Protein AF-A0A935R465-F1 (afdb_monomer)

Structure (mmCIF, N/CA/C/O backbone):
data_AF-A0A935R465-F1
#
_entry.id   AF-A0A935R465-F1
#
loop_
_atom_site.group_PDB
_atom_site.id
_atom_site.type_symbol
_atom_site.label_atom_id
_atom_site.label_alt_id
_atom_site.label_comp_id
_atom_site.label_asym_id
_atom_site.label_entity_id
_atom_site.label_seq_id
_atom_site.pdbx_PDB_ins_code
_atom_site.Cartn_x
_atom_site.Cartn_y
_atom_site.Cartn_z
_atom_site.occupancy
_atom_site.B_iso_or_equiv
_atom_site.auth_seq_id
_atom_site.auth_comp_id
_atom_site.auth_asym_id
_atom_site.auth_atom_id
_atom_site.pdbx_PDB_model_num
ATOM 1 N N . MET A 1 1 ? 3.698 28.437 17.296 1.00 28.02 1 MET A N 1
ATOM 2 C CA . MET A 1 1 ? 2.903 29.354 16.459 1.00 28.02 1 MET A CA 1
ATOM 3 C C . MET A 1 1 ? 2.003 28.495 15.606 1.00 28.02 1 MET A C 1
ATOM 5 O O . MET A 1 1 ? 2.475 27.847 14.683 1.00 28.02 1 MET A O 1
ATOM 9 N N . THR A 1 2 ? 0.766 28.380 16.063 1.00 32.03 2 THR A N 1
ATOM 10 C CA . THR A 1 2 ? -0.372 27.764 15.390 1.00 32.03 2 THR A CA 1
ATOM 11 C C . THR A 1 2 ? -0.807 28.689 14.255 1.00 32.03 2 THR A C 1
ATOM 13 O O . THR A 1 2 ? -0.961 29.883 14.490 1.00 32.03 2 THR A O 1
ATOM 16 N N . GLU A 1 3 ? -0.962 28.170 13.039 1.00 27.78 3 GLU A N 1
ATOM 17 C CA . GLU A 1 3 ? -1.856 28.796 12.062 1.00 27.78 3 GLU A CA 1
ATOM 18 C C . GLU A 1 3 ? -3.163 28.011 12.116 1.00 27.78 3 GLU A C 1
ATOM 20 O O . GLU A 1 3 ? -3.195 26.806 11.854 1.00 27.78 3 GLU A O 1
ATOM 25 N N . ASP A 1 4 ? -4.204 28.709 12.560 1.00 32.75 4 ASP A N 1
ATOM 26 C CA . ASP A 1 4 ? -5.588 28.271 12.566 1.00 32.75 4 ASP A CA 1
ATOM 27 C C . ASP A 1 4 ? -6.016 27.918 11.138 1.00 32.75 4 ASP A C 1
ATOM 29 O O . ASP A 1 4 ? -5.904 28.728 10.217 1.00 32.75 4 ASP A O 1
ATOM 33 N N . VAL A 1 5 ? -6.510 26.697 10.933 1.00 29.56 5 VAL A N 1
ATOM 34 C CA . VAL A 1 5 ? -7.223 26.367 9.697 1.00 29.56 5 VAL A CA 1
ATOM 35 C C . VAL A 1 5 ? -8.666 26.812 9.900 1.00 29.56 5 VAL A C 1
ATOM 37 O O . VAL A 1 5 ? -9.433 26.157 10.603 1.00 29.56 5 VAL A O 1
ATOM 40 N N . GLU A 1 6 ? -8.998 27.964 9.322 1.00 29.22 6 GLU A N 1
ATOM 41 C CA . GLU A 1 6 ? -10.331 28.561 9.368 1.00 29.22 6 GLU A CA 1
ATOM 42 C C . GLU A 1 6 ? -11.435 27.645 8.785 1.00 29.22 6 GLU A C 1
ATOM 44 O O . GLU A 1 6 ? -11.171 26.826 7.894 1.00 29.22 6 GLU A O 1
ATOM 49 N N . PRO A 1 7 ? -12.705 27.840 9.203 1.00 32.59 7 PRO A N 1
ATOM 50 C CA . PRO A 1 7 ? -13.894 27.164 8.661 1.00 32.59 7 PRO A CA 1
ATOM 51 C C . PRO A 1 7 ? -14.069 27.265 7.132 1.00 32.59 7 PRO A C 1
ATOM 53 O O . PRO A 1 7 ? -14.797 26.464 6.541 1.00 32.59 7 PRO A O 1
ATOM 56 N N . GLU A 1 8 ? -13.375 28.193 6.461 1.00 30.17 8 GLU A N 1
ATOM 57 C CA . GLU A 1 8 ? -13.332 28.294 4.996 1.00 30.17 8 GLU A CA 1
ATOM 58 C C . GLU A 1 8 ? -12.743 27.044 4.314 1.00 30.17 8 GLU A C 1
ATOM 60 O O . GLU A 1 8 ? -13.118 26.728 3.183 1.00 30.17 8 GLU A O 1
ATOM 65 N N . ALA A 1 9 ? -11.876 26.273 4.986 1.00 32.12 9 ALA A N 1
ATOM 66 C CA . ALA A 1 9 ? -11.226 25.097 4.396 1.00 32.12 9 ALA A CA 1
ATOM 67 C C . ALA A 1 9 ? -12.188 23.919 4.130 1.00 32.12 9 ALA A C 1
ATOM 69 O O . ALA A 1 9 ? -11.966 23.147 3.195 1.00 32.12 9 ALA A O 1
ATOM 70 N N . LEU A 1 10 ? -13.270 23.802 4.911 1.00 32.78 10 LEU A N 1
ATOM 71 C CA . LEU A 1 10 ? -14.328 22.801 4.714 1.00 32.78 10 LEU A CA 1
ATOM 72 C C . LEU A 1 10 ? -15.269 23.191 3.561 1.00 32.78 10 LEU A C 1
ATOM 74 O O . LEU A 1 10 ? -15.641 22.339 2.757 1.00 32.78 10 LEU A O 1
ATOM 78 N N . HIS A 1 11 ? -15.575 24.482 3.396 1.00 32.44 11 HIS A N 1
ATOM 79 C CA . HIS A 1 11 ? -16.345 24.981 2.246 1.00 32.44 11 HIS A CA 1
ATOM 80 C C . HIS A 1 11 ? -15.526 25.001 0.943 1.00 32.44 11 HIS A C 1
ATOM 82 O O . HIS A 1 11 ? -16.058 24.750 -0.142 1.00 32.44 11 HIS A O 1
ATOM 88 N N . ALA A 1 12 ? -14.207 25.193 1.031 1.00 32.41 12 ALA A N 1
ATOM 89 C CA . ALA A 1 12 ? -13.297 24.990 -0.092 1.00 32.41 12 ALA A CA 1
ATOM 90 C C . ALA A 1 12 ? -13.255 23.518 -0.552 1.00 32.41 12 ALA A C 1
ATOM 92 O O . ALA A 1 12 ? -12.975 23.255 -1.722 1.00 32.41 12 ALA A O 1
ATOM 93 N N . GLU A 1 13 ? -13.571 22.553 0.321 1.00 38.69 13 GLU A N 1
ATOM 94 C CA . GLU A 1 13 ? -13.619 21.122 -0.009 1.00 38.69 13 GLU A CA 1
ATOM 95 C C . GLU A 1 13 ? -14.774 20.786 -0.976 1.00 38.69 13 GLU A C 1
ATOM 97 O O . GLU A 1 13 ? -14.586 19.999 -1.910 1.00 38.69 13 GLU A O 1
ATOM 102 N N . GLU A 1 14 ? -15.921 21.465 -0.846 1.00 36.56 14 GLU A N 1
ATOM 103 C CA . GLU A 1 14 ? -17.012 21.426 -1.832 1.00 36.56 14 GLU A CA 1
ATOM 104 C C . GLU A 1 14 ? -16.651 22.171 -3.131 1.00 36.56 14 GLU A C 1
ATOM 106 O O . GLU A 1 14 ? -17.021 21.728 -4.221 1.00 36.56 14 GLU A O 1
ATOM 111 N N . ALA A 1 15 ? -15.869 23.255 -3.069 1.00 35.53 15 ALA A N 1
ATOM 112 C CA . ALA A 1 15 ? -15.441 24.020 -4.249 1.00 35.53 15 ALA A CA 1
ATOM 113 C C . ALA A 1 15 ? -14.362 23.303 -5.096 1.00 35.53 15 ALA A C 1
ATOM 115 O O . ALA A 1 15 ? -14.421 23.315 -6.328 1.00 35.53 15 ALA A O 1
ATOM 116 N N . LEU A 1 16 ? -13.406 22.617 -4.455 1.00 43.03 16 LEU A N 1
ATOM 117 C CA . LEU A 1 16 ? -12.299 21.891 -5.102 1.00 43.03 16 LEU A CA 1
ATOM 118 C C . LEU A 1 16 ? -12.768 20.647 -5.880 1.00 43.03 16 LEU A C 1
ATOM 120 O O . LEU A 1 16 ? -12.084 20.207 -6.807 1.00 43.03 16 LEU A O 1
ATOM 124 N N . GLY A 1 17 ? -13.922 20.080 -5.509 1.00 40.16 17 GLY A N 1
ATOM 125 C CA . GLY A 1 17 ? -14.545 18.927 -6.168 1.00 40.16 17 GLY A CA 1
ATOM 126 C C . GLY A 1 17 ? -15.710 19.251 -7.115 1.00 40.16 17 GLY A C 1
ATOM 127 O O . GLY A 1 17 ? -16.097 18.380 -7.898 1.00 40.16 17 GLY A O 1
ATOM 128 N N . SER A 1 18 ? -16.279 20.465 -7.078 1.00 39.00 18 SER A N 1
ATOM 129 C CA . SER A 1 18 ? -17.530 20.796 -7.793 1.00 39.00 18 SER A CA 1
ATOM 130 C C . SER A 1 18 ? -17.348 21.447 -9.168 1.00 39.00 18 SER A C 1
ATOM 132 O O . SER A 1 18 ? -18.220 21.296 -10.031 1.00 39.00 18 SER A O 1
ATOM 134 N N . ALA A 1 19 ? -16.221 22.111 -9.443 1.00 53.28 19 ALA A N 1
ATOM 135 C CA . ALA A 1 19 ? -15.961 22.672 -10.767 1.00 53.28 19 ALA A CA 1
ATOM 136 C C . ALA A 1 19 ? -15.581 21.556 -11.757 1.00 53.28 19 ALA A C 1
ATOM 138 O O . ALA A 1 19 ? -14.448 21.081 -11.794 1.00 53.28 19 ALA A O 1
ATOM 139 N N . ARG A 1 20 ? -16.524 21.110 -12.594 1.00 67.00 20 ARG A N 1
ATOM 140 C CA . ARG A 1 20 ? -16.205 20.182 -13.692 1.00 67.00 20 ARG A CA 1
ATOM 141 C C . ARG A 1 20 ? -15.350 20.897 -14.738 1.00 67.00 20 ARG A C 1
ATOM 143 O O . ARG A 1 20 ? -15.771 21.917 -15.281 1.00 67.00 20 ARG A O 1
ATOM 150 N N . ALA A 1 21 ? -14.185 20.329 -15.058 1.00 78.56 21 ALA A N 1
ATOM 151 C CA . ALA A 1 21 ? -13.338 20.839 -16.132 1.00 78.56 21 ALA A CA 1
ATOM 152 C C . ALA A 1 21 ? -14.139 20.960 -17.449 1.00 78.56 21 ALA A C 1
ATOM 154 O O . ALA A 1 21 ? -14.937 20.066 -17.766 1.00 78.56 21 ALA A O 1
ATOM 155 N N . PRO A 1 22 ? -13.948 22.041 -18.230 1.00 84.06 22 PRO A N 1
ATOM 156 C CA . PRO A 1 22 ? -14.641 22.231 -19.497 1.00 84.06 22 PRO A CA 1
ATOM 157 C C . PRO A 1 22 ? -14.474 21.016 -20.414 1.00 84.06 22 PRO A C 1
ATOM 159 O O . PRO A 1 22 ? -13.360 20.536 -20.618 1.00 84.06 22 PRO A O 1
ATOM 162 N N . ARG A 1 23 ? -15.569 20.547 -21.032 1.00 83.38 23 ARG A N 1
ATOM 163 C CA . ARG A 1 23 ? -15.545 19.366 -21.923 1.00 83.38 23 ARG A CA 1
ATOM 164 C C . ARG A 1 23 ? -14.503 19.476 -23.041 1.00 83.38 23 ARG A C 1
ATOM 166 O O . ARG A 1 23 ? -13.913 18.469 -23.407 1.00 83.38 23 ARG A O 1
ATOM 173 N N . ALA A 1 24 ? -14.250 20.686 -23.542 1.00 84.81 24 ALA A N 1
ATOM 174 C CA . ALA A 1 24 ? -13.235 20.941 -24.564 1.00 84.81 24 ALA A CA 1
ATOM 175 C C . ALA A 1 24 ? -11.803 20.599 -24.101 1.00 84.81 24 ALA A C 1
ATOM 177 O O . ALA A 1 24 ? -10.993 20.156 -24.912 1.00 84.81 24 ALA A O 1
ATOM 178 N N . LEU A 1 25 ? -11.504 20.758 -22.805 1.00 86.31 25 LEU A N 1
ATOM 179 C CA . LEU A 1 25 ? -10.197 20.438 -22.215 1.00 86.31 25 LEU A CA 1
ATOM 180 C C . LEU A 1 25 ? -10.050 18.952 -21.864 1.00 86.31 25 LEU A C 1
ATOM 182 O O . LEU A 1 25 ? -8.935 18.468 -21.708 1.00 86.31 25 LEU A O 1
ATOM 186 N N . LEU A 1 26 ? -11.163 18.220 -21.773 1.00 85.75 26 LEU A N 1
ATOM 187 C CA . LEU A 1 26 ? -11.202 16.778 -21.505 1.00 85.75 26 LEU A CA 1
ATOM 188 C C . LEU A 1 26 ? -11.246 15.936 -22.789 1.00 85.75 26 LEU A C 1
ATOM 190 O O . LEU A 1 26 ? -11.595 14.756 -22.739 1.00 85.75 26 LEU A O 1
ATOM 194 N N . ALA A 1 27 ? -10.937 16.540 -23.940 1.00 85.81 27 ALA A N 1
ATOM 195 C CA . ALA A 1 27 ? -10.896 15.833 -25.212 1.00 85.81 27 ALA A CA 1
ATOM 196 C C . ALA A 1 27 ? -9.898 14.658 -25.134 1.00 85.81 27 ALA A C 1
ATOM 198 O O . ALA A 1 27 ? -8.761 14.869 -24.698 1.00 85.81 27 ALA A O 1
ATOM 199 N N . PRO A 1 28 ? -10.299 13.440 -25.541 1.00 84.38 28 PRO A N 1
ATOM 200 C CA . PRO A 1 28 ? -9.443 12.269 -25.452 1.00 84.38 28 PRO A CA 1
ATOM 201 C C . PRO A 1 28 ? -8.313 12.325 -26.476 1.00 84.38 28 PRO A C 1
ATOM 203 O O . PRO A 1 28 ? -8.418 12.984 -27.515 1.00 84.38 28 PRO A O 1
ATOM 206 N N . ALA A 1 29 ? -7.240 11.590 -26.194 1.00 85.25 29 ALA A N 1
ATOM 207 C CA . ALA A 1 29 ? -6.135 11.442 -27.126 1.00 85.25 29 ALA A CA 1
ATOM 208 C C . ALA A 1 29 ? -6.607 10.847 -28.468 1.00 85.25 29 ALA A C 1
ATOM 210 O O . ALA A 1 29 ? -7.566 10.072 -28.538 1.00 85.25 29 ALA A O 1
ATOM 211 N N . ASN A 1 30 ? -5.887 11.173 -29.543 1.00 87.44 30 ASN A N 1
ATOM 212 C CA . ASN A 1 30 ? -6.193 10.730 -30.902 1.00 87.44 30 ASN A CA 1
ATOM 213 C C . ASN A 1 30 ? -5.001 9.964 -31.502 1.00 87.44 30 ASN A C 1
ATOM 215 O O . ASN A 1 30 ? -3.867 10.446 -31.478 1.00 87.44 30 ASN A O 1
ATOM 219 N N . VAL A 1 31 ? -5.259 8.775 -32.064 1.00 91.06 31 VAL A N 1
ATOM 220 C CA . VAL A 1 31 ? -4.238 7.922 -32.703 1.00 91.06 31 VAL A CA 1
ATOM 221 C C . VAL A 1 31 ? -3.522 8.649 -33.845 1.00 91.06 31 VAL A C 1
ATOM 223 O O . VAL A 1 31 ? -2.310 8.525 -33.974 1.00 91.06 31 VAL A O 1
ATOM 226 N N . ASP A 1 32 ? -4.230 9.448 -34.639 1.00 91.94 32 ASP A N 1
ATOM 227 C CA . ASP A 1 32 ? -3.663 10.171 -35.781 1.00 91.94 32 ASP A CA 1
ATOM 228 C C . ASP A 1 32 ? -2.719 11.283 -35.345 1.00 91.94 32 ASP A C 1
ATOM 230 O O . ASP A 1 32 ? -1.677 11.489 -35.966 1.00 91.94 32 ASP A O 1
ATOM 234 N N . GLN A 1 33 ? -3.060 11.977 -34.257 1.00 93.31 33 GLN A N 1
ATOM 235 C CA . GLN A 1 33 ? -2.163 12.967 -33.676 1.00 93.31 33 GLN A CA 1
ATOM 236 C C . GLN A 1 33 ? -0.910 12.292 -33.116 1.00 93.31 33 GLN A C 1
ATOM 238 O O . GLN A 1 33 ? 0.197 12.695 -33.453 1.00 93.31 33 GLN A O 1
ATOM 243 N N . ASN A 1 34 ? -1.072 11.200 -32.367 1.00 94.31 34 ASN A N 1
ATOM 244 C CA . ASN A 1 34 ? 0.054 10.435 -31.835 1.00 94.31 34 ASN A CA 1
ATOM 245 C C . ASN A 1 34 ? 0.951 9.836 -32.936 1.00 94.31 34 ASN A C 1
ATOM 247 O O . ASN A 1 34 ? 2.164 9.760 -32.756 1.00 94.31 34 ASN A O 1
ATOM 251 N N . LEU A 1 35 ? 0.393 9.448 -34.088 1.00 96.19 35 LEU A N 1
ATOM 252 C CA . LEU A 1 35 ? 1.176 9.015 -35.253 1.00 96.19 35 LEU A CA 1
ATOM 253 C C . LEU A 1 35 ? 1.995 10.167 -35.852 1.00 96.19 35 LEU A C 1
ATOM 255 O O . LEU A 1 35 ? 3.153 9.958 -36.216 1.00 96.19 35 LEU A O 1
ATOM 259 N N . ARG A 1 36 ? 1.431 11.381 -35.926 1.00 96.44 36 ARG A N 1
ATOM 260 C CA . ARG A 1 36 ? 2.180 12.579 -36.345 1.00 96.44 36 ARG A CA 1
ATOM 261 C C . ARG A 1 36 ? 3.312 12.895 -35.373 1.00 96.44 36 ARG A C 1
ATOM 263 O O . ARG A 1 36 ? 4.431 13.142 -35.816 1.00 96.44 36 ARG A O 1
ATOM 270 N N . ASP A 1 37 ? 3.047 12.826 -34.072 1.00 96.25 37 ASP A N 1
ATOM 271 C CA . ASP A 1 37 ? 4.061 13.069 -33.045 1.00 96.25 37 ASP A CA 1
ATOM 272 C C . ASP A 1 37 ? 5.174 12.015 -33.112 1.00 96.25 37 ASP A C 1
ATOM 274 O O . ASP A 1 37 ? 6.355 12.357 -33.067 1.00 96.25 37 ASP A O 1
ATOM 278 N N . ALA A 1 38 ? 4.820 10.739 -33.305 1.00 97.50 38 ALA A N 1
ATOM 279 C CA . ALA A 1 38 ? 5.791 9.667 -33.493 1.00 97.50 38 ALA A CA 1
ATOM 280 C C . ALA A 1 38 ? 6.668 9.928 -34.725 1.00 97.50 38 ALA A C 1
ATOM 282 O O . ALA A 1 38 ? 7.890 9.837 -34.629 1.00 97.50 38 ALA A O 1
ATOM 283 N N . ALA A 1 39 ? 6.079 10.318 -35.860 1.00 97.75 39 ALA A N 1
ATOM 284 C CA . ALA A 1 39 ? 6.831 10.643 -37.071 1.00 97.75 39 ALA A CA 1
ATOM 285 C C . ALA A 1 39 ? 7.826 11.798 -36.853 1.00 97.75 39 ALA A C 1
ATOM 287 O O . ALA A 1 39 ? 8.970 11.715 -37.298 1.00 97.75 39 ALA A O 1
ATOM 288 N N . GLN A 1 40 ? 7.430 12.845 -36.121 1.00 96.94 40 GLN A N 1
ATOM 289 C CA . GLN A 1 40 ? 8.326 13.952 -35.767 1.00 96.94 40 GLN A CA 1
ATOM 290 C C . GLN A 1 40 ? 9.473 13.494 -34.859 1.00 96.94 40 GLN A C 1
ATOM 292 O O . GLN A 1 40 ? 10.627 13.857 -35.086 1.00 96.94 40 GLN A O 1
ATOM 297 N N . VAL A 1 41 ? 9.178 12.667 -33.852 1.00 97.94 41 VAL A N 1
ATOM 298 C CA . VAL A 1 41 ? 10.197 12.101 -32.957 1.00 97.94 41 VAL A CA 1
ATOM 299 C C . VAL A 1 41 ? 11.198 11.250 -33.745 1.00 97.94 41 VAL A C 1
ATOM 301 O O . VAL A 1 41 ? 12.404 11.434 -33.584 1.00 97.94 41 VAL A O 1
ATOM 304 N N . TRP A 1 42 ? 10.718 10.391 -34.648 1.00 98.19 42 TRP A N 1
ATOM 305 C CA . TRP A 1 42 ? 11.565 9.580 -35.525 1.00 98.19 42 TRP A CA 1
ATOM 306 C C . TRP A 1 42 ? 12.428 10.421 -36.464 1.00 98.19 42 TRP A C 1
ATOM 308 O O . TRP A 1 42 ? 13.607 10.117 -36.619 1.00 98.19 42 TRP A O 1
ATOM 318 N N . ALA A 1 43 ? 11.892 11.498 -37.045 1.00 98.12 43 ALA A N 1
ATOM 319 C CA . ALA A 1 43 ? 12.672 12.396 -37.896 1.00 98.12 43 ALA A CA 1
ATOM 320 C C . ALA A 1 43 ? 13.869 13.003 -37.142 1.00 98.12 43 ALA A C 1
ATOM 322 O O . ALA A 1 43 ? 14.987 13.015 -37.660 1.00 98.12 43 ALA A O 1
ATOM 323 N N . VAL A 1 44 ? 13.665 13.430 -35.889 1.00 97.62 44 VAL A N 1
ATOM 324 C CA . VAL A 1 44 ? 14.756 13.927 -35.034 1.00 97.62 44 VAL A CA 1
ATOM 325 C C . VAL A 1 44 ? 15.753 12.814 -34.713 1.00 97.62 44 VAL A C 1
ATOM 327 O O . VAL A 1 44 ? 16.957 13.036 -34.810 1.00 97.62 44 VAL A O 1
ATOM 330 N N . MET A 1 45 ? 15.281 11.611 -34.373 1.00 97.81 45 MET A N 1
ATOM 331 C CA . MET A 1 45 ? 16.163 10.477 -34.069 1.00 97.81 45 MET A CA 1
ATOM 332 C C . MET A 1 45 ? 17.034 10.079 -35.264 1.00 97.81 45 MET A C 1
ATOM 334 O O . MET A 1 45 ? 18.236 9.886 -35.100 1.00 97.81 45 MET A O 1
ATOM 338 N N . VAL A 1 46 ? 16.459 10.029 -36.469 1.00 97.69 46 VAL A N 1
ATOM 339 C CA . VAL A 1 46 ? 17.203 9.789 -37.713 1.00 97.69 46 VAL A CA 1
ATOM 340 C C . VAL A 1 46 ? 18.250 10.876 -37.935 1.00 97.69 46 VAL A C 1
ATOM 342 O O . VAL A 1 46 ? 19.400 10.553 -38.222 1.00 97.69 46 VAL A O 1
ATOM 345 N N . GLY A 1 47 ? 17.898 12.148 -37.726 1.00 97.25 47 GLY A N 1
ATOM 346 C CA . GLY A 1 47 ? 18.855 13.255 -37.777 1.00 97.25 47 GLY A CA 1
ATOM 347 C C . GLY A 1 47 ? 20.013 13.092 -36.787 1.00 97.25 47 GLY A C 1
ATOM 348 O O . GLY A 1 47 ? 21.168 13.282 -37.160 1.00 97.25 47 GLY A O 1
ATOM 349 N N . CYS A 1 48 ? 19.737 12.671 -35.549 1.00 96.69 48 CYS A N 1
ATOM 350 C CA . CYS A 1 48 ? 20.779 12.401 -34.559 1.00 96.69 48 CYS A CA 1
ATOM 351 C C . CYS A 1 48 ? 21.659 11.208 -34.944 1.00 96.69 48 CYS A C 1
ATOM 353 O O . CYS A 1 48 ? 22.873 11.295 -34.797 1.00 96.69 48 CYS A O 1
ATOM 355 N N . TRP A 1 49 ? 21.095 10.113 -35.464 1.00 96.38 49 TRP A N 1
ATOM 356 C CA . TRP A 1 49 ? 21.900 8.988 -35.951 1.00 96.38 49 TRP A CA 1
ATOM 357 C C . TRP A 1 49 ? 22.781 9.389 -37.134 1.00 96.38 49 TRP A C 1
ATOM 359 O O . TRP A 1 49 ? 23.960 9.047 -37.140 1.00 96.38 49 TRP A O 1
ATOM 369 N N . LEU A 1 50 ? 22.268 10.174 -38.085 1.00 95.75 50 LEU A N 1
ATOM 370 C CA . LEU A 1 50 ? 23.085 10.749 -39.158 1.00 95.75 50 LEU A CA 1
ATOM 371 C C . LEU A 1 50 ? 24.183 11.662 -38.597 1.00 95.75 50 LEU A C 1
ATOM 373 O O . LEU A 1 50 ? 25.323 11.578 -39.041 1.00 95.75 50 LEU A O 1
ATOM 377 N N . GLY A 1 51 ? 23.878 12.471 -37.581 1.00 94.19 51 GLY A N 1
ATOM 378 C CA . GLY A 1 51 ? 24.855 13.306 -36.880 1.00 94.19 51 GLY A CA 1
ATOM 379 C C . GLY A 1 51 ? 25.944 12.505 -36.157 1.00 94.19 51 GLY A C 1
ATOM 380 O O . GLY A 1 51 ? 27.097 12.923 -36.153 1.00 94.19 51 GLY A O 1
ATOM 381 N N . ILE A 1 52 ? 25.612 11.338 -35.596 1.00 93.69 52 ILE A N 1
ATOM 382 C CA . ILE A 1 52 ? 26.588 10.410 -35.002 1.00 93.69 52 ILE A CA 1
ATOM 383 C C . ILE A 1 52 ? 27.465 9.772 -36.086 1.00 93.69 52 ILE A C 1
ATOM 385 O O . ILE A 1 52 ? 28.661 9.602 -35.872 1.00 93.69 52 ILE A O 1
ATOM 389 N N . MET A 1 53 ? 26.882 9.409 -37.232 1.00 90.75 53 MET A N 1
ATOM 390 C CA . MET A 1 53 ? 27.593 8.702 -38.305 1.00 90.75 53 MET A CA 1
ATOM 391 C C . MET A 1 53 ? 28.476 9.622 -39.153 1.00 90.75 53 MET A C 1
ATOM 393 O O . MET A 1 53 ? 29.545 9.208 -39.591 1.00 90.75 53 MET A O 1
ATOM 397 N N . LEU A 1 54 ? 28.017 10.846 -39.416 1.00 93.06 54 LEU A N 1
ATOM 398 C CA . LEU A 1 54 ? 28.642 11.780 -40.357 1.00 93.06 54 LEU A CA 1
ATOM 399 C C . LEU A 1 54 ? 29.315 12.969 -39.662 1.00 93.06 54 LEU A C 1
ATOM 401 O O . LEU A 1 54 ? 30.135 13.651 -40.271 1.00 93.06 54 LEU A O 1
ATOM 405 N N . GLY A 1 55 ? 28.936 13.262 -38.416 1.00 91.00 55 GLY A N 1
ATOM 406 C CA . GLY A 1 55 ? 29.404 14.432 -37.683 1.00 91.00 55 GLY A CA 1
ATOM 407 C C . GLY A 1 55 ? 30.669 14.185 -36.851 1.00 91.00 55 GLY A C 1
ATOM 408 O O . GLY A 1 55 ? 31.116 13.050 -36.682 1.00 91.00 55 GLY A O 1
ATOM 409 N N . PRO A 1 56 ? 31.256 15.253 -36.279 1.00 93.62 56 PRO A N 1
ATOM 410 C CA . PRO A 1 56 ? 32.411 15.138 -35.395 1.00 93.62 56 PRO A CA 1
ATOM 411 C C . PRO A 1 56 ? 32.099 14.302 -34.148 1.00 93.62 56 PRO A C 1
ATOM 413 O O . PRO A 1 56 ? 31.110 14.556 -33.457 1.00 93.62 56 PRO A O 1
ATOM 416 N N . ALA A 1 57 ? 32.999 13.382 -33.784 1.00 91.75 57 ALA A N 1
ATOM 417 C CA . ALA A 1 57 ? 32.851 12.533 -32.594 1.00 91.75 57 ALA A CA 1
ATOM 418 C C . ALA A 1 57 ? 32.682 13.336 -31.287 1.00 91.75 57 ALA A C 1
ATOM 420 O O . ALA A 1 57 ? 32.016 12.879 -30.361 1.00 91.75 57 ALA A O 1
ATOM 421 N N . ALA A 1 58 ? 33.219 14.561 -31.227 1.00 94.69 58 ALA A N 1
ATOM 422 C CA . ALA A 1 58 ? 33.052 15.473 -30.093 1.00 94.69 58 ALA A CA 1
ATOM 423 C C . ALA A 1 58 ? 31.583 15.856 -29.818 1.00 94.69 58 ALA A C 1
ATOM 425 O O . ALA A 1 58 ? 31.242 16.181 -28.684 1.00 94.69 58 ALA A O 1
ATOM 426 N N . LEU A 1 59 ? 30.701 15.785 -30.823 1.00 96.00 59 LEU A N 1
ATOM 427 C CA . LEU A 1 59 ? 29.268 16.063 -30.669 1.00 96.00 59 LEU A CA 1
ATOM 428 C C . LEU A 1 59 ? 28.457 14.837 -30.223 1.00 96.00 59 LEU A C 1
ATOM 430 O O . LEU A 1 59 ? 27.263 14.960 -29.958 1.00 96.00 59 LEU A O 1
ATOM 434 N N . TYR A 1 60 ? 29.078 13.659 -30.099 1.00 96.00 60 TYR A N 1
ATOM 435 C CA . TYR A 1 60 ? 28.389 12.435 -29.690 1.00 96.00 60 TYR A CA 1
ATOM 436 C C . TYR A 1 60 ? 27.587 12.577 -28.379 1.00 96.00 60 TYR A C 1
ATOM 438 O O . TYR A 1 60 ? 26.417 12.184 -28.378 1.00 96.00 60 TYR A O 1
ATOM 446 N N . PRO A 1 61 ? 28.114 13.184 -27.290 1.00 96.62 61 PRO A N 1
ATOM 447 C CA . PRO A 1 61 ? 27.340 13.362 -26.059 1.00 96.62 61 PRO A CA 1
ATOM 448 C C . PRO A 1 61 ? 26.049 14.164 -26.268 1.00 96.62 61 PRO A C 1
ATOM 450 O O . PRO A 1 61 ? 25.015 13.823 -25.695 1.00 96.62 61 PRO A O 1
ATOM 453 N N . LEU A 1 62 ? 26.087 15.188 -27.129 1.00 95.75 62 LEU A N 1
ATOM 454 C CA . LEU A 1 62 ? 24.913 15.988 -27.477 1.00 95.75 62 LEU A CA 1
ATOM 455 C C . LEU A 1 62 ? 23.878 15.142 -28.228 1.00 95.75 62 LEU A C 1
ATOM 457 O O . LEU A 1 62 ? 22.700 15.150 -27.869 1.00 95.75 62 LEU A O 1
ATOM 461 N N . TRP A 1 63 ? 24.311 14.374 -29.231 1.00 96.69 63 TRP A N 1
ATOM 462 C CA . TRP A 1 63 ? 23.412 13.513 -30.004 1.00 96.69 63 TRP A CA 1
ATOM 463 C C . TRP A 1 63 ? 22.747 12.439 -29.151 1.00 96.69 63 TRP A C 1
ATOM 465 O O . TRP A 1 63 ? 21.541 12.229 -29.261 1.00 96.69 63 TRP A O 1
ATOM 475 N N . VAL A 1 64 ? 23.506 11.798 -28.263 1.00 97.12 64 VAL A N 1
ATOM 476 C CA . VAL A 1 64 ? 22.976 10.795 -27.334 1.00 97.12 64 VAL A CA 1
ATOM 477 C C . VAL A 1 64 ? 21.964 11.403 -26.375 1.00 97.12 64 VAL A C 1
ATOM 479 O O . VAL A 1 64 ? 20.934 10.785 -26.115 1.00 97.12 64 VAL A O 1
ATOM 482 N N . LEU A 1 65 ? 22.230 12.601 -25.850 1.00 96.00 65 LEU A N 1
ATOM 483 C CA . LEU A 1 65 ? 21.313 13.264 -24.929 1.00 96.00 65 LEU A CA 1
ATOM 484 C C . LEU A 1 65 ? 19.973 13.574 -25.615 1.00 96.00 65 LEU A C 1
ATOM 486 O O . LEU A 1 65 ? 18.911 13.309 -25.047 1.00 96.00 65 LEU A O 1
ATOM 490 N N . ILE A 1 66 ? 20.015 14.057 -26.863 1.00 96.56 66 ILE A N 1
ATOM 491 C CA . ILE A 1 66 ? 18.812 14.297 -27.672 1.00 96.56 66 ILE A CA 1
ATOM 492 C C . ILE A 1 66 ? 18.092 12.975 -27.965 1.00 96.56 66 ILE A C 1
ATOM 494 O O . ILE A 1 66 ? 16.887 12.885 -27.723 1.00 96.56 66 ILE A O 1
ATOM 498 N N . LEU A 1 67 ? 18.809 11.936 -28.412 1.00 97.19 67 LEU A N 1
ATOM 499 C CA . LEU A 1 67 ? 18.238 10.606 -28.660 1.00 97.19 67 LEU A CA 1
ATOM 500 C C . LEU A 1 67 ? 17.562 10.029 -27.414 1.00 97.19 67 LEU A C 1
ATOM 502 O O . LEU A 1 67 ? 16.442 9.534 -27.509 1.00 97.19 67 LEU A O 1
ATOM 506 N N . GLY A 1 68 ? 18.193 10.141 -26.243 1.00 96.62 68 GLY A N 1
ATOM 507 C CA . GLY A 1 68 ? 17.617 9.698 -24.977 1.00 96.62 68 GLY A CA 1
ATOM 508 C C . GLY A 1 68 ? 16.300 10.413 -24.662 1.00 96.62 68 GLY A C 1
ATOM 509 O O . GLY A 1 68 ? 15.303 9.770 -24.327 1.00 96.62 68 GLY A O 1
ATOM 510 N N . GLY A 1 69 ? 16.255 11.736 -24.851 1.00 95.62 69 GLY A N 1
ATOM 511 C CA . GLY A 1 69 ? 15.030 12.525 -24.694 1.00 95.62 69 GLY A CA 1
ATOM 512 C C . GLY A 1 69 ? 13.934 12.149 -25.701 1.00 95.62 69 GLY A C 1
ATOM 513 O O . GLY A 1 69 ? 12.747 12.167 -25.369 1.00 95.62 69 GLY A O 1
ATOM 514 N N . ARG A 1 70 ? 14.308 11.768 -26.929 1.00 97.00 70 ARG A N 1
ATOM 515 C CA . ARG A 1 70 ? 13.369 11.316 -27.970 1.00 97.00 70 ARG A CA 1
ATOM 516 C C . ARG A 1 70 ? 12.837 9.902 -27.718 1.00 97.00 70 ARG A C 1
ATOM 518 O O . ARG A 1 70 ? 11.639 9.687 -27.867 1.00 97.00 70 ARG A O 1
ATOM 525 N N . LEU A 1 71 ? 13.664 8.977 -27.233 1.00 96.69 71 LEU A N 1
ATOM 526 C CA . LEU A 1 71 ? 13.214 7.659 -26.765 1.00 96.69 71 LEU A CA 1
ATOM 527 C C . LEU A 1 71 ? 12.244 7.785 -25.579 1.00 96.69 71 LEU A C 1
ATOM 529 O O . LEU A 1 71 ? 11.219 7.108 -25.539 1.00 96.69 71 LEU A O 1
ATOM 533 N N . ASN A 1 72 ? 12.507 8.714 -24.654 1.00 93.94 72 ASN A N 1
ATOM 534 C CA . ASN A 1 72 ? 11.564 9.054 -23.587 1.00 93.94 72 ASN A CA 1
ATOM 535 C C . ASN A 1 72 ? 10.230 9.598 -24.152 1.00 93.94 72 ASN A C 1
ATOM 537 O O . ASN A 1 72 ? 9.159 9.241 -23.661 1.00 93.94 72 ASN A O 1
ATOM 541 N N . ALA A 1 73 ? 10.266 10.397 -25.227 1.00 96.19 73 ALA A N 1
ATOM 542 C CA . ALA A 1 73 ? 9.062 10.881 -25.910 1.00 96.19 73 ALA A CA 1
ATOM 543 C C . ALA A 1 73 ? 8.235 9.749 -26.544 1.00 96.19 73 ALA A C 1
ATOM 545 O O . ALA A 1 73 ? 7.010 9.772 -26.441 1.00 96.19 73 ALA A O 1
ATOM 546 N N . LEU A 1 74 ? 8.877 8.730 -27.126 1.00 97.69 74 LEU A N 1
ATOM 547 C CA . LEU A 1 74 ? 8.181 7.524 -27.595 1.00 97.69 74 LEU A CA 1
ATOM 548 C C . LEU A 1 74 ? 7.475 6.793 -26.440 1.00 97.69 74 LEU A C 1
ATOM 550 O O . LEU A 1 74 ? 6.333 6.360 -26.589 1.00 97.69 74 LEU A O 1
ATOM 554 N N . GLY A 1 75 ? 8.096 6.749 -25.257 1.00 95.50 75 GLY A N 1
ATOM 555 C CA . GLY A 1 75 ? 7.456 6.254 -24.035 1.00 95.50 75 GLY A CA 1
ATOM 556 C C . GLY A 1 75 ? 6.189 7.026 -23.655 1.00 95.50 75 GLY A C 1
ATOM 557 O O . GLY A 1 75 ? 5.190 6.403 -23.307 1.00 95.50 75 GLY A O 1
ATOM 558 N N . VAL A 1 76 ? 6.193 8.358 -23.786 1.00 94.75 76 VAL A N 1
ATOM 559 C CA . VAL A 1 76 ? 5.001 9.201 -23.557 1.00 94.75 76 VAL A CA 1
ATOM 560 C C . VAL A 1 76 ? 3.898 8.914 -24.584 1.00 94.75 76 VAL A C 1
ATOM 562 O O . VAL A 1 76 ? 2.726 8.853 -24.228 1.00 94.75 76 VAL A O 1
ATOM 565 N N . ILE A 1 77 ? 4.251 8.675 -25.849 1.00 96.19 77 ILE A N 1
ATOM 566 C CA . ILE A 1 77 ? 3.276 8.325 -26.896 1.00 96.19 77 ILE A CA 1
ATOM 567 C C . ILE A 1 77 ? 2.624 6.962 -26.615 1.00 96.19 77 ILE A C 1
ATOM 569 O O . ILE A 1 77 ? 1.405 6.823 -26.735 1.00 96.19 77 ILE A O 1
ATOM 573 N N . LEU A 1 78 ? 3.409 5.956 -26.208 1.00 95.62 78 LEU A N 1
ATOM 574 C CA . LEU A 1 78 ? 2.866 4.654 -25.801 1.00 95.62 78 LEU A CA 1
ATOM 575 C C . LEU A 1 78 ? 1.979 4.783 -24.551 1.00 95.62 78 LEU A C 1
ATOM 577 O O . LEU A 1 78 ? 0.930 4.144 -24.453 1.00 95.62 78 LEU A O 1
ATOM 581 N N . HIS A 1 79 ? 2.382 5.643 -23.619 1.00 94.00 79 HIS A N 1
ATOM 582 C CA . HIS A 1 79 ? 1.624 5.984 -22.423 1.00 94.00 79 HIS A CA 1
ATOM 583 C C . HIS A 1 79 ? 0.248 6.584 -22.758 1.00 94.00 79 HIS A C 1
ATOM 585 O O . HIS A 1 79 ? -0.752 6.123 -22.213 1.00 94.00 79 HIS A O 1
ATOM 591 N N . GLU A 1 80 ? 0.148 7.514 -23.715 1.00 92.88 80 GLU A N 1
ATOM 592 C CA . GLU A 1 80 ? -1.153 8.052 -24.156 1.00 92.88 80 GLU A CA 1
ATOM 593 C C . GLU A 1 80 ? -2.082 6.960 -24.696 1.00 92.88 80 GLU A C 1
ATOM 595 O O . GLU A 1 80 ? -3.288 6.962 -24.444 1.00 92.88 80 GLU A O 1
ATOM 600 N N . LEU A 1 81 ? -1.524 5.991 -25.427 1.00 91.81 81 LEU A N 1
ATOM 601 C CA . LEU A 1 81 ? -2.296 4.871 -25.960 1.00 91.81 81 LEU A CA 1
ATOM 602 C C . LEU A 1 81 ? -2.874 3.986 -24.838 1.00 91.81 81 LEU A C 1
ATOM 604 O O . LEU A 1 81 ? -3.914 3.351 -25.030 1.00 91.81 81 LEU A O 1
ATOM 608 N N . CYS A 1 82 ? -2.256 3.967 -23.650 1.00 92.50 82 CYS A N 1
ATOM 609 C CA . CYS A 1 82 ? -2.752 3.214 -22.497 1.00 92.50 82 CYS A CA 1
ATOM 610 C C . CYS A 1 82 ? -4.084 3.761 -21.964 1.00 92.50 82 CYS A C 1
ATOM 612 O O . CYS A 1 82 ? -4.907 2.959 -21.518 1.00 92.50 82 CYS A O 1
ATOM 614 N N . HIS A 1 83 ? -4.309 5.075 -22.062 1.00 90.44 83 HIS A N 1
ATOM 615 C CA . HIS A 1 83 ? -5.527 5.760 -21.599 1.00 90.44 83 HIS A CA 1
ATOM 616 C C . HIS A 1 83 ? -6.688 5.687 -22.592 1.00 90.44 83 HIS A C 1
ATOM 618 O O . HIS A 1 83 ? -7.842 5.916 -22.232 1.00 90.44 83 HIS A O 1
ATOM 624 N N . MET A 1 84 ? -6.408 5.329 -23.845 1.00 87.81 84 MET A N 1
ATOM 625 C CA . MET A 1 84 ? -7.453 5.093 -24.834 1.00 87.81 84 MET A CA 1
ATOM 626 C C . MET A 1 84 ? -8.195 3.778 -24.554 1.00 87.81 84 MET A C 1
ATOM 628 O O . MET A 1 84 ? -7.569 2.793 -24.137 1.00 87.81 84 MET A O 1
ATOM 632 N N . PRO A 1 85 ? -9.500 3.697 -24.889 1.00 84.19 85 PRO A N 1
ATOM 633 C CA . PRO A 1 85 ? -10.196 2.420 -24.986 1.00 84.19 85 PRO A CA 1
ATOM 634 C C . PRO A 1 85 ? -9.410 1.441 -25.871 1.00 84.19 85 PRO A C 1
ATOM 636 O O . PRO A 1 85 ? -8.717 1.895 -26.788 1.00 84.19 85 PRO A O 1
ATOM 639 N N . PRO A 1 86 ? -9.513 0.117 -25.652 1.00 80.12 86 PRO A N 1
ATOM 640 C CA . PRO A 1 86 ? -8.826 -0.873 -26.475 1.00 80.12 86 PRO A CA 1
ATOM 641 C C . PRO A 1 86 ? -9.065 -0.634 -27.971 1.00 80.12 86 PRO A C 1
ATOM 643 O O . PRO A 1 86 ? -10.169 -0.823 -28.480 1.00 80.12 86 PRO A O 1
ATOM 646 N N . GLN A 1 87 ? -8.020 -0.202 -28.674 1.00 79.12 87 GLN A N 1
ATOM 647 C CA . GLN A 1 87 ? -8.096 0.113 -30.095 1.00 79.12 87 GLN A CA 1
ATOM 648 C C . GLN A 1 87 ? -7.954 -1.174 -30.911 1.00 79.12 87 GLN A C 1
ATOM 650 O O . GLN A 1 87 ? -7.017 -1.948 -30.709 1.00 79.12 87 GLN A O 1
ATOM 655 N N . ARG A 1 88 ? -8.874 -1.407 -31.851 1.00 66.19 88 ARG A N 1
ATOM 656 C CA . ARG A 1 88 ? -8.789 -2.503 -32.826 1.00 66.19 88 ARG A CA 1
ATOM 657 C C . ARG A 1 88 ? -8.451 -1.907 -34.191 1.00 66.19 88 ARG A C 1
ATOM 659 O O . ARG A 1 88 ? -9.194 -1.066 -34.681 1.00 66.19 88 ARG A O 1
ATOM 666 N N . GLY A 1 89 ? -7.340 -2.324 -34.801 1.00 79.69 89 GLY A N 1
ATOM 667 C CA . GLY A 1 89 ? -6.983 -1.927 -36.168 1.00 79.69 89 GLY A CA 1
ATOM 668 C C . GLY A 1 89 ? -5.495 -1.648 -36.391 1.00 79.69 89 GLY A C 1
ATOM 669 O O . GLY A 1 89 ? -4.712 -1.526 -35.450 1.00 79.69 89 GLY A O 1
ATOM 670 N N . GLY A 1 90 ? -5.109 -1.526 -37.664 1.00 88.12 90 GLY A N 1
ATOM 671 C CA . GLY A 1 90 ? -3.707 -1.386 -38.077 1.00 88.12 90 GLY A CA 1
ATOM 672 C C . GLY A 1 90 ? -3.025 -0.096 -37.609 1.00 88.12 90 GLY A C 1
ATOM 673 O O . GLY A 1 90 ? -1.830 -0.114 -37.348 1.00 88.12 90 GLY A O 1
ATOM 674 N N . ARG A 1 91 ? -3.766 1.009 -37.432 1.00 91.50 91 ARG A N 1
ATOM 675 C CA . ARG A 1 91 ? -3.191 2.303 -37.003 1.00 91.50 91 ARG A CA 1
ATOM 676 C C . ARG A 1 91 ? -2.677 2.275 -35.560 1.00 91.50 91 ARG A C 1
ATOM 678 O O . ARG A 1 91 ? -1.602 2.795 -35.291 1.00 91.50 91 ARG A O 1
ATOM 685 N N . ALA A 1 92 ? -3.411 1.644 -34.643 1.00 89.75 92 ALA A N 1
ATOM 686 C CA . ALA A 1 92 ? -2.976 1.501 -33.252 1.00 89.75 92 ALA A CA 1
ATOM 687 C C . ALA A 1 92 ? -1.785 0.541 -33.124 1.00 89.75 92 ALA A C 1
ATOM 689 O O . ALA A 1 92 ? -0.865 0.807 -32.356 1.00 89.75 92 ALA A O 1
ATOM 690 N N . LEU A 1 93 ? -1.766 -0.532 -33.926 1.00 92.31 93 LEU A N 1
ATOM 691 C CA . LEU A 1 93 ? -0.600 -1.410 -34.025 1.00 92.31 93 LEU A CA 1
ATOM 692 C C . LEU A 1 93 ? 0.612 -0.661 -34.590 1.00 92.31 93 LEU A C 1
ATOM 694 O O . LEU A 1 93 ? 1.694 -0.771 -34.031 1.00 92.31 93 LEU A O 1
ATOM 698 N N . LEU A 1 94 ? 0.434 0.131 -35.652 1.00 95.88 94 LEU A N 1
ATOM 699 C CA . LEU A 1 94 ? 1.496 0.972 -36.207 1.00 95.88 94 LEU A CA 1
ATOM 700 C C . LEU A 1 94 ? 2.043 1.939 -35.152 1.00 95.88 94 LEU A C 1
ATOM 702 O O . LEU A 1 94 ? 3.253 2.103 -35.045 1.00 95.88 94 LEU A O 1
ATOM 706 N N . LEU A 1 95 ? 1.175 2.541 -34.339 1.00 95.44 95 LEU A N 1
ATOM 707 C CA . LEU A 1 95 ? 1.605 3.416 -33.254 1.00 95.44 95 LEU A CA 1
ATOM 708 C C . LEU A 1 95 ? 2.407 2.660 -32.181 1.00 95.44 95 LEU A C 1
ATOM 710 O O . LEU A 1 95 ? 3.443 3.154 -31.748 1.00 95.44 95 LEU A O 1
ATOM 714 N N . GLU A 1 96 ? 1.988 1.451 -31.792 1.00 95.25 96 GLU A N 1
ATOM 715 C CA . GLU A 1 96 ? 2.770 0.585 -30.894 1.00 95.25 96 GLU A CA 1
ATOM 716 C C . GLU A 1 96 ? 4.125 0.190 -31.508 1.00 95.25 96 GLU A C 1
ATOM 718 O O . GLU A 1 96 ? 5.131 0.188 -30.803 1.00 95.25 96 GLU A O 1
ATOM 723 N N . VAL A 1 97 ? 4.185 -0.086 -32.814 1.00 96.56 97 VAL A N 1
ATOM 724 C CA . VAL A 1 97 ? 5.444 -0.364 -33.529 1.00 96.56 97 VAL A CA 1
ATOM 725 C C . VAL A 1 97 ? 6.368 0.852 -33.487 1.00 96.56 97 VAL A C 1
ATOM 727 O O . VAL A 1 97 ? 7.551 0.719 -33.193 1.00 96.56 97 VAL A O 1
ATOM 730 N N . LEU A 1 98 ? 5.841 2.047 -33.752 1.00 97.44 98 LEU A N 1
ATOM 731 C CA . LEU A 1 98 ? 6.644 3.268 -33.797 1.00 97.44 98 LEU A CA 1
ATOM 732 C C . LEU A 1 98 ? 7.068 3.756 -32.406 1.00 97.44 98 LEU A C 1
ATOM 734 O O . LEU A 1 98 ? 8.128 4.364 -32.295 1.00 97.44 98 LEU A O 1
ATOM 738 N N . ALA A 1 99 ? 6.268 3.525 -31.365 1.00 97.38 99 ALA A N 1
ATOM 739 C CA . ALA A 1 99 ? 6.508 4.082 -30.032 1.00 97.38 99 ALA A CA 1
ATOM 740 C C . ALA A 1 99 ? 6.968 3.045 -28.996 1.00 97.38 99 ALA A C 1
ATOM 742 O O . ALA A 1 99 ? 7.844 3.327 -28.184 1.00 97.38 99 ALA A O 1
ATOM 743 N N . GLY A 1 100 ? 6.399 1.841 -29.013 1.00 96.75 100 GLY A N 1
ATOM 744 C CA . GLY A 1 100 ? 6.672 0.805 -28.019 1.00 96.75 100 GLY A CA 1
ATOM 745 C C . GLY A 1 100 ? 7.862 -0.086 -28.349 1.00 96.75 100 GLY A C 1
ATOM 746 O O . GLY A 1 100 ? 8.671 -0.374 -27.468 1.00 96.75 100 GLY A O 1
ATOM 747 N N . TRP A 1 101 ? 8.029 -0.487 -29.610 1.00 96.62 101 TRP A N 1
ATOM 748 C CA . TRP A 1 101 ? 9.122 -1.390 -29.988 1.00 96.62 101 TRP A CA 1
ATOM 749 C C . TRP A 1 101 ? 10.522 -0.804 -29.753 1.00 96.62 101 TRP A C 1
ATOM 751 O O . TRP A 1 101 ? 11.363 -1.536 -29.233 1.00 96.62 101 TRP A O 1
ATOM 761 N N . PRO A 1 102 ? 10.797 0.489 -30.029 1.00 96.12 102 PRO A N 1
ATOM 762 C CA . PRO A 1 102 ? 12.118 1.076 -29.777 1.00 96.12 102 PRO A CA 1
ATOM 763 C C . PRO A 1 102 ? 12.523 1.093 -28.302 1.00 96.12 102 PRO A C 1
ATOM 765 O O . PRO A 1 102 ? 13.709 1.120 -27.989 1.00 96.12 102 PRO A O 1
ATOM 768 N N . ILE A 1 103 ? 11.544 1.067 -27.395 1.00 95.81 103 ILE A N 1
ATOM 769 C CA . ILE A 1 103 ? 11.762 0.976 -25.947 1.00 95.81 103 ILE A CA 1
ATOM 770 C C . ILE A 1 103 ? 11.502 -0.438 -25.415 1.00 95.81 103 ILE A C 1
ATOM 772 O O . ILE A 1 103 ? 11.457 -0.630 -24.208 1.00 95.81 103 ILE A O 1
ATOM 776 N N . MET A 1 104 ? 11.328 -1.436 -26.287 1.00 96.44 104 MET A N 1
ATOM 777 C CA . MET A 1 104 ? 11.063 -2.833 -25.923 1.00 96.44 104 MET A CA 1
ATOM 778 C C . MET A 1 104 ? 9.838 -3.013 -25.008 1.00 96.44 104 MET A C 1
ATOM 780 O O . MET A 1 104 ? 9.859 -3.792 -24.056 1.00 96.44 104 MET A O 1
ATOM 784 N N . SER A 1 105 ? 8.744 -2.301 -25.296 1.00 96.31 105 SER A N 1
ATOM 785 C CA . SER A 1 105 ? 7.497 -2.390 -24.531 1.00 96.31 105 SER A CA 1
ATOM 786 C C . SER A 1 105 ? 6.246 -2.491 -25.409 1.00 96.31 105 SER A C 1
ATOM 788 O O . SER A 1 105 ? 6.248 -2.118 -26.579 1.00 96.31 105 SER A O 1
ATOM 790 N N . THR A 1 106 ? 5.161 -3.003 -24.829 1.00 96.44 106 THR A N 1
ATOM 791 C CA . THR A 1 106 ? 3.840 -3.126 -25.468 1.00 96.44 106 THR A CA 1
ATOM 792 C C . THR A 1 106 ? 2.817 -2.263 -24.738 1.00 96.44 106 THR A C 1
ATOM 794 O O . THR A 1 106 ? 3.000 -1.945 -23.556 1.00 96.44 106 THR A O 1
ATOM 797 N N . VAL A 1 107 ? 1.715 -1.904 -25.409 1.00 95.19 107 VAL A N 1
ATOM 798 C CA . VAL A 1 107 ? 0.626 -1.168 -24.752 1.00 95.19 107 VAL A CA 1
ATOM 799 C C . VAL A 1 107 ? 0.026 -1.986 -23.612 1.00 95.19 107 VAL A C 1
ATOM 801 O O . VAL A 1 107 ? -0.308 -1.427 -22.577 1.00 95.19 107 VAL A O 1
ATOM 804 N N . ASP A 1 108 ? -0.076 -3.310 -23.764 1.00 95.62 108 ASP A N 1
ATOM 805 C CA . ASP A 1 108 ? -0.646 -4.197 -22.749 1.00 95.62 108 ASP A CA 1
ATOM 806 C C . ASP A 1 108 ? 0.211 -4.205 -21.474 1.00 95.62 108 ASP A C 1
ATOM 808 O O . ASP A 1 108 ? -0.312 -3.985 -20.379 1.00 95.62 108 ASP A O 1
ATOM 812 N N . ALA A 1 109 ? 1.533 -4.363 -21.612 1.00 96.38 109 ALA A N 1
ATOM 813 C CA . ALA A 1 109 ? 2.446 -4.359 -20.473 1.00 96.38 109 ALA A CA 1
ATOM 814 C C . ALA A 1 109 ? 2.516 -2.986 -19.782 1.00 96.38 109 ALA A C 1
ATOM 816 O O . ALA A 1 109 ? 2.514 -2.916 -18.553 1.00 96.38 109 ALA A O 1
ATOM 817 N N . MET A 1 110 ? 2.542 -1.890 -20.553 1.00 95.56 110 MET A N 1
ATOM 818 C CA . MET A 1 110 ? 2.549 -0.541 -19.982 1.00 95.56 110 MET A CA 1
ATOM 819 C C . MET A 1 110 ? 1.215 -0.216 -19.300 1.00 95.56 110 MET A C 1
ATOM 821 O O . MET A 1 110 ? 1.198 0.266 -18.169 1.00 95.56 110 MET A O 1
ATOM 825 N N . ARG A 1 111 ? 0.083 -0.539 -19.935 1.00 95.19 111 ARG A N 1
ATOM 826 C CA . ARG A 1 111 ? -1.254 -0.335 -19.364 1.00 95.19 111 ARG A CA 1
ATOM 827 C C . ARG A 1 111 ? -1.418 -1.093 -18.045 1.00 95.19 111 ARG A C 1
ATOM 829 O O . ARG A 1 111 ? -2.037 -0.548 -17.131 1.00 95.19 111 ARG A O 1
ATOM 836 N N . TYR A 1 112 ? -0.823 -2.286 -17.925 1.00 95.75 112 TYR A N 1
ATOM 837 C CA . TYR A 1 112 ? -0.855 -3.096 -16.706 1.00 95.75 112 TYR A CA 1
ATOM 838 C C . TYR A 1 112 ? -0.382 -2.303 -15.482 1.00 95.75 112 TYR A C 1
ATOM 840 O O . TYR A 1 112 ? -1.150 -2.106 -14.541 1.00 95.75 112 TYR A O 1
ATOM 848 N N . HIS A 1 113 ? 0.853 -1.800 -15.480 1.00 93.50 113 HIS A N 1
ATOM 849 C CA . HIS A 1 113 ? 1.370 -1.065 -14.323 1.00 93.50 113 HIS A CA 1
ATOM 850 C C . HIS A 1 113 ? 0.858 0.382 -14.265 1.00 93.50 113 HIS A C 1
ATOM 852 O O . HIS A 1 113 ? 0.661 0.928 -13.184 1.00 93.50 113 HIS A O 1
ATOM 858 N N . HIS A 1 114 ? 0.600 1.011 -15.415 1.00 93.75 114 HIS A N 1
ATOM 859 C CA . HIS A 1 114 ? 0.353 2.450 -15.483 1.00 93.75 114 HIS A CA 1
ATOM 860 C C . HIS A 1 114 ? -1.045 2.831 -14.993 1.00 93.75 114 HIS A C 1
ATOM 862 O O . HIS A 1 114 ? -1.204 3.751 -14.195 1.00 93.75 114 HIS A O 1
ATOM 868 N N . LEU A 1 115 ? -2.076 2.079 -15.391 1.00 92.94 115 LEU A N 1
ATOM 869 C CA . LEU A 1 115 ? -3.431 2.337 -14.891 1.00 92.94 115 LEU A CA 1
ATOM 870 C C . LEU A 1 115 ? -3.557 2.030 -13.394 1.00 92.94 115 LEU A C 1
ATOM 872 O O . LEU A 1 115 ? -4.298 2.712 -12.689 1.00 92.94 115 LEU A O 1
ATOM 876 N N . ARG A 1 116 ? -2.804 1.037 -12.899 1.00 92.94 116 ARG A N 1
ATOM 877 C CA . ARG A 1 116 ? -2.697 0.750 -11.460 1.00 92.94 116 ARG A CA 1
ATOM 878 C C . ARG A 1 116 ? -2.031 1.904 -10.721 1.00 92.94 116 ARG A C 1
ATOM 880 O O . ARG A 1 116 ? -2.541 2.300 -9.686 1.00 92.94 116 ARG A O 1
ATOM 887 N N . HIS A 1 117 ? -0.979 2.496 -11.282 1.00 91.94 117 HIS A N 1
ATOM 888 C CA . HIS A 1 117 ? -0.365 3.698 -10.726 1.00 91.94 117 HIS A CA 1
ATOM 889 C C . HIS A 1 117 ? -1.353 4.876 -10.646 1.00 91.94 117 HIS A C 1
ATOM 891 O O . HIS A 1 117 ? -1.461 5.506 -9.605 1.00 91.94 117 HIS A O 1
ATOM 897 N N . HIS A 1 118 ? -2.161 5.146 -11.677 1.00 90.62 118 HIS A N 1
ATOM 898 C CA . HIS A 1 118 ? -3.196 6.191 -11.578 1.00 90.62 118 HIS A CA 1
ATOM 899 C C . HIS A 1 118 ? -4.280 5.902 -10.545 1.00 90.62 118 HIS A C 1
ATOM 901 O O . HIS A 1 118 ? -4.839 6.826 -9.951 1.00 90.62 118 HIS A O 1
ATOM 907 N N . ARG A 1 119 ? -4.635 4.627 -10.385 1.00 88.19 119 ARG A N 1
ATOM 908 C CA . ARG A 1 119 ? -5.641 4.200 -9.415 1.00 88.19 119 ARG A CA 1
ATOM 909 C C . ARG A 1 119 ? -5.112 4.315 -7.988 1.00 88.19 119 ARG A C 1
ATOM 911 O O . ARG A 1 119 ? -5.822 4.848 -7.143 1.00 88.19 119 ARG A O 1
ATOM 918 N N . ASP A 1 120 ? -3.876 3.879 -7.776 1.00 87.06 120 ASP A N 1
ATOM 919 C CA . ASP A 1 120 ? -3.313 3.613 -6.456 1.00 87.06 120 ASP A CA 1
ATOM 920 C C . ASP A 1 120 ? -2.175 4.583 -6.095 1.00 87.06 120 ASP A C 1
ATOM 922 O O . ASP A 1 120 ? -1.486 4.337 -5.120 1.00 87.06 120 ASP A O 1
ATOM 926 N N . SER A 1 121 ? -1.936 5.655 -6.861 1.00 86.88 121 SER A N 1
ATOM 927 C CA . SER A 1 121 ? -0.761 6.541 -6.736 1.00 86.88 121 SER A CA 1
ATOM 928 C C . SER A 1 121 ? -0.429 6.893 -5.282 1.00 86.88 121 SER A C 1
ATOM 930 O O . SER A 1 121 ? -1.258 7.471 -4.582 1.00 86.88 121 SER A O 1
ATOM 932 N N . GLY A 1 122 ? 0.774 6.537 -4.820 1.00 80.62 122 GLY A N 1
ATOM 933 C CA . GLY A 1 122 ? 1.216 6.771 -3.437 1.00 80.62 122 GLY A CA 1
ATOM 934 C C . GLY A 1 122 ? 0.704 5.763 -2.391 1.00 80.62 122 GLY A C 1
ATOM 935 O O . GLY A 1 122 ? 1.157 5.803 -1.245 1.00 80.62 122 GLY A O 1
ATOM 936 N N . MET A 1 123 ? -0.188 4.842 -2.757 1.00 84.25 123 MET A N 1
ATOM 937 C CA . MET A 1 123 ? -0.720 3.758 -1.917 1.00 84.25 123 MET A CA 1
ATOM 938 C C . MET A 1 123 ? 0.135 2.481 -2.042 1.00 84.25 123 MET A C 1
ATOM 940 O O . MET A 1 123 ? 0.882 2.333 -3.009 1.00 84.25 123 MET A O 1
ATOM 944 N N . PRO A 1 124 ? 0.026 1.502 -1.119 1.00 82.81 124 PRO A N 1
ATOM 945 C CA . PRO A 1 124 ? 0.870 0.297 -1.118 1.00 82.81 124 PRO A CA 1
ATOM 946 C C . PRO A 1 124 ? 0.857 -0.533 -2.414 1.00 82.81 124 PRO A C 1
ATOM 948 O O . PRO A 1 124 ? 1.867 -1.150 -2.764 1.00 82.81 124 PRO A O 1
ATOM 951 N N . THR A 1 125 ? -0.269 -0.548 -3.133 1.00 85.12 125 THR A N 1
ATOM 952 C CA . THR A 1 125 ? -0.434 -1.306 -4.383 1.00 85.12 125 THR A CA 1
ATOM 953 C C . THR A 1 125 ? 0.054 -0.562 -5.628 1.00 85.12 125 THR A C 1
ATOM 955 O O . THR A 1 125 ? 0.054 -1.156 -6.708 1.00 85.12 125 THR A O 1
ATOM 958 N N . ASP A 1 126 ? 0.521 0.685 -5.501 1.00 88.81 126 ASP A N 1
ATOM 959 C CA . ASP A 1 126 ? 1.100 1.447 -6.608 1.00 88.81 126 ASP A CA 1
ATOM 960 C C . ASP A 1 126 ? 2.407 0.803 -7.106 1.00 88.81 126 ASP A C 1
ATOM 962 O O . ASP A 1 126 ? 3.388 0.713 -6.354 1.00 88.81 126 ASP A O 1
ATOM 966 N N . PRO A 1 127 ? 2.467 0.374 -8.382 1.00 87.88 127 PRO A N 1
ATOM 967 C CA . PRO A 1 127 ? 3.671 -0.203 -8.968 1.00 87.88 127 PRO A CA 1
ATOM 968 C C . PRO A 1 127 ? 4.889 0.721 -8.889 1.00 87.88 127 PRO A C 1
ATOM 970 O O . PRO A 1 127 ? 6.014 0.237 -8.732 1.00 87.88 127 PRO A O 1
ATOM 973 N N . TYR A 1 128 ? 4.673 2.038 -8.954 1.00 87.06 128 TYR A N 1
ATOM 974 C CA . TYR A 1 128 ? 5.732 3.048 -8.970 1.00 87.06 128 TYR A CA 1
ATOM 975 C C . TYR A 1 128 ? 6.106 3.537 -7.571 1.00 87.06 128 TYR A C 1
ATOM 977 O O . TYR A 1 128 ? 7.018 4.357 -7.440 1.00 87.06 128 TYR A O 1
ATOM 985 N N . LEU A 1 129 ? 5.460 3.014 -6.525 1.00 84.81 129 LEU A N 1
ATOM 986 C CA . LEU A 1 129 ? 5.734 3.398 -5.150 1.00 84.81 129 LEU A CA 1
ATOM 987 C C . LEU A 1 129 ? 7.178 3.062 -4.770 1.00 84.81 129 LEU A C 1
ATOM 989 O O . LEU A 1 129 ? 7.598 1.896 -4.793 1.00 84.81 129 LEU A O 1
ATOM 993 N N . LYS A 1 130 ? 7.915 4.102 -4.382 1.00 80.31 130 LYS A N 1
ATOM 994 C CA . LYS A 1 130 ? 9.311 4.051 -3.936 1.00 80.31 130 LYS A CA 1
ATOM 995 C C . LYS A 1 130 ? 9.392 4.127 -2.401 1.00 80.31 130 LYS A C 1
ATOM 997 O O . LYS A 1 130 ? 8.412 4.515 -1.747 1.00 80.31 130 LYS A O 1
ATOM 1002 N N . PRO A 1 131 ? 10.520 3.710 -1.796 1.00 79.62 131 PRO A N 1
ATOM 1003 C CA . PRO A 1 131 ? 10.808 4.058 -0.407 1.00 79.62 131 PRO A CA 1
ATOM 1004 C C . PRO A 1 131 ? 11.014 5.577 -0.271 1.00 79.62 131 PRO A C 1
ATOM 1006 O O . PRO A 1 131 ? 11.317 6.223 -1.273 1.00 79.62 131 PRO A O 1
ATOM 1009 N N . PRO A 1 132 ? 10.911 6.151 0.939 1.00 79.06 132 PRO A N 1
ATOM 1010 C CA . PRO A 1 132 ? 11.223 7.558 1.159 1.00 79.06 132 PRO A CA 1
ATOM 1011 C C . PRO A 1 132 ? 12.677 7.890 0.799 1.00 79.06 132 PRO A C 1
ATOM 1013 O O . PRO A 1 132 ? 13.613 7.310 1.353 1.00 79.06 132 PRO A O 1
ATOM 1016 N N . LEU A 1 133 ? 12.864 8.815 -0.143 1.00 81.81 133 LEU A N 1
ATOM 1017 C CA . LEU A 1 133 ? 14.157 9.277 -0.654 1.00 81.81 133 LEU A CA 1
ATOM 1018 C C . LEU A 1 133 ? 14.542 10.661 -0.107 1.00 81.81 133 LEU A C 1
ATOM 1020 O O . LEU A 1 133 ? 15.707 11.056 -0.207 1.00 81.81 133 LEU A O 1
ATOM 1024 N N . ALA A 1 134 ? 13.594 11.401 0.477 1.00 77.69 134 ALA A N 1
ATOM 1025 C CA . ALA A 1 134 ? 13.849 12.668 1.158 1.00 77.69 134 ALA A CA 1
ATOM 1026 C C . ALA A 1 134 ? 14.980 12.535 2.200 1.00 77.69 134 ALA A C 1
ATOM 1028 O O . ALA A 1 134 ? 14.986 11.623 3.023 1.00 77.69 134 ALA A O 1
ATOM 1029 N N . GLY A 1 135 ? 15.974 13.427 2.129 1.00 80.31 135 GLY A N 1
ATOM 1030 C CA . GLY A 1 135 ? 17.149 13.403 3.012 1.00 80.31 135 GLY A CA 1
ATOM 1031 C C . GLY A 1 135 ? 18.167 12.284 2.736 1.00 80.31 135 GLY A C 1
ATOM 1032 O O . GLY A 1 135 ? 19.177 12.215 3.428 1.00 80.31 135 GLY A O 1
ATOM 1033 N N . ARG A 1 136 ? 17.959 11.427 1.721 1.00 87.62 136 ARG A N 1
ATOM 1034 C CA . ARG A 1 136 ? 18.825 10.270 1.408 1.00 87.62 136 ARG A CA 1
ATOM 1035 C C . ARG A 1 136 ? 19.453 10.381 0.004 1.00 87.62 136 ARG A C 1
ATOM 1037 O O . ARG A 1 136 ? 19.050 9.658 -0.911 1.00 87.62 136 ARG A O 1
ATOM 1044 N N . PRO A 1 137 ? 20.456 11.259 -0.209 1.00 88.75 137 PRO A N 1
ATOM 1045 C CA . PRO A 1 137 ? 20.989 11.561 -1.543 1.00 88.75 137 PRO A CA 1
ATOM 1046 C C . PRO A 1 137 ? 21.636 10.356 -2.237 1.00 88.75 137 PRO A C 1
ATOM 1048 O O . PRO A 1 137 ? 21.442 10.178 -3.437 1.00 88.75 137 PRO A O 1
ATOM 1051 N N . LEU A 1 138 ? 22.344 9.492 -1.499 1.00 91.25 138 LEU A N 1
ATOM 1052 C CA . LEU A 1 138 ? 22.960 8.283 -2.063 1.00 91.25 138 LEU A CA 1
ATOM 1053 C C . LEU A 1 138 ? 21.912 7.265 -2.523 1.00 91.25 138 LEU A C 1
ATOM 1055 O O . LEU A 1 138 ? 22.029 6.698 -3.607 1.00 91.25 138 LEU A O 1
ATOM 1059 N N . LEU A 1 139 ? 20.848 7.077 -1.738 1.00 88.62 139 LEU A N 1
ATOM 1060 C CA . LEU A 1 139 ? 19.747 6.192 -2.111 1.00 88.62 139 LEU A CA 1
ATOM 1061 C C . LEU A 1 139 ? 18.999 6.743 -3.330 1.00 88.62 139 LEU A C 1
ATOM 1063 O O . LEU A 1 139 ? 18.699 6.007 -4.267 1.00 88.62 139 LEU A O 1
ATOM 1067 N N . ARG A 1 140 ? 18.754 8.056 -3.362 1.00 88.50 140 ARG A N 1
ATOM 1068 C CA . ARG A 1 140 ? 18.158 8.731 -4.518 1.00 88.50 140 ARG A CA 1
ATOM 1069 C C . ARG A 1 140 ? 19.013 8.566 -5.777 1.00 88.50 140 ARG A C 1
ATOM 1071 O O . ARG A 1 140 ? 18.468 8.258 -6.837 1.00 88.50 140 ARG A O 1
ATOM 1078 N N . LEU A 1 141 ? 20.334 8.718 -5.656 1.00 90.69 141 LEU A N 1
ATOM 1079 C CA . LEU A 1 141 ? 21.285 8.491 -6.745 1.00 90.69 141 LEU A CA 1
ATOM 1080 C C . LEU A 1 141 ? 21.226 7.042 -7.242 1.00 90.69 141 LEU A C 1
ATOM 1082 O O . LEU A 1 141 ? 21.122 6.821 -8.446 1.00 90.69 141 LEU A O 1
ATOM 1086 N N . PHE A 1 142 ? 21.213 6.066 -6.331 1.00 91.88 142 PHE A N 1
ATOM 1087 C CA . PHE A 1 142 ? 21.074 4.649 -6.671 1.00 91.88 142 PHE A CA 1
ATOM 1088 C C . PHE A 1 142 ? 19.782 4.372 -7.452 1.00 91.88 142 PHE A C 1
ATOM 1090 O O . PHE A 1 142 ? 19.820 3.752 -8.515 1.00 91.88 142 PHE A O 1
ATOM 1097 N N . TYR A 1 143 ? 18.636 4.869 -6.975 1.00 88.06 143 TYR A N 1
ATOM 1098 C CA . TYR A 1 143 ? 17.352 4.680 -7.658 1.00 88.06 143 TYR A CA 1
ATOM 1099 C C . TYR A 1 143 ? 17.321 5.334 -9.044 1.00 88.06 143 TYR A C 1
ATOM 1101 O O . TYR A 1 143 ? 16.762 4.747 -9.972 1.00 88.06 143 TYR A O 1
ATOM 1109 N N . TRP A 1 144 ? 17.942 6.505 -9.198 1.00 91.69 144 TRP A N 1
ATOM 1110 C CA . TRP A 1 144 ? 18.085 7.175 -10.490 1.00 91.69 144 TRP A CA 1
ATOM 1111 C C . TRP A 1 144 ? 19.002 6.407 -11.455 1.00 91.69 144 TRP A C 1
ATOM 1113 O O . TRP A 1 144 ? 18.653 6.187 -12.614 1.00 91.69 144 TRP A O 1
ATOM 1123 N N . GLN A 1 145 ? 20.147 5.910 -10.991 1.00 92.62 145 GLN A N 1
ATOM 1124 C CA . GLN A 1 145 ? 21.040 5.109 -11.833 1.00 92.62 145 GLN A CA 1
ATOM 1125 C C . GLN A 1 145 ? 20.398 3.777 -12.237 1.00 92.62 145 GLN A C 1
ATOM 1127 O O . GLN A 1 145 ? 20.482 3.374 -13.397 1.00 92.62 145 GLN A O 1
ATOM 1132 N N . ARG A 1 146 ? 19.672 3.131 -11.315 1.00 92.00 146 ARG A N 1
ATOM 1133 C CA . ARG A 1 146 ? 18.928 1.890 -11.573 1.00 92.00 146 ARG A CA 1
ATOM 1134 C C . ARG A 1 146 ? 17.922 2.046 -12.714 1.00 92.00 146 ARG A C 1
ATOM 1136 O O . ARG A 1 146 ? 17.750 1.117 -13.498 1.00 92.00 146 ARG A O 1
ATOM 1143 N N . THR A 1 147 ? 17.278 3.208 -12.851 1.00 89.56 147 THR A N 1
ATOM 1144 C CA . THR A 1 147 ? 16.356 3.466 -13.972 1.00 89.56 147 THR A CA 1
ATOM 1145 C C . THR A 1 147 ? 17.042 3.537 -15.337 1.00 89.56 147 THR A C 1
ATOM 1147 O O . THR A 1 147 ? 16.387 3.285 -16.345 1.00 89.56 147 THR A O 1
ATOM 1150 N N . GLY A 1 148 ? 18.364 3.735 -15.397 1.00 92.50 148 GLY A N 1
ATOM 1151 C CA . GLY A 1 148 ? 19.142 3.546 -16.627 1.00 92.50 148 GLY A CA 1
ATOM 1152 C C . GLY A 1 148 ? 19.063 2.116 -17.182 1.00 92.50 148 GLY A C 1
ATOM 1153 O O . GLY A 1 148 ? 19.253 1.906 -18.376 1.00 92.50 148 GLY A O 1
ATOM 1154 N N . LEU A 1 149 ? 18.717 1.126 -16.348 1.00 94.00 149 LEU A N 1
ATOM 1155 C CA . LEU A 1 149 ? 18.561 -0.271 -16.764 1.00 94.00 149 LEU A CA 1
ATOM 1156 C C . LEU A 1 149 ? 17.157 -0.604 -17.307 1.00 94.00 149 LEU A C 1
ATOM 1158 O O . LEU A 1 149 ? 16.910 -1.739 -17.708 1.00 94.00 149 LEU A O 1
ATOM 1162 N N . LEU A 1 150 ? 16.226 0.356 -17.328 1.00 92.00 150 LEU A N 1
ATOM 1163 C CA . LEU A 1 150 ? 14.798 0.104 -17.555 1.00 92.00 150 LEU A CA 1
ATOM 1164 C C . LEU A 1 150 ? 14.496 -0.606 -18.884 1.00 92.00 150 LEU A C 1
ATOM 1166 O O . LEU A 1 150 ? 13.838 -1.644 -18.879 1.00 92.00 150 LEU A O 1
ATOM 1170 N N . ILE A 1 151 ? 15.010 -0.096 -20.009 1.00 94.06 151 ILE A N 1
ATOM 1171 C CA . ILE A 1 151 ? 14.774 -0.685 -21.343 1.00 94.06 151 ILE A CA 1
ATOM 1172 C C . ILE A 1 151 ? 15.391 -2.093 -21.446 1.00 94.06 151 ILE A C 1
ATOM 1174 O O . ILE A 1 151 ? 14.828 -2.985 -22.083 1.00 94.06 151 ILE A O 1
ATOM 1178 N N . PHE A 1 152 ? 16.505 -2.343 -20.756 1.00 94.69 152 PHE A N 1
ATOM 1179 C CA . PHE A 1 152 ? 17.139 -3.664 -20.704 1.00 94.69 152 PHE A CA 1
ATOM 1180 C C . PHE A 1 152 ? 16.314 -4.652 -19.870 1.00 94.69 152 PHE A C 1
ATOM 1182 O O . PHE A 1 152 ? 16.120 -5.797 -20.274 1.00 94.69 152 PHE A O 1
ATOM 1189 N N . VAL A 1 153 ? 15.744 -4.200 -18.749 1.00 94.00 153 VAL A N 1
ATOM 1190 C CA . VAL A 1 153 ? 14.792 -4.995 -17.959 1.00 94.00 153 VAL A CA 1
ATOM 1191 C C . VAL A 1 153 ? 13.528 -5.290 -18.767 1.00 94.00 153 VAL A C 1
ATOM 1193 O O . VAL A 1 153 ? 13.015 -6.404 -18.704 1.00 94.00 153 VAL A O 1
ATOM 1196 N N . TRP A 1 154 ? 13.035 -4.347 -19.571 1.00 95.06 154 TRP A N 1
ATOM 1197 C CA . TRP A 1 154 ? 11.900 -4.589 -20.468 1.00 95.06 154 TRP A CA 1
ATOM 1198 C C . TRP A 1 154 ? 12.240 -5.547 -21.617 1.00 95.06 154 TRP A C 1
ATOM 1200 O O . TRP A 1 154 ? 11.415 -6.379 -21.991 1.00 95.06 154 TRP A O 1
ATOM 1210 N N . THR A 1 155 ? 13.485 -5.537 -22.094 1.00 94.31 155 THR A N 1
ATOM 1211 C CA . THR A 1 155 ? 13.995 -6.556 -23.025 1.00 94.31 155 THR A CA 1
ATOM 1212 C C . THR A 1 155 ? 13.979 -7.948 -22.383 1.00 94.31 155 THR A C 1
ATOM 1214 O O . THR A 1 155 ? 13.509 -8.906 -22.992 1.00 94.31 155 THR A O 1
ATOM 1217 N N . LEU A 1 156 ? 14.409 -8.070 -21.123 1.00 94.56 156 LEU A N 1
ATOM 1218 C CA . LEU A 1 156 ? 14.309 -9.324 -20.369 1.00 94.56 156 LEU A CA 1
ATOM 1219 C C . LEU A 1 156 ? 12.846 -9.729 -20.116 1.00 94.56 156 LEU A C 1
ATOM 1221 O O . LEU A 1 156 ? 12.499 -10.904 -20.252 1.00 94.56 156 LEU A O 1
ATOM 1225 N N . ARG A 1 157 ? 11.975 -8.764 -19.793 1.00 96.69 157 ARG A N 1
ATOM 1226 C CA . ARG A 1 157 ? 10.528 -8.976 -19.633 1.00 96.69 157 ARG A CA 1
ATOM 1227 C C . ARG A 1 157 ? 9.928 -9.627 -20.864 1.00 96.69 157 ARG A C 1
ATOM 1229 O O . ARG A 1 157 ? 9.149 -10.560 -20.708 1.00 96.69 157 ARG A O 1
ATOM 1236 N N . MET A 1 158 ? 10.309 -9.178 -22.053 1.00 95.38 158 MET A N 1
ATOM 1237 C CA . MET A 1 158 ? 9.842 -9.765 -23.302 1.00 95.38 158 MET A CA 1
ATOM 1238 C C . MET A 1 158 ? 10.176 -11.261 -23.394 1.00 95.38 158 MET A C 1
ATOM 1240 O O . MET A 1 158 ? 9.299 -12.071 -23.705 1.00 95.38 158 MET A O 1
ATOM 1244 N N . ILE A 1 159 ? 11.417 -11.644 -23.071 1.00 94.88 159 ILE A N 1
ATOM 1245 C CA . ILE A 1 159 ? 11.871 -13.044 -23.106 1.00 94.88 159 ILE A CA 1
ATOM 1246 C C . ILE A 1 159 ? 11.056 -13.883 -22.115 1.00 94.88 159 ILE A C 1
ATOM 1248 O O . ILE A 1 159 ? 10.451 -14.890 -22.484 1.00 94.88 159 ILE A O 1
ATOM 1252 N N . VAL A 1 160 ? 10.983 -13.434 -20.859 1.00 97.19 160 VAL A N 1
ATOM 1253 C CA . VAL A 1 160 ? 10.252 -14.139 -19.796 1.00 97.19 160 VAL A CA 1
ATOM 1254 C C . VAL A 1 160 ? 8.752 -14.190 -20.086 1.00 97.19 160 VAL A C 1
ATOM 1256 O O . VAL A 1 160 ? 8.110 -15.200 -19.815 1.00 97.19 160 VAL A O 1
ATOM 1259 N N . GLY A 1 161 ? 8.178 -13.131 -20.651 1.00 97.38 161 GLY A N 1
ATOM 1260 C CA . GLY A 1 161 ? 6.760 -13.051 -20.977 1.00 97.38 161 GLY A CA 1
ATOM 1261 C C . GLY A 1 161 ? 6.353 -14.001 -22.098 1.00 97.38 161 GLY A C 1
ATOM 1262 O O . GLY A 1 161 ? 5.335 -14.677 -21.967 1.00 97.38 161 GLY A O 1
ATOM 1263 N N . ASN A 1 162 ? 7.179 -14.161 -23.138 1.00 97.12 162 ASN A N 1
ATOM 1264 C CA . ASN A 1 162 ? 6.946 -15.181 -24.166 1.00 97.12 162 ASN A CA 1
ATOM 1265 C C . ASN A 1 162 ? 6.967 -16.602 -23.575 1.00 97.12 162 ASN A C 1
ATOM 1267 O O . ASN A 1 162 ? 6.114 -17.422 -23.916 1.00 97.12 162 ASN A O 1
ATOM 1271 N N . LEU A 1 163 ? 7.868 -16.881 -22.625 1.00 97.56 163 LEU A N 1
ATOM 1272 C CA . LEU A 1 163 ? 7.852 -18.148 -21.886 1.00 97.56 163 LEU A CA 1
ATOM 1273 C C . LEU A 1 163 ? 6.605 -18.269 -20.996 1.00 97.56 163 LEU A C 1
ATOM 1275 O O . LEU A 1 163 ? 5.958 -19.311 -20.982 1.00 97.56 163 LEU A O 1
ATOM 1279 N N . ALA A 1 164 ? 6.211 -17.208 -20.290 1.00 97.50 164 ALA A N 1
ATOM 1280 C CA . ALA A 1 164 ? 5.030 -17.191 -19.425 1.00 97.50 164 ALA A CA 1
ATOM 1281 C C . ALA A 1 164 ? 3.703 -17.323 -20.194 1.00 97.50 164 ALA A C 1
ATOM 1283 O O . ALA A 1 164 ? 2.696 -17.769 -19.630 1.00 97.50 164 ALA A O 1
ATOM 1284 N N . ALA A 1 165 ? 3.684 -16.985 -21.486 1.00 96.44 165 ALA A N 1
ATOM 1285 C CA . ALA A 1 165 ? 2.527 -17.204 -22.346 1.00 96.44 165 ALA A CA 1
ATOM 1286 C C . ALA A 1 165 ? 2.207 -18.704 -22.466 1.00 96.44 165 ALA A C 1
ATOM 1288 O O . ALA A 1 165 ? 1.037 -19.086 -22.383 1.00 96.44 165 ALA A O 1
ATOM 1289 N N . VAL A 1 166 ? 3.242 -19.547 -22.570 1.00 97.12 166 VAL A N 1
ATOM 1290 C CA . VAL A 1 166 ? 3.112 -21.002 -22.764 1.00 97.12 166 VAL A CA 1
ATOM 1291 C C . VAL A 1 166 ? 3.343 -21.822 -21.489 1.00 97.12 166 VAL A C 1
ATOM 1293 O O . VAL A 1 166 ? 2.804 -22.918 -21.376 1.00 97.12 166 VAL A O 1
ATOM 1296 N N . ILE A 1 167 ? 4.064 -21.288 -20.496 1.00 97.50 167 ILE A N 1
ATOM 1297 C CA . ILE A 1 167 ? 4.371 -21.941 -19.213 1.00 97.50 167 ILE A CA 1
ATOM 1298 C C . ILE A 1 167 ? 3.637 -21.213 -18.070 1.00 97.50 167 ILE A C 1
ATOM 1300 O O . ILE A 1 167 ? 4.140 -20.212 -17.549 1.00 97.50 167 ILE A O 1
ATOM 1304 N N . PRO A 1 168 ? 2.476 -21.718 -17.599 1.00 96.44 168 PRO A N 1
ATOM 1305 C CA . PRO A 1 168 ? 1.700 -21.068 -16.542 1.00 96.44 168 PRO A CA 1
ATOM 1306 C C . PRO A 1 168 ? 2.470 -20.808 -15.243 1.00 96.44 168 PRO A C 1
ATOM 1308 O O . PRO A 1 168 ? 2.227 -19.806 -14.574 1.00 96.44 168 PRO A O 1
ATOM 1311 N N . ALA A 1 169 ? 3.426 -21.676 -14.895 1.00 95.69 169 ALA A N 1
ATOM 1312 C CA . ALA A 1 169 ? 4.238 -21.539 -13.685 1.00 95.69 169 ALA A CA 1
ATOM 1313 C C . ALA A 1 169 ? 5.056 -20.234 -13.640 1.00 95.69 169 ALA A C 1
ATOM 1315 O O . ALA A 1 169 ? 5.296 -19.706 -12.557 1.00 95.69 169 ALA A O 1
ATOM 1316 N N . LEU A 1 170 ? 5.421 -19.670 -14.797 1.00 96.56 170 LEU A N 1
ATOM 1317 C CA . LEU A 1 170 ? 6.209 -18.437 -14.875 1.00 96.56 170 LEU A CA 1
ATOM 1318 C C . LEU A 1 170 ? 5.363 -17.163 -14.755 1.00 96.56 170 LEU A C 1
ATOM 1320 O O . LEU A 1 170 ? 5.914 -16.090 -14.522 1.00 96.56 170 LEU A O 1
ATOM 1324 N N . ARG A 1 171 ? 4.031 -17.245 -14.877 1.00 97.38 171 ARG A N 1
ATOM 1325 C CA . ARG A 1 171 ? 3.152 -16.061 -14.939 1.00 97.38 171 ARG A CA 1
ATOM 1326 C C . ARG A 1 171 ? 3.164 -15.235 -13.660 1.00 97.38 171 ARG A C 1
ATOM 1328 O O . ARG A 1 171 ? 3.163 -14.011 -13.732 1.00 97.38 171 ARG A O 1
ATOM 1335 N N . THR A 1 172 ? 3.242 -15.878 -12.496 1.00 95.00 172 THR A N 1
ATOM 1336 C CA . THR A 1 172 ? 3.338 -15.163 -11.214 1.00 95.00 172 THR A CA 1
ATOM 1337 C C . THR A 1 172 ? 4.653 -14.394 -11.098 1.00 95.00 172 THR A C 1
ATOM 1339 O O . THR A 1 172 ? 4.652 -13.254 -10.634 1.00 95.00 172 THR A O 1
ATOM 1342 N N . PHE A 1 173 ? 5.765 -14.991 -11.541 1.00 96.31 173 PHE A N 1
ATOM 1343 C CA . PHE A 1 173 ? 7.066 -14.324 -11.571 1.00 96.31 173 PHE A CA 1
ATOM 1344 C C . PHE A 1 173 ? 7.077 -13.176 -12.584 1.00 96.31 173 PHE A C 1
ATOM 1346 O O . PHE A 1 173 ? 7.435 -12.058 -12.229 1.00 96.31 173 PHE A O 1
ATOM 1353 N N . TYR A 1 174 ? 6.606 -13.422 -13.809 1.00 97.12 174 TYR A N 1
ATOM 1354 C CA . TYR A 1 174 ? 6.461 -12.406 -14.851 1.00 97.12 174 TYR A CA 1
ATOM 1355 C C . TYR A 1 174 ? 5.641 -11.204 -14.357 1.00 97.12 174 TYR A C 1
ATOM 1357 O O . TYR A 1 174 ? 6.091 -10.063 -14.457 1.00 97.12 174 TYR A O 1
ATOM 1365 N N . ALA A 1 175 ? 4.483 -11.453 -13.740 1.00 96.56 175 ALA A N 1
ATOM 1366 C CA . ALA A 1 175 ? 3.611 -10.391 -13.258 1.00 96.56 175 ALA A CA 1
ATOM 1367 C C . ALA A 1 175 ? 4.228 -9.587 -12.100 1.00 96.56 175 ALA A C 1
ATOM 1369 O O . ALA A 1 175 ? 4.267 -8.361 -12.152 1.00 96.56 175 ALA A O 1
ATOM 1370 N N . ARG A 1 176 ? 4.755 -10.250 -11.063 1.00 92.62 176 ARG A N 1
ATOM 1371 C CA . ARG A 1 176 ? 5.297 -9.553 -9.879 1.00 92.62 176 ARG A CA 1
ATOM 1372 C C . ARG A 1 176 ? 6.664 -8.925 -10.139 1.00 92.62 176 ARG A C 1
ATOM 1374 O O . ARG A 1 176 ? 6.903 -7.792 -9.741 1.00 92.62 176 ARG A O 1
ATOM 1381 N N . GLY A 1 177 ? 7.550 -9.652 -10.813 1.00 91.12 177 GLY A N 1
ATOM 1382 C CA . GLY A 1 177 ? 8.928 -9.229 -11.050 1.00 91.12 177 GLY A CA 1
ATOM 1383 C C . GLY A 1 177 ? 9.075 -8.229 -12.193 1.00 91.12 177 GLY A C 1
ATOM 1384 O O . GLY A 1 177 ? 9.892 -7.320 -12.095 1.00 91.12 177 GLY A O 1
ATOM 1385 N N . LEU A 1 178 ? 8.293 -8.378 -13.272 1.00 94.69 178 LEU A N 1
ATOM 1386 C CA . LE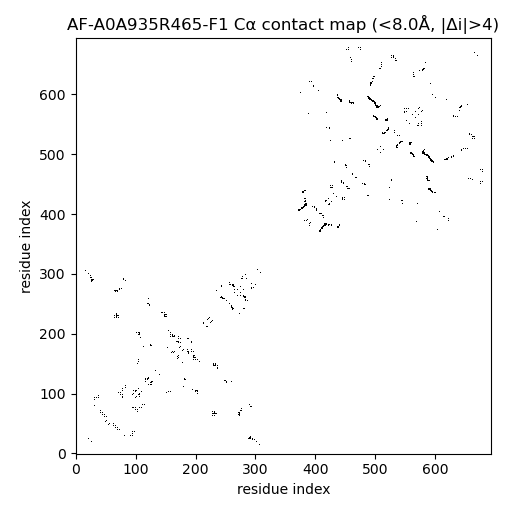U A 1 178 ? 8.548 -7.663 -14.532 1.00 94.69 178 LEU A CA 1
ATOM 1387 C C . LEU A 1 178 ? 7.375 -6.783 -14.998 1.00 94.69 178 LEU A C 1
ATOM 1389 O O . LEU A 1 178 ? 7.608 -5.801 -15.705 1.00 94.69 178 LEU A O 1
ATOM 1393 N N . LEU A 1 179 ? 6.140 -7.068 -14.563 1.00 94.88 179 LEU A N 1
ATOM 1394 C CA . LEU A 1 179 ? 4.991 -6.152 -14.686 1.00 94.88 179 LEU A CA 1
ATOM 1395 C C . LEU A 1 179 ? 4.722 -5.332 -13.414 1.00 94.88 179 LEU A C 1
ATOM 1397 O O . LEU A 1 179 ? 3.814 -4.505 -13.414 1.00 94.88 179 LEU A O 1
ATOM 1401 N N . GLN A 1 180 ? 5.523 -5.522 -12.358 1.00 93.81 180 GLN A N 1
ATOM 1402 C CA . GLN A 1 180 ? 5.433 -4.782 -11.092 1.00 93.81 180 GLN A CA 1
ATOM 1403 C C . GLN A 1 180 ? 4.078 -4.943 -10.374 1.00 93.81 180 GLN A C 1
ATOM 1405 O O . GLN A 1 180 ? 3.593 -4.013 -9.730 1.00 93.81 180 GLN A O 1
ATOM 1410 N N . ASP A 1 181 ? 3.447 -6.117 -10.472 1.00 91.94 181 ASP A N 1
ATOM 1411 C CA . ASP A 1 181 ? 2.202 -6.389 -9.753 1.00 91.94 181 ASP A CA 1
ATOM 1412 C C . ASP A 1 181 ? 2.413 -6.410 -8.230 1.00 91.94 181 ASP A C 1
ATOM 1414 O O . ASP A 1 181 ? 3.215 -7.191 -7.711 1.00 91.94 181 ASP A O 1
ATOM 1418 N N . ARG A 1 182 ? 1.637 -5.585 -7.516 1.00 89.00 182 ARG A N 1
ATOM 1419 C CA . ARG A 1 182 ? 1.626 -5.491 -6.046 1.00 89.00 182 ARG A CA 1
ATOM 1420 C C . ARG A 1 182 ? 0.281 -5.869 -5.419 1.00 89.00 182 ARG A C 1
ATOM 1422 O O . ARG A 1 182 ? 0.062 -5.620 -4.242 1.00 89.00 182 ARG A O 1
ATOM 1429 N N . SER A 1 183 ? -0.623 -6.486 -6.183 1.00 83.00 183 SER A N 1
ATOM 1430 C CA . SER A 1 183 ? -1.997 -6.775 -5.739 1.00 83.00 183 SER A CA 1
ATOM 1431 C C . SER A 1 183 ? -2.097 -7.866 -4.668 1.00 83.00 183 SER A C 1
ATOM 1433 O O . SER A 1 183 ? -3.131 -8.009 -4.026 1.00 83.00 183 SER A O 1
ATOM 1435 N N . GLY A 1 184 ? -1.063 -8.702 -4.523 1.00 83.06 184 GLY A N 1
ATOM 1436 C CA . GLY A 1 184 ? -1.098 -9.889 -3.662 1.00 83.06 184 GLY A CA 1
ATOM 1437 C C . GLY A 1 184 ? -1.972 -11.036 -4.193 1.00 83.06 184 GLY A C 1
ATOM 1438 O O . GLY A 1 184 ? -1.922 -12.134 -3.641 1.00 83.06 184 GLY A O 1
ATOM 1439 N N . ALA A 1 185 ? -2.701 -10.831 -5.294 1.00 82.81 185 ALA A N 1
ATOM 1440 C CA . ALA A 1 185 ? -3.618 -11.807 -5.870 1.00 82.81 185 ALA A CA 1
ATOM 1441 C C . ALA A 1 185 ? -2.897 -13.055 -6.432 1.00 82.81 185 ALA A C 1
ATOM 1443 O O . ALA A 1 185 ? -1.688 -13.018 -6.719 1.00 82.81 185 ALA A O 1
ATOM 1444 N N . PRO A 1 186 ? -3.622 -14.175 -6.621 1.00 87.12 186 PRO A N 1
ATOM 1445 C CA . PRO A 1 186 ? -3.162 -15.279 -7.457 1.00 87.12 186 PRO A CA 1
ATOM 1446 C C . PRO A 1 186 ? -3.156 -14.851 -8.935 1.00 87.12 186 PRO A C 1
ATOM 1448 O O . PRO A 1 186 ? -4.187 -14.504 -9.503 1.00 87.12 186 PRO A O 1
ATOM 1451 N N . LEU A 1 187 ? -1.978 -14.867 -9.569 1.00 94.12 187 LEU A N 1
ATOM 1452 C CA . LEU A 1 187 ? -1.766 -14.304 -10.917 1.00 94.12 187 LEU A CA 1
ATOM 1453 C C . LEU A 1 187 ? -1.551 -15.361 -12.009 1.00 94.12 187 LEU A C 1
ATOM 1455 O O . LEU A 1 187 ? -1.494 -15.016 -13.188 1.00 94.12 187 LEU A O 1
ATOM 1459 N N . ARG A 1 188 ? -1.446 -16.643 -11.634 1.00 93.50 188 ARG A N 1
ATOM 1460 C CA . ARG A 1 188 ? -1.174 -17.759 -12.556 1.00 93.50 188 ARG A CA 1
ATOM 1461 C C . ARG A 1 188 ? -2.193 -17.840 -13.696 1.00 93.50 188 ARG A C 1
ATOM 1463 O O . ARG A 1 188 ? -1.810 -18.008 -14.852 1.00 93.50 188 ARG A O 1
ATOM 1470 N N . ASP A 1 189 ? -3.467 -17.681 -13.362 1.00 95.06 189 ASP A N 1
ATOM 1471 C CA . ASP A 1 189 ? -4.583 -17.820 -14.302 1.00 95.06 189 ASP A CA 1
ATOM 1472 C C . ASP A 1 189 ? -5.262 -16.474 -14.586 1.00 95.06 189 ASP A C 1
ATOM 1474 O O . ASP A 1 189 ? -6.367 -16.420 -15.117 1.00 95.06 189 ASP A O 1
ATOM 1478 N N . SER A 1 190 ? -4.587 -15.364 -14.254 1.00 96.56 190 SER A N 1
ATOM 1479 C CA . SER A 1 190 ? -5.098 -14.020 -14.517 1.00 96.56 190 SER A CA 1
ATOM 1480 C C . SER A 1 190 ? -5.218 -13.782 -16.029 1.00 96.56 190 SER A C 1
ATOM 1482 O O . SER A 1 190 ? -4.197 -13.795 -16.731 1.00 96.56 190 SER A O 1
ATOM 1484 N N . PRO A 1 191 ? -6.426 -13.485 -16.550 1.00 96.62 191 PRO A N 1
ATOM 1485 C CA . PRO A 1 191 ? -6.615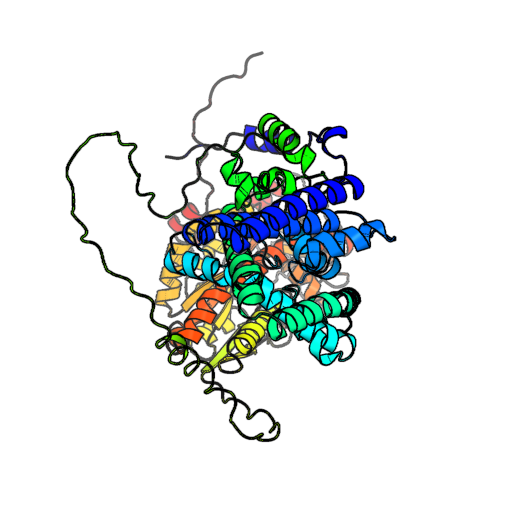 -13.201 -17.970 1.00 96.62 191 PRO A CA 1
ATOM 1486 C C . PRO A 1 191 ? -5.793 -11.999 -18.441 1.00 96.62 191 PRO A C 1
ATOM 1488 O O . PRO A 1 191 ? -5.344 -11.955 -19.581 1.00 96.62 191 PRO A O 1
ATOM 1491 N N . GLU A 1 192 ? -5.582 -11.015 -17.568 1.00 95.31 192 GLU A N 1
ATOM 1492 C CA . GLU A 1 192 ? -4.802 -9.821 -17.887 1.00 95.31 192 GLU A CA 1
ATOM 1493 C C . GLU A 1 192 ? -3.305 -10.127 -18.006 1.00 95.31 192 GLU A C 1
ATOM 1495 O O . GLU A 1 192 ? -2.668 -9.680 -18.959 1.00 95.31 192 GLU A O 1
ATOM 1500 N N . VAL A 1 193 ? -2.760 -10.950 -17.103 1.00 97.56 193 VAL A N 1
ATOM 1501 C CA . VAL A 1 193 ? -1.356 -11.391 -17.159 1.00 97.56 193 VAL A CA 1
ATOM 1502 C C . VAL A 1 193 ? -1.109 -12.240 -18.403 1.00 97.56 193 VAL A C 1
ATOM 1504 O O . VAL A 1 193 ? -0.098 -12.056 -19.079 1.00 97.56 193 VAL A O 1
ATOM 1507 N N . ILE A 1 194 ? -2.051 -13.125 -18.747 1.00 97.94 194 ILE A N 1
ATOM 1508 C CA . ILE A 1 194 ? -1.982 -13.935 -19.969 1.00 97.94 194 ILE A CA 1
ATOM 1509 C C . ILE A 1 194 ? -1.967 -13.037 -21.211 1.00 97.94 194 ILE A C 1
ATOM 1511 O O . ILE A 1 194 ? -1.140 -13.250 -22.095 1.00 97.94 194 ILE A O 1
ATOM 1515 N N . ARG A 1 195 ? -2.828 -12.010 -21.274 1.00 96.81 195 ARG A N 1
ATOM 1516 C CA . ARG A 1 195 ? -2.822 -11.044 -22.386 1.00 96.81 195 ARG A CA 1
ATOM 1517 C C . ARG A 1 195 ? -1.492 -10.302 -22.500 1.00 96.81 195 ARG A C 1
ATOM 1519 O O . ARG A 1 195 ? -0.971 -10.203 -23.607 1.00 96.81 195 ARG A O 1
ATOM 1526 N N . CYS A 1 196 ? -0.931 -9.835 -21.383 1.00 97.50 196 CYS A N 1
ATOM 1527 C CA . CYS A 1 196 ? 0.373 -9.167 -21.380 1.00 97.50 196 CYS A CA 1
ATOM 1528 C C . CYS A 1 196 ? 1.462 -10.100 -21.918 1.00 97.50 196 CYS A C 1
ATOM 1530 O O . CYS A 1 196 ? 2.125 -9.759 -22.892 1.00 97.50 196 CYS A O 1
ATOM 1532 N N . ALA A 1 197 ? 1.560 -11.316 -21.372 1.00 98.06 197 ALA A N 1
ATOM 1533 C CA . ALA A 1 197 ? 2.526 -12.326 -21.798 1.00 98.06 197 ALA A CA 1
ATOM 1534 C C . ALA A 1 197 ? 2.401 -12.658 -23.297 1.00 98.06 197 ALA A C 1
ATOM 1536 O O . ALA A 1 197 ? 3.392 -12.755 -24.016 1.00 98.06 197 ALA A O 1
ATOM 1537 N N . GLN A 1 198 ? 1.170 -12.774 -23.799 1.00 97.12 198 GLN A N 1
ATOM 1538 C CA . GLN A 1 198 ? 0.895 -13.021 -25.211 1.00 97.12 198 GLN A CA 1
ATOM 1539 C C . GLN A 1 198 ? 1.254 -11.843 -26.124 1.00 97.12 198 GLN A C 1
ATOM 1541 O O . GLN A 1 198 ? 1.576 -12.083 -27.290 1.00 97.12 198 GLN A O 1
ATOM 1546 N N . ALA A 1 199 ? 1.161 -10.601 -25.645 1.00 95.44 199 ALA A N 1
ATOM 1547 C CA . ALA A 1 199 ? 1.504 -9.407 -26.415 1.00 95.44 199 ALA A CA 1
ATOM 1548 C C . ALA A 1 199 ? 3.019 -9.279 -26.638 1.00 95.44 199 ALA A C 1
ATOM 1550 O O . ALA A 1 199 ? 3.431 -8.789 -27.691 1.00 95.44 199 ALA A O 1
ATOM 1551 N N . GLU A 1 200 ? 3.844 -9.799 -25.719 1.00 96.94 200 GLU A N 1
ATOM 1552 C CA . GLU A 1 200 ? 5.314 -9.771 -25.815 1.00 96.94 200 GLU A CA 1
ATOM 1553 C C . GLU A 1 200 ? 5.849 -10.452 -27.088 1.00 96.94 200 GLU A C 1
ATOM 1555 O O . GLU A 1 200 ? 6.943 -10.130 -27.548 1.00 96.94 200 GLU A O 1
ATOM 1560 N N . ARG A 1 201 ? 5.074 -11.337 -27.736 1.00 96.38 201 ARG A N 1
ATOM 1561 C CA . ARG A 1 201 ? 5.449 -11.942 -29.030 1.00 96.38 201 ARG A CA 1
ATOM 1562 C C . ARG A 1 201 ? 5.716 -10.910 -30.125 1.00 96.38 201 ARG A C 1
ATOM 1564 O O . ARG A 1 201 ? 6.508 -11.156 -31.029 1.00 96.38 201 ARG A O 1
ATOM 1571 N N . ARG A 1 202 ? 5.065 -9.742 -30.049 1.00 95.12 202 ARG A N 1
ATOM 1572 C CA . ARG A 1 202 ? 5.245 -8.643 -31.013 1.00 95.12 202 ARG A CA 1
ATOM 1573 C C . ARG A 1 202 ? 6.659 -8.067 -30.955 1.00 95.12 202 ARG A C 1
ATOM 1575 O O . ARG A 1 202 ? 7.145 -7.556 -31.953 1.00 95.12 202 ARG A O 1
ATOM 1582 N N . LEU A 1 203 ? 7.334 -8.200 -29.817 1.00 97.44 203 LEU A N 1
ATOM 1583 C CA . LEU A 1 203 ? 8.679 -7.681 -29.606 1.00 97.44 203 LEU A CA 1
ATOM 1584 C C . LEU A 1 203 ? 9.790 -8.657 -30.046 1.00 97.44 203 LEU A C 1
ATOM 1586 O O . LEU A 1 203 ? 10.962 -8.287 -30.024 1.00 97.44 203 LEU A O 1
ATOM 1590 N N . ILE A 1 204 ? 9.459 -9.871 -30.508 1.00 96.62 204 ILE A N 1
ATOM 1591 C CA . ILE A 1 204 ? 10.454 -10.809 -31.061 1.00 96.62 204 ILE A CA 1
ATOM 1592 C C . ILE A 1 204 ? 11.160 -10.189 -32.271 1.00 96.62 204 ILE A C 1
ATOM 1594 O O . ILE A 1 204 ? 12.383 -10.247 -32.364 1.00 96.62 204 ILE A O 1
ATOM 1598 N N . LEU A 1 205 ? 10.404 -9.559 -33.174 1.00 95.69 205 LEU A N 1
ATOM 1599 C CA . LEU A 1 205 ? 10.968 -8.930 -34.366 1.00 95.69 205 LEU A CA 1
ATOM 1600 C C . LEU A 1 205 ? 11.998 -7.835 -34.027 1.00 95.69 205 LEU A C 1
ATOM 1602 O O . LEU A 1 205 ? 13.123 -7.946 -34.512 1.00 95.69 205 LEU A O 1
ATOM 1606 N N . PRO A 1 206 ? 11.703 -6.818 -33.189 1.00 95.88 206 PRO A N 1
ATOM 1607 C CA . PRO A 1 206 ? 12.710 -5.821 -32.838 1.00 95.88 206 PRO A CA 1
ATOM 1608 C C . PRO A 1 206 ? 13.917 -6.432 -32.111 1.00 95.88 206 PRO A C 1
ATOM 1610 O O . PRO A 1 206 ? 15.034 -6.001 -32.376 1.00 95.88 206 PRO A O 1
ATOM 1613 N N . LEU A 1 207 ? 13.754 -7.486 -31.295 1.00 95.88 207 LEU A N 1
ATOM 1614 C CA . LEU A 1 207 ? 14.906 -8.189 -30.708 1.00 95.88 207 LEU A CA 1
ATOM 1615 C C . LEU A 1 207 ? 15.793 -8.847 -31.779 1.00 95.88 207 LEU A C 1
ATOM 1617 O O . LEU A 1 207 ? 17.015 -8.721 -31.724 1.00 95.88 207 LEU A O 1
ATOM 1621 N N . VAL A 1 208 ? 15.196 -9.526 -32.762 1.00 96.94 208 VAL A N 1
ATOM 1622 C CA . VAL A 1 208 ? 15.938 -10.141 -33.875 1.00 96.94 208 VAL A CA 1
ATOM 1623 C C . VAL A 1 208 ? 16.675 -9.076 -34.686 1.00 96.94 208 VAL A C 1
ATOM 1625 O O . VAL A 1 208 ? 17.847 -9.262 -35.002 1.00 96.94 208 VAL A O 1
ATOM 1628 N N . LEU A 1 209 ? 16.037 -7.935 -34.967 1.00 95.81 209 LEU A N 1
ATOM 1629 C CA . LEU A 1 209 ? 16.675 -6.816 -35.668 1.00 95.81 209 LEU A CA 1
ATOM 1630 C C . LEU A 1 209 ? 17.869 -6.248 -34.885 1.00 95.81 209 LEU A C 1
ATOM 1632 O O . LEU A 1 209 ? 18.907 -5.972 -35.484 1.00 95.81 209 LEU A O 1
ATOM 1636 N N . LEU A 1 210 ? 17.765 -6.134 -33.556 1.00 95.44 210 LEU A N 1
ATOM 1637 C CA . LEU A 1 210 ? 18.892 -5.747 -32.699 1.00 95.44 210 LEU A CA 1
ATOM 1638 C C . LEU A 1 210 ? 20.020 -6.787 -32.722 1.00 95.44 210 LEU A C 1
ATOM 1640 O O . LEU A 1 210 ? 21.190 -6.411 -32.748 1.00 95.44 210 LEU A O 1
ATOM 1644 N N . GLY A 1 211 ? 19.686 -8.081 -32.763 1.00 95.69 211 GLY A N 1
ATOM 1645 C CA . GLY A 1 211 ? 20.659 -9.166 -32.910 1.00 95.69 211 GLY A CA 1
ATOM 1646 C C . GLY A 1 211 ? 21.400 -9.121 -34.250 1.00 95.69 211 GLY A C 1
ATOM 1647 O O . GLY A 1 211 ? 22.626 -9.214 -34.277 1.00 95.69 211 GLY A O 1
ATOM 1648 N N . ILE A 1 212 ? 20.675 -8.899 -35.351 1.00 97.44 212 ILE A N 1
ATOM 1649 C CA . ILE A 1 212 ? 21.258 -8.716 -36.690 1.00 97.44 212 ILE A CA 1
ATOM 1650 C C . ILE A 1 212 ? 22.170 -7.485 -36.709 1.00 97.44 212 ILE A C 1
ATOM 1652 O O . ILE A 1 212 ? 23.303 -7.574 -37.178 1.00 97.44 212 ILE A O 1
ATOM 1656 N N . LEU A 1 213 ? 21.716 -6.354 -36.155 1.00 94.50 213 LEU A N 1
ATOM 1657 C CA . LEU A 1 213 ? 22.522 -5.137 -36.049 1.00 94.50 213 LEU A CA 1
ATOM 1658 C C . LEU A 1 213 ? 23.794 -5.376 -35.228 1.00 94.50 213 LEU A C 1
ATOM 1660 O O . LEU A 1 213 ? 24.862 -4.935 -35.634 1.00 94.50 213 LEU A O 1
ATOM 1664 N N . GLY A 1 214 ? 23.697 -6.099 -34.111 1.00 95.19 214 GLY A N 1
ATOM 1665 C CA . GLY A 1 214 ? 24.846 -6.457 -33.281 1.00 95.19 214 GLY A CA 1
ATOM 1666 C C . GLY A 1 214 ? 25.856 -7.348 -33.999 1.00 95.19 214 GLY A C 1
ATOM 1667 O O . GLY A 1 214 ? 27.056 -7.141 -33.844 1.00 95.19 214 GLY A O 1
ATOM 1668 N N . GLY A 1 215 ? 25.385 -8.297 -34.813 1.00 95.44 215 GLY A N 1
ATOM 1669 C CA . GLY A 1 215 ? 26.247 -9.145 -35.638 1.00 95.44 215 GLY A CA 1
ATOM 1670 C C . GLY A 1 215 ? 26.901 -8.395 -36.802 1.00 95.44 215 GLY A C 1
ATOM 1671 O O . GLY A 1 215 ? 28.057 -8.656 -37.124 1.00 95.44 215 GLY A O 1
ATOM 1672 N N . TRP A 1 216 ? 26.185 -7.448 -37.415 1.00 96.25 216 TRP A N 1
ATOM 1673 C CA . TRP A 1 216 ? 26.684 -6.653 -38.541 1.00 96.25 216 TRP A CA 1
ATOM 1674 C C . TRP A 1 216 ? 27.615 -5.513 -38.106 1.00 96.25 216 TRP A C 1
ATOM 1676 O O . TRP A 1 216 ? 28.674 -5.311 -38.695 1.00 96.25 216 TRP A O 1
ATOM 1686 N N . SER A 1 217 ? 27.235 -4.761 -37.072 1.00 96.06 217 SER A N 1
ATOM 1687 C CA . SER A 1 217 ? 27.998 -3.632 -36.542 1.00 96.06 217 SER A CA 1
ATOM 1688 C C . SER A 1 217 ? 27.783 -3.485 -35.030 1.00 96.06 217 SER A C 1
ATOM 1690 O O . SER A 1 217 ? 26.888 -2.755 -34.582 1.00 96.06 217 SER A O 1
ATOM 1692 N N . PRO A 1 218 ? 28.650 -4.111 -34.210 1.00 95.56 218 PRO A N 1
ATOM 1693 C CA . PRO A 1 218 ? 28.622 -3.948 -32.757 1.00 95.56 218 PRO A CA 1
ATOM 1694 C C . PRO A 1 218 ? 28.716 -2.479 -32.326 1.00 95.56 218 PRO A C 1
ATOM 1696 O O . PRO A 1 218 ? 28.064 -2.063 -31.371 1.00 95.56 218 PRO A O 1
ATOM 1699 N N . ALA A 1 219 ? 29.487 -1.669 -33.060 1.00 92.50 219 ALA A N 1
ATOM 1700 C CA . ALA A 1 219 ? 29.610 -0.240 -32.799 1.00 92.50 219 ALA A CA 1
ATOM 1701 C C . ALA A 1 219 ? 28.279 0.497 -33.023 1.00 92.50 219 ALA A C 1
ATOM 1703 O O . ALA A 1 219 ? 27.877 1.287 -32.172 1.00 92.50 219 ALA A O 1
ATOM 1704 N N . ALA A 1 220 ? 27.559 0.216 -34.115 1.00 93.12 220 ALA A N 1
ATOM 1705 C CA . ALA A 1 220 ? 26.257 0.836 -34.361 1.00 93.12 220 ALA A CA 1
ATOM 1706 C C . ALA A 1 220 ? 25.223 0.433 -33.299 1.00 93.12 220 ALA A C 1
ATOM 1708 O O . ALA A 1 220 ? 24.456 1.281 -32.847 1.00 93.12 220 ALA A O 1
ATOM 1709 N N . LEU A 1 221 ? 25.241 -0.823 -32.840 1.00 95.62 221 LEU A N 1
ATOM 1710 C CA . LEU A 1 221 ? 24.391 -1.266 -31.734 1.00 95.62 221 LEU A CA 1
ATOM 1711 C C . LEU A 1 221 ? 24.727 -0.517 -30.432 1.00 95.62 221 LEU A C 1
ATOM 1713 O O . LEU A 1 221 ? 23.834 0.011 -29.771 1.00 95.62 221 LEU A O 1
ATOM 1717 N N . VAL A 1 222 ? 26.007 -0.435 -30.063 1.00 96.06 222 VAL A N 1
ATOM 1718 C CA . VAL A 1 222 ? 26.428 0.192 -28.801 1.00 96.06 222 VAL A CA 1
ATOM 1719 C C . VAL A 1 222 ? 26.180 1.702 -28.808 1.00 96.06 222 VAL A C 1
ATOM 1721 O O . VAL A 1 222 ? 25.491 2.217 -27.925 1.00 96.06 222 VAL A O 1
ATOM 1724 N N . TYR A 1 223 ? 26.712 2.410 -29.806 1.00 94.62 223 TYR A N 1
ATOM 1725 C CA . TYR A 1 223 ? 26.678 3.874 -29.867 1.00 94.62 223 TYR A CA 1
ATOM 1726 C C . TYR A 1 223 ? 25.343 4.422 -30.394 1.00 94.62 223 TYR A C 1
ATOM 1728 O O . TYR A 1 223 ? 24.928 5.515 -30.018 1.00 94.62 223 TYR A O 1
ATOM 1736 N N . GLY A 1 224 ? 24.647 3.670 -31.248 1.00 94.25 224 GLY A N 1
ATOM 1737 C CA . GLY A 1 224 ? 23.369 4.085 -31.827 1.00 94.25 224 GLY A CA 1
ATOM 1738 C C . GLY A 1 224 ? 22.144 3.669 -31.014 1.00 94.25 224 GLY A C 1
ATOM 1739 O O . GLY A 1 224 ? 21.111 4.330 -31.122 1.00 94.25 224 GLY A O 1
ATOM 1740 N N . VAL A 1 225 ? 22.234 2.607 -30.199 1.00 95.75 225 VAL A N 1
ATOM 1741 C CA . VAL A 1 225 ? 21.067 2.037 -29.500 1.00 95.75 225 VAL A CA 1
ATOM 1742 C C . VAL A 1 225 ? 21.289 1.889 -27.996 1.00 95.75 225 VAL A C 1
ATOM 1744 O O . VAL A 1 225 ? 20.537 2.478 -27.224 1.00 95.75 225 VAL A O 1
ATOM 1747 N N . ILE A 1 226 ? 22.306 1.140 -27.555 1.00 97.12 226 ILE A N 1
ATOM 1748 C CA . ILE A 1 226 ? 22.485 0.788 -26.132 1.00 97.12 226 ILE A CA 1
ATOM 1749 C C . ILE A 1 226 ? 22.733 2.031 -25.274 1.00 97.12 226 ILE A C 1
ATOM 1751 O O . ILE A 1 226 ? 22.053 2.224 -24.266 1.00 97.12 226 ILE A O 1
ATOM 1755 N N . ILE A 1 227 ? 23.679 2.888 -25.667 1.00 97.25 227 ILE A N 1
ATOM 1756 C CA . ILE A 1 227 ? 23.996 4.104 -24.908 1.00 97.25 227 ILE A CA 1
ATOM 1757 C C . ILE A 1 227 ? 22.795 5.073 -24.892 1.00 97.25 227 ILE A C 1
ATOM 1759 O O . ILE A 1 227 ? 22.405 5.496 -23.801 1.00 97.25 227 ILE A O 1
ATOM 1763 N N . PRO A 1 228 ? 22.140 5.389 -26.029 1.00 97.31 228 PRO A N 1
ATOM 1764 C CA . PRO A 1 228 ? 20.903 6.170 -26.020 1.00 97.31 228 PRO A CA 1
ATOM 1765 C C . PRO A 1 228 ? 19.777 5.578 -25.165 1.00 97.31 228 PRO A C 1
ATOM 1767 O O . PRO A 1 228 ? 19.104 6.330 -24.464 1.00 97.31 228 PRO A O 1
ATOM 1770 N N . ALA A 1 229 ? 19.581 4.255 -25.174 1.00 96.88 229 ALA A N 1
ATOM 1771 C CA . ALA A 1 229 ? 18.575 3.585 -24.348 1.00 96.88 229 ALA A CA 1
ATOM 1772 C C . ALA A 1 229 ? 18.880 3.720 -22.847 1.00 96.88 229 ALA A C 1
ATOM 1774 O O . ALA A 1 229 ? 17.981 3.994 -22.050 1.00 96.88 229 ALA A O 1
ATOM 1775 N N . TRP A 1 230 ? 20.152 3.598 -22.463 1.00 97.44 230 TRP A N 1
ATOM 1776 C CA . TRP A 1 230 ? 20.593 3.842 -21.092 1.00 97.44 230 TRP A CA 1
ATOM 1777 C C . TRP A 1 230 ? 20.348 5.298 -20.665 1.00 97.44 230 TRP A C 1
ATOM 1779 O O . TRP A 1 230 ? 19.752 5.541 -19.613 1.00 97.44 230 TRP A O 1
ATOM 1789 N N . VAL A 1 231 ? 20.705 6.273 -21.512 1.00 97.12 231 VAL A N 1
ATOM 1790 C CA . VAL A 1 231 ? 20.438 7.700 -21.253 1.00 97.12 231 VAL A CA 1
ATOM 1791 C C . VAL A 1 231 ? 18.938 7.990 -21.181 1.00 97.12 231 VAL A C 1
ATOM 1793 O O . VAL A 1 231 ? 18.504 8.712 -20.285 1.00 97.12 231 VAL A O 1
ATOM 1796 N N . ALA A 1 232 ? 18.120 7.388 -22.047 1.00 96.50 232 ALA A N 1
ATOM 1797 C CA . ALA A 1 232 ? 16.663 7.500 -21.982 1.00 96.50 232 ALA A CA 1
ATOM 1798 C C . ALA A 1 232 ? 16.116 7.026 -20.627 1.00 96.50 232 ALA A C 1
ATOM 1800 O O . ALA A 1 232 ? 15.274 7.700 -20.029 1.00 96.50 232 ALA A O 1
ATOM 1801 N N . GLY A 1 233 ? 16.632 5.902 -20.116 1.00 94.81 233 GLY A N 1
ATOM 1802 C CA . GLY A 1 233 ? 16.297 5.381 -18.792 1.00 94.81 233 GLY A CA 1
ATOM 1803 C C . GLY A 1 233 ? 16.642 6.355 -17.662 1.00 94.81 233 GLY A C 1
ATOM 1804 O O . GLY A 1 233 ? 15.821 6.568 -16.772 1.00 94.81 233 GLY A O 1
ATOM 1805 N N . LEU A 1 234 ? 17.805 7.014 -17.722 1.00 95.50 234 LEU A N 1
ATOM 1806 C CA . LEU A 1 234 ? 18.200 8.037 -16.744 1.00 95.50 234 LEU A CA 1
ATOM 1807 C C . LEU A 1 234 ? 17.315 9.290 -16.808 1.00 95.50 234 LEU A C 1
ATOM 1809 O O . LEU A 1 234 ? 16.907 9.810 -15.768 1.00 95.50 234 LEU A O 1
ATOM 1813 N N . LEU A 1 235 ? 16.990 9.775 -18.009 1.00 94.31 235 LEU A N 1
ATOM 1814 C CA . LEU A 1 235 ? 16.126 10.948 -18.191 1.00 94.31 235 LEU A CA 1
ATOM 1815 C C . LEU A 1 235 ? 14.692 10.670 -17.712 1.00 94.31 235 LEU A C 1
ATOM 1817 O O . LEU A 1 235 ? 14.114 11.477 -16.983 1.00 94.31 235 LEU A O 1
ATOM 1821 N N . CYS A 1 236 ? 14.138 9.503 -18.055 1.00 91.31 236 CYS A N 1
ATOM 1822 C CA . CYS A 1 236 ? 12.841 9.048 -17.550 1.00 91.31 236 CYS A CA 1
ATOM 1823 C C . CYS A 1 236 ? 12.873 8.830 -16.030 1.00 91.31 236 CYS A C 1
ATOM 1825 O O . CYS A 1 236 ? 11.917 9.155 -15.329 1.00 91.31 236 CYS A O 1
ATOM 1827 N N . GLY A 1 237 ? 13.975 8.293 -15.508 1.00 89.88 237 GLY A N 1
ATOM 1828 C CA . GLY A 1 237 ? 14.202 8.100 -14.083 1.00 89.88 237 GLY A CA 1
ATOM 1829 C C . GLY A 1 237 ? 14.168 9.393 -13.290 1.00 89.88 237 GLY A C 1
ATOM 1830 O O . GLY A 1 237 ? 13.512 9.462 -12.252 1.00 89.88 237 GLY A O 1
ATOM 1831 N N . TRP A 1 238 ? 14.841 10.424 -13.807 1.00 89.81 238 TRP A N 1
ATOM 1832 C CA . TRP A 1 238 ? 14.814 11.766 -13.236 1.00 89.81 238 TRP A CA 1
ATOM 1833 C C . TRP A 1 238 ? 13.387 12.305 -13.185 1.00 89.81 238 TRP A C 1
ATOM 1835 O O . TRP A 1 238 ? 12.919 12.697 -12.120 1.00 89.81 238 TRP A O 1
ATOM 1845 N N . ARG A 1 239 ? 12.669 12.229 -14.314 1.00 89.12 239 ARG A N 1
ATOM 1846 C CA . ARG A 1 239 ? 11.255 12.602 -14.397 1.00 89.12 239 ARG A CA 1
ATOM 1847 C C . ARG A 1 239 ? 10.420 11.901 -13.315 1.00 89.12 239 ARG A C 1
ATOM 1849 O O . ARG A 1 239 ? 9.813 12.569 -12.490 1.00 89.12 239 ARG A O 1
ATOM 1856 N N . LEU A 1 240 ? 10.474 10.570 -13.245 1.00 86.00 240 LEU A N 1
ATOM 1857 C CA . LEU A 1 240 ? 9.702 9.777 -12.278 1.00 86.00 240 LEU A CA 1
ATOM 1858 C C . LEU A 1 240 ? 10.053 10.074 -10.810 1.00 86.00 240 LEU A C 1
ATOM 1860 O O . LEU A 1 240 ? 9.309 9.675 -9.915 1.00 86.00 240 LEU A O 1
ATOM 1864 N N . LEU A 1 241 ? 11.233 10.632 -10.528 1.00 86.81 241 LEU A N 1
ATOM 1865 C CA . LEU A 1 241 ? 11.651 11.032 -9.180 1.00 86.81 241 LEU A CA 1
ATOM 1866 C C . LEU A 1 241 ? 11.216 12.458 -8.828 1.00 86.81 241 LEU A C 1
ATOM 1868 O O . LEU A 1 241 ? 11.071 12.759 -7.650 1.00 86.81 241 LEU A O 1
ATOM 1872 N N . GLU A 1 242 ? 11.031 13.325 -9.821 1.00 87.19 242 GLU A N 1
ATOM 1873 C CA . GLU A 1 242 ? 10.558 14.699 -9.622 1.00 87.19 242 GLU A CA 1
ATOM 1874 C C . GLU A 1 242 ? 9.023 14.803 -9.641 1.00 87.19 242 GLU A C 1
ATOM 1876 O O . GLU A 1 242 ? 8.453 15.595 -8.888 1.00 87.19 242 GLU A O 1
ATOM 1881 N N . GLU A 1 243 ? 8.348 13.995 -10.467 1.00 83.81 243 GLU A N 1
ATOM 1882 C CA . GLU A 1 243 ? 6.888 14.025 -10.655 1.00 83.81 243 GLU A CA 1
ATOM 1883 C C . GLU A 1 243 ? 6.108 13.498 -9.450 1.00 83.81 243 GLU A C 1
ATOM 1885 O O . GLU A 1 243 ? 5.009 13.984 -9.186 1.00 83.81 243 GLU A O 1
ATOM 1890 N N . HIS A 1 244 ? 6.664 12.544 -8.698 1.00 84.06 244 HIS A N 1
ATOM 1891 C CA . HIS A 1 244 ? 6.005 11.942 -7.540 1.00 84.06 244 HIS A CA 1
ATOM 1892 C C . HIS A 1 244 ? 6.779 12.226 -6.263 1.00 84.06 244 HIS A C 1
ATOM 1894 O O . HIS A 1 244 ? 7.991 12.025 -6.197 1.00 84.06 244 HIS A O 1
ATOM 1900 N N . SER A 1 245 ? 6.067 12.674 -5.232 1.00 72.69 245 SER A N 1
ATOM 1901 C CA . SER A 1 245 ? 6.636 12.773 -3.898 1.00 72.69 245 SER A CA 1
ATOM 1902 C C . SER A 1 245 ? 6.649 11.407 -3.220 1.00 72.69 245 SER A C 1
ATOM 1904 O O . SER A 1 245 ? 5.844 10.525 -3.512 1.00 72.69 245 SER A O 1
ATOM 1906 N N . ASP A 1 246 ? 7.549 11.256 -2.256 1.00 67.62 246 ASP A N 1
ATOM 1907 C CA . ASP A 1 246 ? 7.636 10.053 -1.431 1.00 67.62 246 ASP A CA 1
ATOM 1908 C C . ASP A 1 246 ? 6.474 9.923 -0.425 1.00 67.62 246 ASP A C 1
ATOM 1910 O O . ASP A 1 246 ? 6.431 8.978 0.367 1.00 67.62 246 ASP A O 1
ATOM 1914 N N . ALA A 1 247 ? 5.555 10.896 -0.403 1.00 66.00 247 ALA A N 1
ATOM 1915 C CA . ALA A 1 247 ? 4.456 10.924 0.543 1.00 66.00 247 ALA A CA 1
ATOM 1916 C C . ALA A 1 247 ? 3.465 9.798 0.231 1.00 66.00 247 ALA A C 1
ATOM 1918 O O . ALA A 1 247 ? 2.947 9.688 -0.881 1.00 66.00 247 ALA A O 1
ATOM 1919 N N . ARG A 1 248 ? 3.173 8.977 1.244 1.00 76.25 248 ARG A N 1
ATOM 1920 C CA . ARG A 1 248 ? 2.133 7.954 1.154 1.00 76.25 248 ARG A CA 1
ATOM 1921 C C . ARG A 1 248 ? 0.767 8.622 0.963 1.00 76.25 248 ARG A C 1
ATOM 1923 O O . ARG A 1 248 ? 0.452 9.636 1.594 1.00 76.25 248 ARG A O 1
ATOM 1930 N N . ALA A 1 249 ? -0.032 8.043 0.081 1.00 74.62 249 ALA A N 1
ATOM 1931 C CA . ALA A 1 249 ? -1.425 8.399 -0.126 1.00 74.62 249 ALA A CA 1
ATOM 1932 C C . ALA A 1 249 ? -2.321 7.315 0.473 1.00 74.62 249 ALA A C 1
ATOM 1934 O O . ALA A 1 249 ? -1.988 6.131 0.437 1.00 74.62 249 ALA A O 1
ATOM 1935 N N . THR A 1 250 ? -3.467 7.735 0.995 1.00 70.88 250 THR A N 1
ATOM 1936 C CA . THR A 1 250 ? -4.538 6.860 1.497 1.00 70.88 250 THR A CA 1
ATOM 1937 C C . THR A 1 250 ? -5.843 7.056 0.725 1.00 70.88 250 THR A C 1
ATOM 1939 O O . THR A 1 250 ? -6.771 6.271 0.868 1.00 70.88 250 THR A O 1
ATOM 1942 N N . ASP A 1 251 ? -5.914 8.078 -0.133 1.00 72.75 251 ASP A N 1
ATOM 1943 C CA . ASP A 1 251 ? -7.061 8.369 -0.986 1.00 72.75 251 ASP A CA 1
ATOM 1944 C C . ASP A 1 251 ? -6.613 8.918 -2.354 1.00 72.75 251 ASP A C 1
ATOM 1946 O O . ASP A 1 251 ? -5.433 9.189 -2.585 1.00 72.75 251 ASP A O 1
ATOM 1950 N N . ARG A 1 252 ? -7.575 9.089 -3.269 1.00 77.81 252 ARG A N 1
ATOM 1951 C CA . ARG A 1 252 ? -7.369 9.671 -4.607 1.00 77.81 252 ARG A CA 1
ATOM 1952 C C . ARG A 1 252 ? -8.061 11.033 -4.769 1.00 77.81 252 ARG A C 1
ATOM 1954 O O . ARG A 1 252 ? -8.460 11.418 -5.868 1.00 77.81 252 ARG A O 1
ATOM 1961 N N . ARG A 1 253 ? -8.274 11.763 -3.673 1.00 78.19 253 ARG A N 1
ATOM 1962 C CA . ARG A 1 253 ? -8.892 13.094 -3.715 1.00 78.19 253 ARG A CA 1
ATOM 1963 C C . ARG A 1 253 ? -7.951 14.069 -4.424 1.00 78.19 253 ARG A C 1
ATOM 1965 O O . ARG A 1 253 ? -6.729 13.918 -4.374 1.00 78.19 253 ARG A O 1
ATOM 1972 N N . ALA A 1 254 ? -8.511 15.110 -5.042 1.00 77.12 254 ALA A N 1
ATOM 1973 C CA . ALA A 1 254 ? -7.728 16.118 -5.761 1.00 77.12 254 ALA A CA 1
ATOM 1974 C C . ALA A 1 254 ? -6.623 16.735 -4.882 1.00 77.12 254 ALA A C 1
ATOM 1976 O O . ALA A 1 254 ? -5.486 16.863 -5.327 1.00 77.12 254 ALA A O 1
ATOM 1977 N N . ARG A 1 255 ? -6.918 17.008 -3.601 1.00 74.38 255 ARG A N 1
ATOM 1978 C CA . ARG A 1 255 ? -5.943 17.491 -2.603 1.00 74.38 255 ARG A CA 1
ATOM 1979 C C . ARG A 1 255 ? -4.737 16.562 -2.433 1.00 74.38 255 ARG A C 1
ATOM 1981 O O . ARG A 1 255 ? -3.606 17.029 -2.323 1.00 74.38 255 ARG A O 1
ATOM 1988 N N . THR A 1 256 ? -4.969 15.251 -2.445 1.00 78.44 256 THR A N 1
ATOM 1989 C CA . THR A 1 256 ? -3.925 14.243 -2.256 1.00 78.44 256 THR A CA 1
ATOM 1990 C C . THR A 1 256 ? -3.054 14.172 -3.495 1.00 78.44 256 THR A C 1
ATOM 1992 O O . THR A 1 256 ? -1.841 14.279 -3.367 1.00 78.44 256 THR A O 1
ATOM 1995 N N . ILE A 1 257 ? -3.660 14.160 -4.688 1.00 81.75 257 ILE A N 1
ATOM 1996 C CA . ILE A 1 257 ? -2.932 14.248 -5.963 1.00 81.75 257 ILE A CA 1
ATOM 1997 C C . ILE A 1 257 ? -2.071 15.519 -6.019 1.00 81.75 257 ILE A C 1
ATOM 1999 O O . ILE A 1 257 ? -0.907 15.457 -6.398 1.00 81.75 257 ILE A O 1
ATOM 2003 N N . LEU A 1 258 ? -2.588 16.675 -5.590 1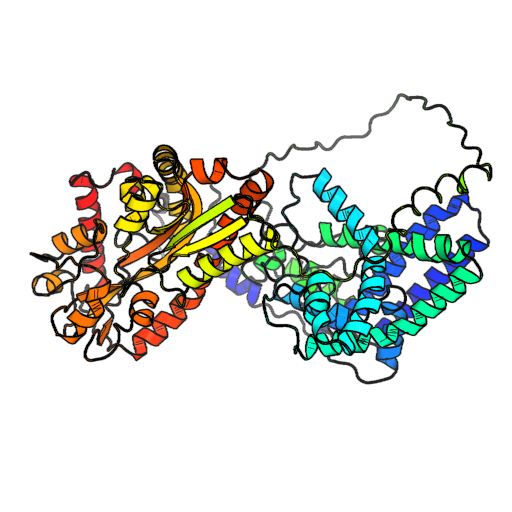.00 81.19 258 LEU A N 1
ATOM 2004 C CA . LEU A 1 258 ? -1.826 17.935 -5.565 1.00 81.19 258 LEU A CA 1
ATOM 2005 C C . LEU A 1 258 ? -0.628 17.909 -4.601 1.00 81.19 258 LEU A C 1
ATOM 2007 O O . LEU A 1 258 ? 0.322 18.675 -4.788 1.00 81.19 258 LEU A O 1
ATOM 2011 N N . ARG A 1 259 ? -0.677 17.050 -3.576 1.00 79.19 259 ARG A N 1
ATOM 2012 C CA . ARG A 1 259 ? 0.386 16.844 -2.581 1.00 79.19 259 ARG A CA 1
ATOM 2013 C C . ARG A 1 259 ? 1.409 15.800 -3.035 1.00 79.19 259 ARG A C 1
ATOM 2015 O O . ARG A 1 259 ? 2.602 15.941 -2.748 1.00 79.19 259 ARG A O 1
ATOM 2022 N N . THR A 1 260 ? 0.955 14.745 -3.708 1.00 81.81 260 THR A N 1
ATOM 2023 C CA . THR A 1 260 ? 1.786 13.600 -4.107 1.00 81.81 260 THR A CA 1
ATOM 2024 C C . THR A 1 260 ? 2.348 13.715 -5.513 1.00 81.81 260 THR A C 1
ATOM 2026 O O . THR A 1 260 ? 3.324 13.040 -5.820 1.00 81.81 260 THR A O 1
ATOM 2029 N N . THR A 1 261 ? 1.799 14.602 -6.339 1.00 87.50 261 THR A N 1
ATOM 2030 C CA . THR A 1 261 ? 2.202 14.794 -7.731 1.00 87.50 261 THR A CA 1
ATOM 2031 C C . THR A 1 261 ? 2.644 16.236 -7.985 1.00 87.50 261 THR A C 1
ATOM 2033 O O . THR A 1 261 ? 2.089 17.191 -7.432 1.00 87.50 261 THR A O 1
ATOM 2036 N N . ARG A 1 262 ? 3.663 16.424 -8.826 1.00 88.69 262 ARG A N 1
ATOM 2037 C CA . ARG A 1 262 ? 4.233 17.734 -9.156 1.00 88.69 262 ARG A CA 1
ATOM 2038 C C . ARG A 1 262 ? 4.398 17.909 -10.658 1.00 88.69 262 ARG A C 1
ATOM 2040 O O . ARG A 1 262 ? 4.805 16.992 -11.360 1.00 88.69 262 ARG A O 1
ATOM 2047 N N . ASP A 1 263 ? 4.134 19.128 -11.119 1.00 88.81 263 ASP A N 1
ATOM 2048 C CA . ASP A 1 263 ? 4.562 19.560 -12.444 1.00 88.81 263 ASP A CA 1
ATOM 2049 C C . ASP A 1 263 ? 6.078 19.807 -12.434 1.00 88.81 263 ASP A C 1
ATOM 2051 O O . ASP A 1 263 ? 6.602 20.370 -11.467 1.00 88.81 263 ASP A O 1
ATOM 2055 N N . HIS A 1 264 ? 6.775 19.446 -13.511 1.00 86.00 264 HIS A N 1
ATOM 2056 C CA . HIS A 1 264 ? 8.221 19.646 -13.621 1.00 86.00 264 HIS A CA 1
ATOM 2057 C C . HIS A 1 264 ? 8.667 19.881 -15.077 1.00 86.00 264 HIS A C 1
ATOM 2059 O O . HIS A 1 264 ? 7.968 19.512 -16.020 1.00 86.00 264 HIS A O 1
ATOM 2065 N N . ASN A 1 265 ? 9.836 20.515 -15.260 1.00 83.75 265 ASN A N 1
ATOM 2066 C CA . ASN A 1 265 ? 10.523 20.667 -16.555 1.00 83.75 265 ASN A CA 1
ATOM 2067 C C . ASN A 1 265 ? 9.638 21.210 -17.704 1.00 83.75 265 ASN A C 1
ATOM 2069 O O . ASN A 1 265 ? 9.650 20.698 -18.824 1.00 83.75 265 ASN A O 1
ATOM 2073 N N . LEU A 1 266 ? 8.866 22.263 -17.415 1.00 87.31 266 LEU A N 1
ATOM 2074 C CA . LEU A 1 266 ? 7.900 22.856 -18.348 1.00 87.31 266 LEU A CA 1
ATOM 2075 C C . LEU A 1 266 ? 8.518 23.823 -19.369 1.00 87.31 266 LEU A C 1
ATOM 2077 O O . LEU A 1 266 ? 7.819 24.223 -20.303 1.00 87.31 266 LEU A O 1
ATOM 2081 N N . ASP A 1 267 ? 9.779 24.209 -19.194 1.00 88.81 267 ASP A N 1
ATOM 2082 C CA . ASP A 1 267 ? 10.538 25.046 -20.122 1.00 88.81 267 ASP A CA 1
ATOM 2083 C C . ASP A 1 267 ? 10.965 24.259 -21.385 1.00 88.81 267 ASP A C 1
ATOM 2085 O O . ASP A 1 267 ? 10.910 23.025 -21.396 1.00 88.81 267 ASP A O 1
ATOM 2089 N N . PRO A 1 268 ? 11.387 24.929 -22.475 1.00 88.75 268 PRO A N 1
ATOM 2090 C CA . PRO A 1 268 ? 11.732 24.251 -23.727 1.00 88.75 268 PRO A CA 1
ATOM 2091 C C . PRO A 1 268 ? 12.824 23.177 -23.598 1.00 88.75 268 PRO A C 1
ATOM 2093 O O . PRO A 1 268 ? 12.706 22.120 -24.221 1.00 88.75 268 PRO A O 1
ATOM 2096 N N . LEU A 1 269 ? 13.858 23.403 -22.777 1.00 87.75 269 LEU A N 1
ATOM 2097 C CA . LEU A 1 269 ? 14.930 22.424 -22.562 1.00 87.75 269 LEU A CA 1
ATOM 2098 C C . LEU A 1 269 ? 14.438 21.263 -21.693 1.00 87.75 269 LEU A C 1
ATOM 2100 O O . LEU A 1 269 ? 14.694 20.097 -22.000 1.00 87.75 269 LEU A O 1
ATOM 2104 N N . GLY A 1 270 ? 13.652 21.571 -20.662 1.00 86.81 270 GLY A N 1
ATOM 2105 C CA . GLY A 1 270 ? 12.942 20.592 -19.850 1.00 86.81 270 GLY A CA 1
ATOM 2106 C C . GLY A 1 270 ? 12.090 19.633 -20.687 1.00 86.81 270 GLY A C 1
ATOM 2107 O O . GLY A 1 270 ? 12.198 18.413 -20.534 1.00 86.81 270 GLY A O 1
ATOM 2108 N N . ARG A 1 271 ? 11.317 20.163 -21.641 1.00 88.44 271 ARG A N 1
ATOM 2109 C CA . ARG A 1 271 ? 10.490 19.373 -22.572 1.00 88.44 271 ARG A CA 1
ATOM 2110 C C . ARG A 1 271 ? 11.307 18.595 -23.602 1.00 88.44 271 ARG A C 1
ATOM 2112 O O . ARG A 1 271 ? 10.860 17.558 -24.099 1.00 88.44 271 ARG A O 1
ATOM 2119 N N . LEU A 1 272 ? 12.498 19.071 -23.951 1.00 88.75 272 LEU A N 1
ATOM 2120 C CA . LEU A 1 272 ? 13.373 18.370 -24.886 1.00 88.75 272 LEU A CA 1
ATOM 2121 C C . LEU A 1 272 ? 13.979 17.095 -24.273 1.00 88.75 272 LEU A C 1
ATOM 2123 O O . LEU A 1 272 ? 14.167 16.113 -24.991 1.00 88.75 272 LEU A O 1
ATOM 2127 N N . PHE A 1 273 ? 14.247 17.064 -22.969 1.00 87.94 273 PHE A N 1
ATOM 2128 C CA . PHE A 1 273 ? 14.959 15.932 -22.359 1.00 87.94 273 PHE A CA 1
ATOM 2129 C C . PHE A 1 273 ? 14.127 15.145 -21.344 1.00 87.94 273 PHE A C 1
ATOM 2131 O O . PHE A 1 273 ? 14.097 13.914 -21.388 1.00 87.94 273 PHE A O 1
ATOM 2138 N N . PHE A 1 274 ? 13.419 15.834 -20.452 1.00 87.12 274 PHE A N 1
ATOM 2139 C CA . PHE A 1 274 ? 12.813 15.218 -19.272 1.00 87.12 274 PHE A CA 1
ATOM 2140 C C . PHE A 1 274 ? 11.306 15.010 -19.429 1.00 87.12 274 PHE A C 1
ATOM 2142 O O . PHE A 1 274 ? 10.818 13.908 -19.183 1.00 87.12 274 PHE A O 1
ATOM 2149 N N . ALA A 1 275 ? 10.583 16.030 -19.895 1.00 88.94 275 ALA A N 1
ATOM 2150 C CA . ALA A 1 275 ? 9.119 16.061 -19.931 1.00 88.94 275 ALA A CA 1
ATOM 2151 C C . ALA A 1 275 ? 8.550 16.316 -21.347 1.00 88.94 275 ALA A C 1
ATOM 2153 O O . ALA A 1 275 ? 7.875 17.326 -21.581 1.00 88.94 275 ALA A O 1
ATOM 2154 N N . PRO A 1 276 ? 8.826 15.438 -22.330 1.00 91.94 276 PRO A N 1
ATOM 2155 C CA . PRO A 1 276 ? 8.377 15.644 -23.702 1.00 91.94 276 PRO A CA 1
ATOM 2156 C C . PRO A 1 276 ? 6.856 15.597 -23.837 1.00 91.94 276 PRO A C 1
ATOM 2158 O O . PRO A 1 276 ? 6.159 14.946 -23.063 1.00 91.94 276 PRO A O 1
ATOM 2161 N N . LEU A 1 277 ? 6.353 16.280 -24.869 1.00 92.31 277 LEU A N 1
ATOM 2162 C CA . LEU A 1 277 ? 4.941 16.268 -25.257 1.00 92.31 277 LEU A CA 1
ATOM 2163 C C . LEU A 1 277 ? 3.994 16.634 -24.097 1.00 92.31 277 LEU A C 1
ATOM 2165 O O . LEU A 1 277 ? 2.954 16.015 -23.929 1.00 92.31 277 LEU A O 1
ATOM 2169 N N . ASN A 1 278 ? 4.367 17.641 -23.299 1.00 93.25 278 ASN A N 1
ATOM 2170 C CA . ASN A 1 278 ? 3.581 18.185 -22.183 1.00 93.25 278 ASN A CA 1
ATOM 2171 C C . ASN A 1 278 ? 3.324 17.226 -21.005 1.00 93.25 278 ASN A C 1
ATOM 2173 O O . ASN A 1 278 ? 2.596 17.607 -20.091 1.00 93.25 278 ASN A O 1
ATOM 2177 N N . VAL A 1 279 ? 3.943 16.038 -20.958 1.00 91.25 279 VAL A N 1
ATOM 2178 C CA . VAL A 1 279 ? 3.738 15.084 -19.846 1.00 91.25 279 VAL A CA 1
ATOM 2179 C C . VAL A 1 279 ? 4.112 15.672 -18.478 1.00 91.25 279 VAL A C 1
ATOM 2181 O O . VAL A 1 279 ? 3.526 15.301 -17.468 1.00 91.25 279 VAL A O 1
ATOM 2184 N N . GLY A 1 280 ? 5.020 16.657 -18.457 1.00 90.31 280 GLY A N 1
ATOM 2185 C CA . GLY A 1 280 ? 5.451 17.352 -17.240 1.00 90.31 280 GLY A CA 1
ATOM 2186 C C . GLY A 1 280 ? 4.363 18.182 -16.560 1.00 90.31 280 GLY A C 1
ATOM 2187 O O . GLY A 1 280 ? 4.563 18.597 -15.424 1.00 90.31 280 GLY A O 1
ATOM 2188 N N . TYR A 1 281 ? 3.204 18.402 -17.195 1.00 93.12 281 TYR A N 1
ATOM 2189 C CA . TYR A 1 281 ? 1.978 18.858 -16.521 1.00 93.12 281 TYR A CA 1
ATOM 2190 C C . TYR A 1 281 ? 1.299 17.678 -15.798 1.00 93.12 281 TYR A C 1
ATOM 2192 O O . TYR A 1 281 ? 0.123 17.362 -16.013 1.00 93.12 281 TYR A O 1
ATOM 2200 N N . HIS A 1 282 ? 2.080 16.988 -14.968 1.00 92.44 282 HIS A N 1
ATOM 2201 C CA . HIS A 1 282 ? 1.751 15.679 -14.418 1.00 92.44 282 HIS A CA 1
ATOM 2202 C C . HIS A 1 282 ? 0.596 15.737 -13.412 1.00 92.44 282 HIS A C 1
ATOM 2204 O O . HIS A 1 282 ? -0.182 14.791 -13.287 1.00 92.44 282 HIS A O 1
ATOM 2210 N N . VAL A 1 283 ? 0.420 16.875 -12.729 1.00 90.06 283 VAL A N 1
ATOM 2211 C CA . VAL A 1 283 ? -0.725 17.094 -11.833 1.00 90.06 283 VAL A CA 1
ATOM 2212 C C . VAL A 1 283 ? -2.029 17.067 -12.623 1.00 90.06 283 VAL A C 1
ATOM 2214 O O . VAL A 1 283 ? -2.952 16.334 -12.269 1.00 90.06 283 VAL A O 1
ATOM 2217 N N . ALA A 1 284 ? -2.100 17.836 -13.715 1.00 90.31 284 ALA A N 1
ATOM 2218 C CA . ALA A 1 284 ? -3.281 17.875 -14.575 1.00 90.31 284 ALA A CA 1
ATOM 2219 C C . ALA A 1 284 ? -3.559 16.496 -15.187 1.00 90.31 284 ALA A C 1
ATOM 2221 O O . ALA A 1 284 ? -4.711 16.073 -15.257 1.00 90.31 284 ALA A O 1
ATOM 2222 N N . HIS A 1 285 ? -2.497 15.770 -15.543 1.00 92.88 285 HIS A N 1
ATOM 2223 C CA . HIS A 1 285 ? -2.592 14.403 -16.031 1.00 92.88 285 HIS A CA 1
ATOM 2224 C C . HIS A 1 285 ? -3.195 13.436 -14.992 1.00 92.88 285 HIS A C 1
ATOM 2226 O O . HIS A 1 285 ? -4.091 12.666 -15.320 1.00 92.88 285 HIS A O 1
ATOM 2232 N N . HIS A 1 286 ? -2.784 13.496 -13.721 1.00 90.38 286 HIS A N 1
ATOM 2233 C CA . HIS A 1 286 ? -3.350 12.638 -12.668 1.00 90.38 286 HIS A CA 1
ATOM 2234 C C . HIS A 1 286 ? -4.792 12.988 -12.286 1.00 90.38 286 HIS A C 1
ATOM 2236 O O . HIS A 1 286 ? -5.579 12.091 -11.965 1.00 90.38 286 HIS A O 1
ATOM 2242 N N . LEU A 1 287 ? -5.146 14.274 -12.319 1.00 88.06 287 LEU A N 1
ATOM 2243 C CA . LEU A 1 287 ? -6.517 14.727 -12.071 1.00 88.06 287 LEU A CA 1
ATOM 2244 C C . LEU A 1 287 ? -7.459 14.326 -13.214 1.00 88.06 287 LEU A C 1
ATOM 2246 O O . LEU A 1 287 ? -8.616 13.975 -12.972 1.00 88.06 287 LEU A O 1
ATOM 2250 N N . HIS A 1 288 ? -6.959 14.338 -14.449 1.00 88.81 288 HIS A N 1
ATOM 2251 C CA . HIS A 1 288 ? -7.744 14.102 -15.656 1.00 88.81 288 HIS A CA 1
ATOM 2252 C C . HIS A 1 288 ? -7.002 13.186 -16.650 1.00 88.81 288 HIS A C 1
ATOM 2254 O O . HIS A 1 288 ? -6.647 13.628 -17.745 1.00 88.81 288 HIS A O 1
ATOM 2260 N N . PRO A 1 289 ? -6.793 11.897 -16.319 1.00 88.81 289 PRO A N 1
ATOM 2261 C CA . PRO A 1 289 ? -6.008 10.974 -17.149 1.00 88.81 289 PRO A CA 1
ATOM 2262 C C . PRO A 1 289 ? -6.628 10.706 -18.528 1.00 88.81 289 PRO A C 1
ATOM 2264 O O . PRO A 1 289 ? -5.949 10.246 -19.438 1.00 88.81 289 PRO A O 1
ATOM 2267 N N . GLN A 1 290 ? -7.915 11.010 -18.703 1.00 85.31 290 GLN A N 1
ATOM 2268 C CA . GLN A 1 290 ? -8.616 10.916 -19.981 1.00 85.31 290 GLN A CA 1
ATOM 2269 C C . GLN A 1 290 ? -8.264 12.036 -20.970 1.00 85.31 290 GLN A C 1
ATOM 2271 O O . GLN A 1 290 ? -8.570 11.901 -22.153 1.00 85.31 290 GLN A O 1
ATOM 2276 N N . ALA A 1 291 ? -7.706 13.155 -20.498 1.00 89.75 291 ALA A N 1
ATOM 2277 C CA . ALA A 1 291 ? -7.408 14.305 -21.340 1.00 89.75 291 ALA A CA 1
ATOM 2278 C C . ALA A 1 291 ? -6.137 14.058 -22.160 1.00 89.75 291 ALA A C 1
ATOM 2280 O O . ALA A 1 291 ? -5.131 13.582 -21.638 1.00 89.75 291 ALA A O 1
ATOM 2281 N N . ALA A 1 292 ? -6.180 14.418 -23.439 1.00 91.31 292 ALA A N 1
ATOM 2282 C CA . ALA A 1 292 ? -5.031 14.308 -24.324 1.00 91.31 292 ALA A CA 1
ATOM 2283 C C . ALA A 1 292 ? -3.880 15.224 -23.879 1.00 91.31 292 ALA A C 1
ATOM 2285 O O . ALA A 1 292 ? -4.107 16.355 -23.431 1.00 91.31 292 ALA A O 1
ATOM 2286 N N . LYS A 1 293 ? -2.636 14.781 -24.080 1.00 92.38 293 LYS A N 1
ATOM 2287 C CA . LYS A 1 293 ? -1.428 15.551 -23.740 1.00 92.38 293 LYS A CA 1
ATOM 2288 C C . LYS A 1 293 ? -1.376 16.983 -24.299 1.00 92.38 293 LYS A C 1
ATOM 2290 O O . LYS A 1 293 ? -0.772 17.871 -23.695 1.00 92.38 293 LYS A O 1
ATOM 2295 N N . GLU A 1 294 ? -2.026 17.260 -25.428 1.00 91.75 294 GLU A N 1
ATOM 2296 C CA . GLU A 1 294 ? -2.091 18.597 -26.036 1.00 91.75 294 GLU A CA 1
ATOM 2297 C C . GLU A 1 294 ? -2.902 19.579 -25.182 1.00 91.75 294 GLU A C 1
ATOM 2299 O O . GLU A 1 294 ? -2.656 20.782 -25.226 1.00 91.75 294 GLU A O 1
ATOM 2304 N N . ARG A 1 295 ? -3.847 19.065 -24.385 1.00 93.06 295 ARG A N 1
ATOM 2305 C CA . ARG A 1 295 ? -4.725 19.855 -23.513 1.00 93.06 295 ARG A CA 1
ATOM 2306 C C . ARG A 1 295 ? -4.153 20.074 -22.123 1.00 93.06 295 ARG A C 1
ATOM 2308 O O . ARG A 1 295 ? -4.618 20.974 -21.429 1.00 93.06 295 ARG A O 1
ATOM 2315 N N . LEU A 1 296 ? -3.128 19.322 -21.722 1.00 92.88 296 LEU A N 1
ATOM 2316 C CA . LEU A 1 296 ? -2.546 19.424 -20.382 1.00 92.88 296 LEU A CA 1
ATOM 2317 C C . LEU A 1 296 ? -2.073 20.839 -19.991 1.00 92.88 296 LEU A C 1
ATOM 2319 O O . LEU A 1 296 ? -2.303 21.208 -18.842 1.00 92.88 296 LEU A O 1
ATOM 2323 N N . PRO A 1 297 ? -1.488 21.677 -20.876 1.00 93.12 297 PRO A N 1
ATOM 2324 C CA . PRO A 1 297 ? -1.125 23.049 -20.512 1.00 93.12 297 PRO A CA 1
ATOM 2325 C C . PRO A 1 297 ? -2.340 23.919 -20.153 1.00 93.12 297 PRO A C 1
ATOM 2327 O O . PRO A 1 297 ? -2.325 24.623 -19.141 1.00 93.12 297 PRO A O 1
ATOM 2330 N N . GLU A 1 298 ? -3.398 23.850 -20.968 1.00 91.94 298 GLU A N 1
ATOM 2331 C CA . GLU A 1 298 ? -4.658 24.576 -20.758 1.00 91.94 298 GLU A CA 1
ATOM 2332 C C . GLU A 1 298 ? -5.384 24.053 -19.514 1.00 91.94 298 GLU A C 1
ATOM 2334 O O . GLU A 1 298 ? -5.878 24.834 -18.702 1.00 91.94 298 GLU A O 1
ATOM 2339 N N . LEU A 1 299 ? -5.384 22.733 -19.326 1.00 89.00 299 LEU A N 1
ATOM 2340 C CA . LEU A 1 299 ? -5.990 22.070 -18.181 1.00 89.00 299 LEU A CA 1
ATOM 2341 C C . LEU A 1 299 ? -5.254 22.407 -16.883 1.00 89.00 299 LEU A C 1
ATOM 2343 O O . LEU A 1 299 ? -5.895 22.746 -15.900 1.00 89.00 299 LEU A O 1
ATOM 2347 N N . ALA A 1 300 ? -3.921 22.432 -16.891 1.00 89.56 300 ALA A N 1
ATOM 2348 C CA . ALA A 1 300 ? -3.126 22.866 -15.747 1.00 89.56 300 ALA A CA 1
ATOM 2349 C C . ALA A 1 300 ? -3.341 24.353 -15.423 1.00 89.56 300 ALA A C 1
ATOM 2351 O O . ALA A 1 300 ? -3.343 24.737 -14.254 1.00 89.56 300 ALA A O 1
ATOM 2352 N N . ALA A 1 301 ? -3.523 25.206 -16.437 1.00 88.88 301 ALA A N 1
ATOM 2353 C CA . ALA A 1 301 ? -3.889 26.606 -16.229 1.00 88.88 301 ALA A CA 1
ATOM 2354 C C . ALA A 1 301 ? -5.296 26.747 -15.629 1.00 88.88 301 ALA A C 1
ATOM 2356 O O . ALA A 1 301 ? -5.482 27.557 -14.723 1.00 88.88 301 ALA A O 1
ATOM 2357 N N . TRP A 1 302 ? -6.259 25.943 -16.089 1.00 86.44 302 TRP A N 1
ATOM 2358 C CA . TRP A 1 302 ? -7.600 25.872 -15.510 1.00 86.44 302 TRP A CA 1
ATOM 2359 C C . TRP A 1 302 ? -7.546 25.405 -14.051 1.00 86.44 302 TRP A C 1
ATOM 2361 O O . TRP A 1 302 ? -7.996 26.142 -13.180 1.00 86.44 302 TRP A O 1
ATOM 2371 N N . THR A 1 303 ? -6.881 24.280 -13.763 1.00 82.19 303 THR A N 1
ATOM 2372 C CA . THR A 1 303 ? -6.720 23.747 -12.402 1.00 82.19 303 THR A CA 1
ATOM 2373 C C . THR A 1 303 ? -6.074 24.778 -11.480 1.00 82.19 303 THR A C 1
ATOM 2375 O O . THR A 1 303 ? -6.579 25.023 -10.396 1.00 82.19 303 THR A O 1
ATOM 2378 N N . ARG A 1 304 ? -5.006 25.468 -11.904 1.00 81.19 304 ARG A N 1
ATOM 2379 C CA . ARG A 1 304 ? -4.380 26.522 -11.082 1.00 81.19 304 ARG A CA 1
ATOM 2380 C C . ARG A 1 304 ? -5.320 27.686 -10.746 1.00 81.19 304 ARG A C 1
ATOM 2382 O O . ARG A 1 304 ? -5.114 28.327 -9.722 1.00 81.19 304 ARG A O 1
ATOM 2389 N N . ARG A 1 305 ? -6.314 27.973 -11.594 1.00 78.62 305 ARG A N 1
ATOM 2390 C CA . ARG A 1 305 ? -7.310 29.036 -11.373 1.00 78.62 305 ARG A CA 1
ATOM 2391 C C . ARG A 1 305 ? -8.470 28.580 -10.491 1.00 78.62 305 ARG A C 1
ATOM 2393 O O . ARG A 1 305 ? -8.979 29.381 -9.722 1.00 78.62 305 ARG A O 1
ATOM 2400 N N . THR A 1 306 ? -8.898 27.325 -10.617 1.00 71.06 306 THR A N 1
ATOM 2401 C CA . THR A 1 306 ? -10.070 26.773 -9.910 1.00 71.06 306 THR A CA 1
ATOM 2402 C C . THR A 1 306 ? -9.719 26.025 -8.630 1.00 71.06 306 THR A C 1
ATOM 2404 O O . THR A 1 306 ? -10.598 25.638 -7.869 1.00 71.06 306 THR A O 1
ATOM 2407 N N . THR A 1 307 ? -8.437 25.759 -8.417 1.00 62.91 307 THR A N 1
ATOM 2408 C CA . THR A 1 307 ? -7.929 24.870 -7.376 1.00 62.91 307 THR A CA 1
ATOM 2409 C C . THR A 1 307 ? -6.637 25.493 -6.840 1.00 62.91 307 THR A C 1
ATOM 2411 O O . THR A 1 307 ? -5.540 25.092 -7.250 1.00 62.91 307 THR A O 1
ATOM 2414 N N . PRO A 1 308 ? -6.727 26.539 -5.992 1.00 53.25 308 PRO A N 1
ATOM 2415 C CA . PRO A 1 308 ? -5.543 27.171 -5.433 1.00 53.25 308 PRO A CA 1
ATOM 2416 C C . PRO A 1 308 ? -4.731 26.126 -4.664 1.00 53.25 308 PRO A C 1
ATOM 2418 O O . PRO A 1 308 ? -5.253 25.378 -3.836 1.00 53.25 308 PRO A O 1
ATOM 2421 N N . ARG A 1 309 ? -3.438 26.026 -4.989 1.00 48.88 309 ARG A N 1
ATOM 2422 C CA . ARG A 1 309 ? -2.509 25.161 -4.255 1.00 48.88 309 ARG A CA 1
ATOM 2423 C C . ARG A 1 309 ? -2.480 25.652 -2.804 1.00 48.88 309 ARG A C 1
ATOM 2425 O O . ARG A 1 309 ? -2.295 26.857 -2.631 1.00 48.88 309 ARG A O 1
ATOM 2432 N N . PRO A 1 310 ? -2.588 24.773 -1.791 1.00 40.03 310 PRO A N 1
ATOM 2433 C CA . PRO A 1 310 ? -2.327 25.190 -0.423 1.00 40.03 310 PRO A CA 1
ATOM 2434 C C . PRO A 1 310 ? -0.936 25.826 -0.384 1.00 40.03 310 PRO A C 1
ATOM 2436 O O . PRO A 1 310 ? 0.049 25.237 -0.852 1.00 40.03 310 PRO A O 1
ATOM 2439 N N . THR A 1 311 ? -0.877 27.076 0.066 1.00 29.83 311 THR A N 1
ATOM 2440 C CA . THR A 1 311 ? 0.364 27.816 0.268 1.00 29.83 311 THR A CA 1
ATOM 2441 C C . THR A 1 311 ? 1.274 27.007 1.188 1.00 29.83 311 THR A C 1
ATOM 2443 O O . THR A 1 311 ? 0.829 26.306 2.093 1.00 29.83 311 THR A O 1
ATOM 2446 N N . ARG A 1 312 ? 2.577 27.036 0.892 1.00 34.06 312 ARG A N 1
ATOM 2447 C CA . ARG A 1 312 ? 3.645 26.388 1.667 1.00 34.06 312 ARG A CA 1
ATOM 2448 C C . ARG A 1 312 ? 3.468 26.710 3.160 1.00 34.06 312 ARG A C 1
ATOM 2450 O O . ARG A 1 312 ? 3.805 27.808 3.577 1.00 34.06 312 ARG A O 1
ATOM 2457 N N . GLY A 1 313 ? 2.981 25.743 3.931 1.00 27.75 313 GLY A N 1
ATOM 2458 C CA . GLY A 1 313 ? 2.680 25.929 5.350 1.00 27.75 313 GLY A CA 1
ATOM 2459 C C . GLY A 1 313 ? 2.431 24.616 6.087 1.00 27.75 313 GLY A C 1
ATOM 2460 O O . GLY A 1 313 ? 1.555 24.551 6.924 1.00 27.75 313 GLY A O 1
ATOM 2461 N N . PHE A 1 314 ? 3.158 23.542 5.768 1.00 26.45 314 PHE A N 1
ATOM 2462 C CA . PHE A 1 314 ? 3.257 22.385 6.664 1.00 26.45 314 PHE A CA 1
ATOM 2463 C C . PHE A 1 314 ? 4.699 21.889 6.653 1.00 26.45 314 PHE A C 1
ATOM 2465 O O . PHE A 1 314 ? 5.230 21.445 5.632 1.00 26.45 314 PHE A O 1
ATOM 2472 N N . VAL A 1 315 ? 5.353 22.073 7.795 1.00 25.64 315 VAL A N 1
ATOM 2473 C CA . VAL A 1 315 ? 6.737 21.703 8.069 1.00 25.64 315 VAL A CA 1
ATOM 2474 C C . VAL A 1 315 ? 6.881 20.190 7.914 1.00 25.64 315 VAL A C 1
ATOM 2476 O O . VAL A 1 315 ? 6.297 19.418 8.668 1.00 25.64 315 VAL A O 1
ATOM 2479 N N . ALA A 1 316 ? 7.683 19.763 6.939 1.00 28.11 316 ALA A N 1
ATOM 2480 C CA . ALA A 1 316 ? 8.348 18.474 7.028 1.00 28.11 316 ALA A CA 1
ATOM 2481 C C . ALA A 1 316 ? 9.323 18.568 8.208 1.00 28.11 316 ALA A C 1
ATOM 2483 O O . ALA A 1 316 ? 10.218 19.414 8.195 1.00 28.11 316 ALA A O 1
ATOM 2484 N N . GLY A 1 317 ? 9.125 17.751 9.243 1.00 26.66 317 GLY A N 1
ATOM 2485 C CA . GLY A 1 317 ? 10.123 17.568 10.291 1.00 26.66 317 GLY A CA 1
ATOM 2486 C C . GLY A 1 317 ? 11.421 17.070 9.657 1.00 26.66 317 GLY A C 1
ATOM 2487 O O . GLY A 1 317 ? 11.493 15.937 9.190 1.00 26.66 317 GLY A O 1
ATOM 2488 N N . GLY A 1 318 ? 12.404 17.961 9.577 1.00 25.23 318 GLY A N 1
ATOM 2489 C CA . GLY A 1 318 ? 13.700 17.751 8.944 1.00 25.23 318 GLY A CA 1
ATOM 2490 C C . GLY A 1 318 ? 14.247 19.097 8.486 1.00 25.23 318 GLY A C 1
ATOM 2491 O O . GLY A 1 318 ? 13.752 19.663 7.515 1.00 25.23 318 GLY A O 1
ATOM 2492 N N . GLU A 1 319 ? 15.211 19.631 9.236 1.00 25.27 319 GLU A N 1
ATOM 2493 C CA . GLU A 1 319 ? 15.806 20.959 9.068 1.00 25.27 319 GLU A CA 1
ATOM 2494 C C . GLU A 1 319 ? 15.995 21.366 7.600 1.00 25.27 319 GLU A C 1
ATOM 2496 O O . GLU A 1 319 ? 16.791 20.805 6.845 1.00 25.27 319 GLU A O 1
ATOM 2501 N N . ALA A 1 320 ? 15.270 22.410 7.206 1.00 24.20 320 ALA A N 1
ATOM 2502 C CA . ALA A 1 320 ? 15.524 23.127 5.976 1.00 24.20 320 ALA A CA 1
ATOM 2503 C C . ALA A 1 320 ? 16.773 23.995 6.168 1.00 24.20 320 ALA A C 1
ATOM 2505 O O . ALA A 1 320 ? 16.696 25.116 6.675 1.00 24.20 320 ALA A O 1
ATOM 2506 N N . THR A 1 321 ? 17.932 23.520 5.713 1.00 25.97 321 THR A N 1
ATOM 2507 C CA . THR A 1 321 ? 19.057 24.422 5.457 1.00 25.97 321 THR A CA 1
ATOM 2508 C C . THR A 1 321 ? 18.650 25.379 4.337 1.00 25.97 321 THR A C 1
ATOM 2510 O O . THR A 1 321 ? 18.570 24.998 3.164 1.00 25.97 321 THR A O 1
ATOM 2513 N N . LYS A 1 322 ? 18.358 26.629 4.711 1.00 26.39 322 LYS A N 1
ATOM 2514 C CA . LYS A 1 322 ? 18.230 27.772 3.802 1.00 26.39 322 LYS A CA 1
ATOM 2515 C C . LYS A 1 322 ? 19.475 27.828 2.909 1.00 26.39 322 LYS A C 1
ATOM 2517 O O . LYS A 1 322 ? 20.574 28.029 3.414 1.00 26.39 322 LYS A O 1
ATOM 2522 N N . ARG A 1 323 ? 19.318 27.702 1.590 1.00 24.05 323 ARG A N 1
ATOM 2523 C CA . ARG A 1 323 ? 20.313 28.251 0.657 1.00 24.05 323 ARG A CA 1
ATOM 2524 C C . ARG A 1 323 ? 19.963 29.720 0.413 1.00 24.05 323 ARG A C 1
ATOM 2526 O O . ARG A 1 323 ? 18.823 29.978 0.018 1.00 24.05 323 ARG A O 1
ATOM 2533 N N . PRO A 1 324 ? 20.876 30.670 0.667 1.00 25.16 324 PRO A N 1
ATOM 2534 C CA . PRO A 1 324 ? 20.643 32.062 0.329 1.00 25.16 324 PRO A CA 1
ATOM 2535 C C . PRO A 1 324 ? 20.723 32.254 -1.188 1.00 25.16 324 PRO A C 1
ATOM 2537 O O . PRO A 1 324 ? 21.448 31.551 -1.893 1.00 25.16 324 PRO A O 1
ATOM 2540 N N . ALA A 1 325 ? 19.956 33.227 -1.669 1.00 31.75 325 ALA A N 1
ATOM 2541 C CA . ALA A 1 325 ? 20.190 33.854 -2.953 1.00 31.75 325 ALA A CA 1
ATOM 2542 C C . ALA A 1 325 ? 21.478 34.686 -2.855 1.00 31.75 325 ALA A C 1
ATOM 2544 O O . ALA A 1 325 ? 21.567 35.580 -2.019 1.00 31.75 325 ALA A O 1
ATOM 2545 N N . THR A 1 326 ? 22.455 34.394 -3.703 1.00 25.39 326 THR A N 1
ATOM 2546 C CA . THR A 1 326 ? 23.630 35.235 -3.977 1.00 25.39 326 THR A CA 1
ATOM 2547 C C . THR A 1 326 ? 23.872 35.089 -5.482 1.00 25.39 326 THR A C 1
ATOM 2549 O O . THR A 1 326 ? 23.921 33.970 -5.983 1.00 25.39 326 THR A O 1
ATOM 2552 N N . GLY A 1 327 ? 23.832 36.145 -6.289 1.00 22.12 327 GLY A N 1
ATOM 2553 C CA . GLY A 1 327 ? 24.677 37.324 -6.137 1.00 22.12 327 GLY A CA 1
ATOM 2554 C C . GLY A 1 327 ? 25.970 37.021 -6.888 1.00 22.12 327 GLY A C 1
ATOM 2555 O O . GLY A 1 327 ? 26.779 36.239 -6.401 1.00 22.12 327 GLY A O 1
ATOM 2556 N N . TYR A 1 328 ? 26.079 37.544 -8.108 1.00 24.20 328 TYR A N 1
ATOM 2557 C CA . TYR A 1 328 ? 27.312 37.541 -8.888 1.00 24.20 328 TYR A CA 1
ATOM 2558 C C . TYR A 1 328 ? 28.382 38.332 -8.129 1.00 24.20 328 TYR A C 1
ATOM 2560 O O . TYR A 1 328 ? 28.096 39.454 -7.725 1.00 24.20 328 TYR A O 1
ATOM 2568 N N . ASP A 1 329 ? 29.580 37.765 -7.989 1.00 25.50 329 ASP A N 1
ATOM 2569 C CA . ASP A 1 329 ? 30.824 38.527 -7.873 1.00 25.50 329 ASP A CA 1
ATOM 2570 C C . ASP A 1 329 ? 32.016 37.691 -8.368 1.00 25.50 329 ASP A C 1
ATOM 2572 O O . ASP A 1 329 ? 32.020 36.458 -8.296 1.00 25.50 329 ASP A O 1
ATOM 2576 N N . GLU A 1 330 ? 32.973 38.393 -8.967 1.00 27.86 330 GLU A N 1
ATOM 2577 C CA . GLU A 1 330 ? 34.056 37.900 -9.818 1.00 27.86 330 GLU A CA 1
ATOM 2578 C C . GLU A 1 330 ? 35.292 37.350 -9.065 1.00 27.86 330 GLU A C 1
ATOM 2580 O O . GLU A 1 330 ? 35.594 37.726 -7.938 1.00 27.86 330 GLU A O 1
ATOM 2585 N N . ALA A 1 331 ? 36.063 36.538 -9.807 1.00 26.05 331 ALA A N 1
ATOM 2586 C CA . ALA A 1 331 ? 37.526 36.361 -9.764 1.00 26.05 331 ALA A CA 1
ATOM 2587 C C . ALA A 1 331 ? 38.208 35.572 -8.615 1.00 26.05 331 ALA A C 1
ATOM 2589 O O . ALA A 1 331 ? 38.579 36.118 -7.581 1.00 26.05 331 ALA A O 1
ATOM 2590 N N . SER A 1 332 ? 38.627 34.328 -8.906 1.00 26.66 332 SER A N 1
ATOM 2591 C CA . SER A 1 332 ? 40.036 33.994 -9.247 1.00 26.66 332 SER A CA 1
ATOM 2592 C C . SER A 1 332 ? 40.240 32.482 -9.503 1.00 26.66 332 SER A C 1
ATOM 2594 O O . SER A 1 332 ? 39.492 31.667 -8.963 1.00 26.66 332 SER A O 1
ATOM 2596 N N . PRO A 1 333 ? 41.203 32.085 -10.361 1.00 29.23 333 PRO A N 1
ATOM 2597 C CA . PRO A 1 333 ? 41.183 30.805 -11.069 1.00 29.23 333 PRO A CA 1
ATOM 2598 C C . PRO A 1 333 ? 41.920 29.683 -10.323 1.00 29.23 333 PRO A C 1
ATOM 2600 O O . PRO A 1 333 ? 43.052 29.849 -9.881 1.00 29.23 333 PRO A O 1
ATOM 2603 N N . LEU A 1 334 ? 41.303 28.501 -10.257 1.00 26.91 334 LEU A N 1
ATOM 2604 C CA . LEU A 1 334 ? 42.000 27.243 -9.978 1.00 26.91 334 LEU A CA 1
ATOM 2605 C C . LEU A 1 334 ? 42.324 26.576 -11.317 1.00 26.91 334 LEU A C 1
ATOM 2607 O O . LEU A 1 334 ? 41.445 26.034 -11.988 1.00 26.91 334 LEU A O 1
ATOM 2611 N N . GLU A 1 335 ? 43.591 26.663 -11.714 1.00 29.97 335 GLU A N 1
ATOM 2612 C CA . GLU A 1 335 ? 44.151 25.960 -12.865 1.00 29.97 335 GLU A CA 1
ATOM 2613 C C . GLU A 1 335 ? 44.066 24.440 -12.653 1.00 29.97 335 GLU A C 1
ATOM 2615 O O . GLU A 1 335 ? 44.787 23.857 -11.845 1.00 29.97 335 GLU A O 1
ATOM 2620 N N . LEU A 1 336 ? 43.184 23.780 -13.404 1.00 30.28 336 LEU A N 1
ATOM 2621 C CA . LEU A 1 336 ? 43.224 22.335 -13.614 1.00 30.28 336 LEU A CA 1
ATOM 2622 C C . LEU A 1 336 ? 43.972 22.077 -14.922 1.00 30.28 336 LEU A C 1
ATOM 2624 O O . LEU A 1 336 ? 43.462 22.353 -16.008 1.00 30.28 336 LEU A O 1
ATOM 2628 N N . GLY A 1 337 ? 45.201 21.574 -14.805 1.00 31.44 337 GLY A N 1
ATOM 2629 C CA . GLY A 1 337 ? 46.024 21.183 -15.946 1.00 31.44 337 GLY A CA 1
ATOM 2630 C C . GLY A 1 337 ? 45.361 20.094 -16.809 1.00 31.44 337 GLY A C 1
ATOM 2631 O O . GLY A 1 337 ? 44.548 19.308 -16.313 1.00 31.44 337 GLY A O 1
ATOM 2632 N N . PRO A 1 338 ? 45.690 20.020 -18.111 1.00 29.22 338 PRO A N 1
ATOM 2633 C CA . PRO A 1 338 ? 45.081 19.061 -19.022 1.00 29.22 338 PRO A CA 1
ATOM 2634 C C . PRO A 1 338 ? 45.576 17.637 -18.733 1.00 29.22 338 PRO A C 1
ATOM 2636 O O . PRO A 1 338 ? 46.767 17.348 -18.816 1.00 29.22 338 PRO A O 1
ATOM 2639 N N . MET A 1 339 ? 44.648 16.720 -18.455 1.00 27.27 339 MET A N 1
ATOM 2640 C CA . MET A 1 339 ? 44.927 15.281 -18.468 1.00 27.27 339 MET A CA 1
ATOM 2641 C C . MET A 1 339 ? 44.921 14.780 -19.923 1.00 27.27 339 MET A C 1
ATOM 2643 O O . MET A 1 339 ? 43.896 14.915 -20.600 1.00 27.27 339 MET A O 1
ATOM 2647 N N . PRO A 1 340 ? 46.013 14.186 -20.437 1.00 29.88 340 PRO A N 1
ATOM 2648 C CA . PRO A 1 340 ? 46.042 13.666 -21.793 1.00 29.88 340 PRO A CA 1
ATOM 2649 C C . PRO A 1 340 ? 45.372 12.289 -21.818 1.00 29.88 340 PRO A C 1
ATOM 2651 O O . PRO A 1 340 ? 45.875 11.330 -21.237 1.00 29.88 340 PRO A O 1
ATOM 2654 N N . VAL A 1 341 ? 44.244 12.163 -22.517 1.00 30.25 341 VAL A N 1
ATOM 2655 C CA . VAL A 1 341 ? 43.645 10.854 -22.810 1.00 30.25 341 VAL A CA 1
ATOM 2656 C C . VAL A 1 341 ? 43.991 10.485 -24.248 1.00 30.25 341 VAL A C 1
ATOM 2658 O O . VAL A 1 341 ? 43.295 10.862 -25.188 1.00 30.25 341 VAL A O 1
ATOM 2661 N N . SER A 1 342 ? 45.089 9.753 -24.434 1.00 29.50 342 SER A N 1
ATOM 2662 C CA . SER A 1 342 ? 45.367 9.072 -25.698 1.00 29.50 342 SER A CA 1
ATOM 2663 C C . SER A 1 342 ? 44.692 7.697 -25.685 1.00 29.50 342 SER A C 1
ATOM 2665 O O . SER A 1 342 ? 45.019 6.802 -24.906 1.00 29.50 342 SER A O 1
ATOM 2667 N N . PHE A 1 343 ? 43.699 7.521 -26.556 1.00 31.80 343 PHE A N 1
ATOM 2668 C CA . PHE A 1 343 ? 43.062 6.228 -26.784 1.00 31.80 343 PHE A CA 1
ATOM 2669 C C . PHE A 1 343 ? 43.969 5.359 -27.661 1.00 31.80 343 PHE A C 1
ATOM 2671 O O . PHE A 1 343 ? 44.129 5.621 -28.851 1.00 31.80 343 PHE A O 1
ATOM 2678 N N . THR A 1 344 ? 44.526 4.285 -27.102 1.00 40.34 344 THR A N 1
ATOM 2679 C CA . THR A 1 344 ? 45.125 3.199 -27.894 1.00 40.34 344 THR A CA 1
ATOM 2680 C C . THR A 1 344 ? 44.328 1.906 -27.725 1.00 40.34 344 THR A C 1
ATOM 2682 O O . THR A 1 344 ? 43.841 1.578 -26.643 1.00 40.34 344 THR A O 1
ATOM 2685 N N . ARG A 1 345 ? 44.194 1.156 -28.831 1.00 42.72 345 ARG A N 1
ATOM 2686 C CA . ARG A 1 345 ? 43.375 -0.067 -29.017 1.00 42.72 345 ARG A CA 1
ATOM 2687 C C . ARG A 1 345 ? 43.665 -1.230 -28.047 1.00 42.72 345 ARG A C 1
ATOM 2689 O O . ARG A 1 345 ? 43.037 -2.277 -28.160 1.00 42.72 345 ARG A O 1
ATOM 2696 N N . ARG A 1 346 ? 44.595 -1.083 -27.102 1.00 37.78 346 ARG A N 1
ATOM 2697 C CA . ARG A 1 346 ? 45.075 -2.168 -26.233 1.00 37.78 346 ARG A CA 1
ATOM 2698 C C . ARG A 1 346 ? 44.295 -2.317 -24.917 1.00 37.78 346 ARG A C 1
ATOM 2700 O O . ARG A 1 346 ? 44.387 -3.368 -24.300 1.00 37.78 346 ARG A O 1
ATOM 2707 N N . ASN A 1 347 ? 43.451 -1.345 -24.553 1.00 40.44 347 ASN A N 1
ATOM 2708 C CA . ASN A 1 347 ? 42.647 -1.377 -23.316 1.00 40.44 347 ASN A CA 1
ATOM 2709 C C . ASN A 1 347 ? 41.222 -1.943 -23.488 1.00 40.44 347 ASN A C 1
ATOM 2711 O O . ASN A 1 347 ? 40.443 -1.951 -22.538 1.00 40.44 347 ASN A O 1
ATOM 2715 N N . LEU A 1 348 ? 40.869 -2.434 -24.682 1.00 38.47 348 LEU A N 1
ATOM 2716 C CA . LEU A 1 348 ? 39.538 -2.990 -24.964 1.00 38.47 348 LEU A CA 1
ATOM 2717 C C . LEU A 1 348 ? 39.393 -4.458 -24.507 1.00 38.47 348 LEU A C 1
ATOM 2719 O O . LEU A 1 348 ? 38.293 -4.899 -24.194 1.00 38.47 348 LEU A O 1
ATOM 2723 N N . LEU A 1 349 ? 40.495 -5.214 -24.426 1.00 38.22 349 LEU A N 1
ATOM 2724 C CA . LEU A 1 349 ? 40.482 -6.634 -24.035 1.00 38.22 349 LEU A CA 1
ATOM 2725 C C . LEU A 1 349 ? 40.499 -6.847 -22.513 1.00 38.22 349 LEU A C 1
ATOM 2727 O O . LEU A 1 349 ? 39.989 -7.855 -22.032 1.00 38.22 349 LEU A O 1
ATOM 2731 N N . THR A 1 350 ? 40.991 -5.879 -21.740 1.00 37.66 350 THR A N 1
ATOM 2732 C CA . THR A 1 350 ? 41.016 -5.949 -20.269 1.00 37.66 350 THR A CA 1
ATOM 2733 C C . THR A 1 350 ? 39.635 -5.711 -19.643 1.00 37.66 350 THR A C 1
ATOM 2735 O O . THR A 1 350 ? 39.371 -6.199 -18.551 1.00 37.66 350 THR A O 1
ATOM 2738 N N . TRP A 1 351 ? 38.718 -5.043 -20.355 1.00 35.94 351 TRP A N 1
ATOM 2739 C CA . TRP A 1 351 ? 37.325 -4.851 -19.918 1.00 35.94 351 TRP A CA 1
ATOM 2740 C C . TRP A 1 351 ? 36.366 -5.955 -20.389 1.00 35.94 351 TRP A C 1
ATOM 2742 O O . TRP A 1 351 ? 35.314 -6.144 -19.783 1.00 35.94 351 TRP A O 1
ATOM 2752 N N . LEU A 1 352 ? 36.741 -6.742 -21.405 1.00 35.06 352 LEU A N 1
ATOM 2753 C CA . LEU A 1 352 ? 35.984 -7.929 -21.831 1.00 35.06 352 LEU A CA 1
ATOM 2754 C C . LEU A 1 352 ? 36.293 -9.174 -20.972 1.00 35.06 352 LEU A C 1
ATOM 2756 O O . LEU A 1 352 ? 35.476 -10.088 -20.907 1.00 35.06 352 LEU A O 1
ATOM 2760 N N . GLY A 1 353 ? 37.424 -9.193 -20.255 1.00 33.72 353 GLY A N 1
ATOM 2761 C CA . GLY A 1 353 ? 37.826 -10.297 -19.370 1.00 33.72 353 GLY A CA 1
ATOM 2762 C C . GLY A 1 353 ? 37.149 -10.336 -17.991 1.00 33.72 353 GLY A C 1
ATOM 2763 O O . GLY A 1 353 ? 37.172 -11.377 -17.343 1.00 33.72 353 GLY A O 1
ATOM 2764 N N . ALA A 1 354 ? 36.507 -9.252 -17.541 1.00 32.69 354 ALA A N 1
ATOM 2765 C CA . ALA A 1 354 ? 35.823 -9.202 -16.239 1.00 32.69 354 ALA A CA 1
ATOM 2766 C C . ALA A 1 354 ? 34.328 -9.588 -16.301 1.00 32.69 354 ALA A C 1
ATOM 2768 O O . ALA A 1 354 ? 33.689 -9.751 -15.266 1.00 32.69 354 ALA A O 1
ATOM 2769 N N . GLY A 1 355 ? 33.768 -9.769 -17.505 1.00 30.23 355 GLY A N 1
ATOM 2770 C CA . GLY A 1 355 ? 32.375 -10.187 -17.724 1.00 30.23 355 GLY A CA 1
ATOM 2771 C C . GLY A 1 355 ? 32.186 -11.676 -18.044 1.00 30.23 355 GLY A C 1
ATOM 2772 O O . GLY A 1 355 ? 31.059 -12.098 -18.285 1.00 30.23 355 GLY A O 1
ATOM 2773 N N . ALA A 1 356 ? 33.262 -12.471 -18.068 1.00 32.81 356 ALA A N 1
ATOM 2774 C CA . ALA A 1 356 ? 33.252 -13.853 -18.565 1.00 32.81 356 ALA A CA 1
ATOM 2775 C C . ALA A 1 356 ? 33.596 -14.924 -17.506 1.00 32.81 356 ALA A C 1
ATOM 2777 O O . ALA A 1 356 ? 33.924 -16.050 -17.871 1.00 32.81 356 ALA A O 1
ATOM 2778 N N . LEU A 1 357 ? 33.492 -14.617 -16.204 1.00 31.47 357 LEU A N 1
ATOM 2779 C CA . LEU A 1 357 ? 33.745 -15.586 -15.120 1.00 31.47 357 LEU A CA 1
ATOM 2780 C C . LEU A 1 357 ? 32.496 -15.973 -14.300 1.00 31.47 357 LEU A C 1
ATOM 2782 O O . LEU A 1 357 ? 32.602 -16.323 -13.130 1.00 31.47 357 LEU A O 1
ATOM 2786 N N . THR A 1 358 ? 31.308 -15.950 -14.911 1.00 34.16 358 THR A N 1
ATOM 2787 C CA . THR A 1 358 ? 30.058 -16.488 -14.323 1.00 34.16 358 THR A CA 1
ATOM 2788 C C . THR A 1 358 ? 29.272 -17.375 -15.299 1.00 34.16 358 THR A C 1
ATOM 2790 O O . THR A 1 358 ? 28.049 -17.450 -15.240 1.00 34.16 358 THR A O 1
ATOM 2793 N N . ALA A 1 359 ? 29.961 -18.081 -16.203 1.00 32.22 359 ALA A N 1
ATOM 2794 C CA . ALA A 1 359 ? 29.324 -19.011 -17.146 1.00 32.22 359 ALA A CA 1
ATOM 2795 C C . ALA A 1 359 ? 30.078 -20.346 -17.309 1.00 32.22 359 ALA A C 1
ATOM 2797 O O . ALA A 1 359 ? 30.099 -20.926 -18.390 1.00 32.22 359 ALA A O 1
ATOM 2798 N N . ALA A 1 360 ? 30.686 -20.851 -16.233 1.00 31.73 360 ALA A N 1
ATOM 2799 C CA . ALA A 1 360 ? 31.219 -22.211 -16.188 1.00 31.73 360 ALA A CA 1
ATOM 2800 C C . ALA A 1 360 ? 31.097 -22.802 -14.774 1.00 31.73 360 ALA A C 1
ATOM 2802 O O . ALA A 1 360 ? 32.080 -22.972 -14.062 1.00 31.73 360 ALA A O 1
ATOM 2803 N N . LEU A 1 361 ? 29.869 -23.127 -14.367 1.00 28.44 361 LEU A N 1
ATOM 2804 C CA . LEU A 1 361 ? 29.644 -24.214 -13.418 1.00 28.44 361 LEU A CA 1
ATOM 2805 C C . LEU A 1 361 ? 28.871 -25.305 -14.169 1.00 28.44 361 LEU A C 1
ATOM 2807 O O . LEU A 1 361 ? 27.812 -25.009 -14.729 1.00 28.44 361 LEU A O 1
ATOM 2811 N N . PRO A 1 362 ? 29.399 -26.539 -14.252 1.00 34.38 362 PRO A N 1
ATOM 2812 C CA . PRO A 1 362 ? 28.699 -27.639 -14.891 1.00 34.38 362 PRO A CA 1
ATOM 2813 C C . PRO A 1 362 ? 27.410 -27.918 -14.121 1.00 34.38 362 PRO A C 1
ATOM 2815 O O . PRO A 1 362 ? 27.376 -27.836 -12.892 1.00 34.38 362 PRO A O 1
ATOM 2818 N N . GLY A 1 363 ? 26.349 -28.233 -14.865 1.00 34.62 363 GLY A N 1
ATOM 2819 C CA . GLY A 1 363 ? 25.035 -28.532 -14.323 1.00 34.62 363 GLY A CA 1
ATOM 2820 C C . GLY A 1 363 ? 25.109 -29.572 -13.211 1.00 34.62 363 GLY A C 1
ATOM 2821 O O . GLY A 1 363 ? 25.286 -30.762 -13.463 1.00 34.62 363 GLY A O 1
ATOM 2822 N N . ARG A 1 364 ? 24.905 -29.123 -11.974 1.00 29.81 364 ARG A N 1
ATOM 2823 C CA . ARG A 1 364 ? 24.250 -29.958 -10.980 1.00 29.81 364 ARG A CA 1
ATOM 2824 C C . ARG A 1 364 ? 22.762 -29.865 -11.269 1.00 29.81 364 ARG A C 1
ATOM 2826 O O . ARG A 1 364 ? 22.207 -28.773 -11.365 1.00 29.81 364 ARG A O 1
ATOM 2833 N N . ALA A 1 365 ? 22.164 -31.032 -11.476 1.00 29.48 365 ALA A N 1
ATOM 2834 C CA . ALA A 1 365 ? 20.728 -31.233 -11.493 1.00 29.48 365 ALA A CA 1
ATOM 2835 C C . ALA A 1 365 ? 20.060 -30.380 -10.406 1.00 29.48 365 ALA A C 1
ATOM 2837 O O . ALA A 1 365 ? 20.642 -30.200 -9.336 1.00 29.48 365 ALA A O 1
ATOM 2838 N N . PHE A 1 366 ? 18.855 -29.878 -10.685 1.00 32.44 366 PHE A N 1
ATOM 2839 C CA . PHE A 1 366 ? 17.965 -29.307 -9.677 1.00 32.44 366 PHE A CA 1
ATOM 2840 C C . PHE A 1 366 ? 17.764 -30.341 -8.560 1.00 32.44 366 PHE A C 1
ATOM 2842 O O . PHE A 1 366 ? 16.859 -31.173 -8.613 1.00 32.44 366 PHE A O 1
ATOM 2849 N N . ALA A 1 367 ? 18.653 -30.320 -7.570 1.00 29.89 367 ALA A N 1
ATOM 2850 C CA . ALA A 1 367 ? 18.408 -30.905 -6.277 1.00 29.89 367 ALA A CA 1
ATOM 2851 C C . ALA A 1 367 ? 17.211 -30.150 -5.695 1.00 29.89 367 ALA A C 1
ATOM 2853 O O . ALA A 1 367 ? 17.090 -28.932 -5.870 1.00 29.89 367 ALA A O 1
ATOM 2854 N N . LYS A 1 368 ? 16.304 -30.892 -5.051 1.00 32.50 368 LYS A N 1
ATOM 2855 C CA . LYS A 1 368 ? 15.351 -30.335 -4.086 1.00 32.50 368 LYS A CA 1
ATOM 2856 C C . LYS A 1 368 ? 16.068 -29.228 -3.316 1.00 32.50 368 LYS A C 1
ATOM 2858 O O . LYS A 1 368 ? 17.167 -29.476 -2.834 1.00 32.50 368 LYS A O 1
ATOM 2863 N N . SER A 1 369 ? 15.483 -28.033 -3.269 1.00 36.78 369 SER A N 1
ATOM 2864 C CA . SER A 1 369 ? 15.976 -26.960 -2.411 1.00 36.78 369 SER A CA 1
ATOM 2865 C C . SER A 1 369 ? 16.201 -27.544 -1.023 1.00 36.78 369 SER A C 1
ATOM 2867 O O . SER A 1 369 ? 15.229 -27.985 -0.405 1.00 36.78 369 SER A O 1
ATOM 2869 N N . ASP A 1 370 ? 17.456 -27.599 -0.585 1.00 38.69 370 ASP A N 1
ATOM 2870 C CA . ASP A 1 370 ? 17.766 -27.827 0.817 1.00 38.69 370 ASP A CA 1
ATOM 2871 C C . ASP A 1 370 ? 16.970 -26.774 1.599 1.00 38.69 370 ASP A C 1
ATOM 2873 O O . ASP A 1 370 ? 17.004 -25.584 1.263 1.00 38.69 370 ASP A O 1
ATOM 2877 N N . GLU A 1 371 ? 16.149 -27.223 2.547 1.00 48.16 371 GLU A N 1
ATOM 2878 C CA . GLU A 1 371 ? 15.452 -26.332 3.468 1.00 48.16 371 GLU A CA 1
ATOM 2879 C C . GLU A 1 371 ? 16.530 -25.498 4.172 1.00 48.16 371 GLU A C 1
ATOM 2881 O O . GLU A 1 371 ? 17.382 -26.039 4.874 1.00 48.16 371 GLU A O 1
ATOM 2886 N N . ILE A 1 372 ? 16.562 -24.188 3.909 1.00 59.72 372 ILE A N 1
ATOM 2887 C CA . ILE A 1 372 ? 17.439 -23.270 4.637 1.00 59.72 372 ILE A CA 1
ATOM 2888 C C . ILE A 1 372 ? 16.970 -23.316 6.091 1.00 59.72 372 ILE A C 1
ATOM 2890 O O . ILE A 1 372 ? 15.831 -22.936 6.361 1.00 59.72 372 ILE A O 1
ATOM 2894 N N . GLU A 1 373 ? 17.817 -23.788 7.011 1.00 72.88 373 GLU A N 1
ATOM 2895 C CA . GLU A 1 373 ? 17.492 -23.713 8.436 1.00 72.88 373 GLU A CA 1
ATOM 2896 C C . GLU A 1 373 ? 17.295 -22.239 8.841 1.00 72.88 373 GLU A C 1
ATOM 2898 O O . GLU A 1 373 ? 18.128 -21.393 8.484 1.00 72.88 373 GLU A O 1
ATOM 2903 N N . PRO A 1 374 ? 16.207 -21.901 9.559 1.00 80.56 374 PRO A N 1
ATOM 2904 C CA . PRO A 1 374 ? 15.955 -20.530 9.981 1.00 80.56 374 PRO A CA 1
ATOM 2905 C C . PRO A 1 374 ? 17.096 -20.003 10.859 1.00 80.56 374 PRO A C 1
ATOM 2907 O O . PRO A 1 374 ? 17.525 -20.663 11.803 1.00 80.56 374 PRO A O 1
ATOM 2910 N N . LEU A 1 375 ? 17.558 -18.780 10.587 1.00 87.62 375 LEU A N 1
ATOM 2911 C CA . LEU A 1 375 ? 18.540 -18.089 11.431 1.00 87.62 375 LEU A CA 1
ATOM 2912 C C . LEU A 1 375 ? 17.918 -17.597 12.742 1.00 87.62 375 LEU A C 1
ATOM 2914 O O . LEU A 1 375 ? 18.626 -17.389 13.724 1.00 87.62 375 LEU A O 1
ATOM 2918 N N . ALA A 1 376 ? 16.605 -17.369 12.741 1.00 92.19 376 ALA A N 1
ATOM 2919 C CA . ALA A 1 376 ? 15.836 -16.975 13.908 1.00 92.19 376 ALA A CA 1
ATOM 2920 C C . ALA A 1 376 ? 14.377 -17.423 13.768 1.00 92.19 376 ALA A C 1
ATOM 2922 O O . ALA A 1 376 ? 13.881 -17.638 12.658 1.00 92.19 376 ALA A O 1
ATOM 2923 N N . ALA A 1 377 ? 13.690 -17.507 14.904 1.00 93.81 377 ALA A N 1
ATOM 2924 C CA . ALA A 1 377 ? 12.260 -17.757 14.973 1.00 93.81 377 ALA A CA 1
ATOM 2925 C C . ALA A 1 377 ? 11.573 -16.672 15.810 1.00 93.81 377 ALA A C 1
ATOM 2927 O O . ALA A 1 377 ? 12.120 -16.233 16.821 1.00 93.81 377 ALA A O 1
ATOM 2928 N N . LEU A 1 378 ? 10.374 -16.264 15.399 1.00 96.56 378 LEU A N 1
ATOM 2929 C CA . LEU A 1 378 ? 9.510 -15.341 16.130 1.00 96.56 378 LEU A CA 1
ATOM 2930 C C . LEU A 1 378 ? 8.147 -15.982 16.390 1.00 96.56 378 LEU A C 1
ATOM 2932 O O . LEU A 1 378 ? 7.501 -16.532 15.491 1.00 96.56 378 LEU A O 1
ATOM 2936 N N . LYS A 1 379 ? 7.681 -15.872 17.632 1.00 96.25 379 LYS A N 1
ATOM 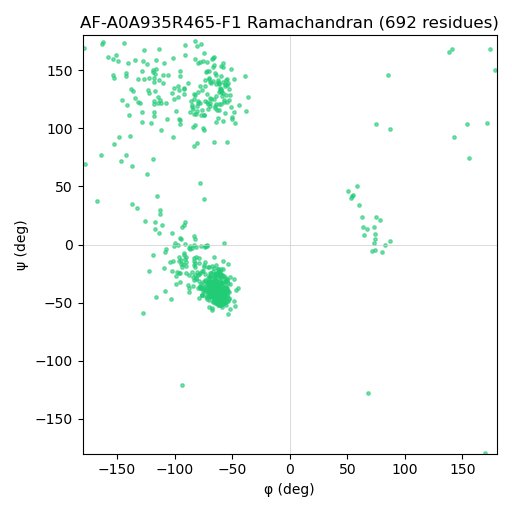2937 C CA . LYS A 1 379 ? 6.331 -16.253 18.056 1.00 96.25 379 LYS A CA 1
ATOM 2938 C C . LYS A 1 379 ? 5.501 -15.005 18.298 1.00 96.25 379 LYS A C 1
ATOM 2940 O O . LYS A 1 379 ? 5.704 -14.297 19.284 1.00 96.25 379 LYS A O 1
ATOM 2945 N N . LEU A 1 380 ? 4.555 -14.756 17.401 1.00 95.25 380 LEU A N 1
ATOM 2946 C CA . LEU A 1 380 ? 3.639 -13.626 17.473 1.00 95.25 380 LEU A CA 1
ATOM 2947 C C . LEU A 1 380 ? 2.287 -14.073 18.019 1.00 95.25 380 LEU A C 1
ATOM 2949 O O . LEU A 1 380 ? 1.738 -15.066 17.552 1.00 95.25 380 LEU A O 1
ATOM 2953 N N . ALA A 1 381 ? 1.706 -13.336 18.955 1.00 92.56 381 ALA A N 1
ATOM 2954 C CA . ALA A 1 381 ? 0.424 -13.697 19.547 1.00 92.56 381 ALA A CA 1
ATOM 2955 C C . ALA A 1 381 ? -0.671 -12.663 19.312 1.00 92.56 381 ALA A C 1
ATOM 2957 O O . ALA A 1 381 ? -0.433 -11.457 19.236 1.00 92.56 381 ALA A O 1
ATOM 2958 N N . THR A 1 382 ? -1.901 -13.153 19.219 1.00 88.00 382 THR A N 1
ATOM 2959 C CA . THR A 1 382 ? -3.089 -12.313 19.173 1.00 88.00 382 THR A CA 1
ATOM 2960 C C . THR A 1 382 ? -4.300 -13.061 19.730 1.00 88.00 382 THR A C 1
ATOM 2962 O O . THR A 1 382 ? -4.470 -14.258 19.492 1.00 88.00 382 THR A O 1
ATOM 2965 N N . MET A 1 383 ? -5.181 -12.351 20.440 1.00 83.50 383 MET A N 1
ATOM 2966 C CA . MET A 1 383 ? -6.496 -12.876 20.846 1.00 83.50 383 MET A CA 1
ATOM 2967 C C . MET A 1 383 ? -7.480 -13.002 19.663 1.00 83.50 383 MET A C 1
ATOM 2969 O O . MET A 1 383 ? -8.638 -13.404 19.806 1.00 83.50 383 MET A O 1
ATOM 2973 N N . ASN A 1 384 ? -7.043 -12.603 18.475 1.00 82.69 384 ASN A N 1
ATOM 2974 C CA . ASN A 1 384 ? -7.843 -12.595 17.274 1.00 82.69 384 ASN A CA 1
ATOM 2975 C C . ASN A 1 384 ? -7.766 -13.924 16.521 1.00 82.69 384 ASN A C 1
ATOM 2977 O O . ASN A 1 384 ? -6.703 -14.531 16.351 1.00 82.69 384 ASN A O 1
ATOM 2981 N N . GLN A 1 385 ? -8.920 -14.360 16.027 1.00 79.00 385 GLN A N 1
ATOM 2982 C CA . GLN A 1 385 ? -9.029 -15.562 15.212 1.00 79.00 385 GLN A CA 1
ATOM 2983 C C . GLN A 1 385 ? -8.386 -15.319 13.848 1.00 79.00 385 GLN A C 1
ATOM 2985 O O . GLN A 1 385 ? -8.387 -14.204 13.328 1.00 79.00 385 GLN A O 1
ATOM 2990 N N . ARG A 1 386 ? -7.836 -16.373 13.236 1.00 80.62 386 ARG A N 1
ATOM 2991 C CA . ARG A 1 386 ? -7.099 -16.268 11.962 1.00 80.62 386 ARG A CA 1
ATOM 2992 C C . ARG A 1 386 ? -7.911 -15.601 10.845 1.00 80.62 386 ARG A C 1
ATOM 2994 O O . ARG A 1 386 ? -7.332 -15.016 9.933 1.00 80.62 386 ARG A O 1
ATOM 3001 N N . ASP A 1 387 ? -9.228 -15.749 10.868 1.00 75.25 387 ASP A N 1
ATOM 3002 C CA . ASP A 1 387 ? -10.158 -15.259 9.858 1.00 75.25 387 ASP A CA 1
ATOM 3003 C C . ASP A 1 387 ? -10.719 -13.857 10.140 1.00 75.25 387 ASP A C 1
ATOM 3005 O O . ASP A 1 387 ? -11.318 -13.261 9.236 1.00 75.25 387 ASP A O 1
ATOM 3009 N N . ASP A 1 388 ? -10.477 -13.282 11.317 1.00 73.62 388 ASP A N 1
ATOM 3010 C CA . ASP A 1 388 ? -10.831 -11.893 11.597 1.00 73.62 388 ASP A CA 1
ATOM 3011 C C . ASP A 1 388 ? -9.790 -10.904 11.022 1.00 73.62 388 ASP A C 1
ATOM 3013 O O . ASP A 1 388 ? -8.748 -11.294 10.486 1.00 73.62 388 ASP A O 1
ATOM 3017 N N . ALA A 1 389 ? -10.096 -9.602 11.047 1.00 73.75 389 ALA A N 1
ATOM 3018 C CA . ALA A 1 389 ? -9.247 -8.584 10.425 1.00 73.75 389 ALA A CA 1
ATOM 3019 C C . ALA A 1 389 ? -7.832 -8.515 11.031 1.00 73.75 38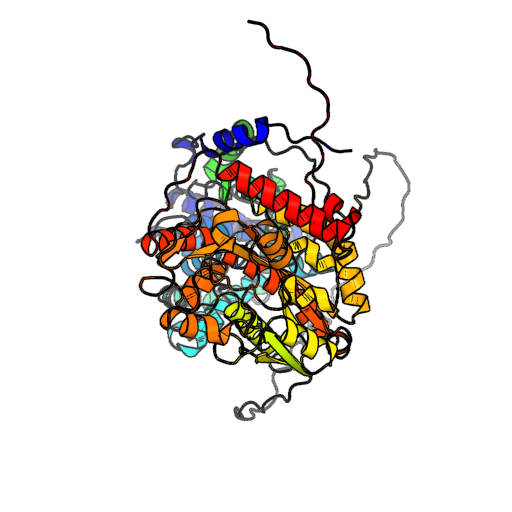9 ALA A C 1
ATOM 3021 O O . ALA A 1 389 ? -6.858 -8.408 10.283 1.00 73.75 389 ALA A O 1
ATOM 3022 N N . TRP A 1 390 ? -7.714 -8.631 12.354 1.00 76.31 390 TRP A N 1
ATOM 3023 C CA . TRP A 1 390 ? -6.444 -8.535 13.073 1.00 76.31 390 TRP A CA 1
ATOM 3024 C C . TRP A 1 390 ? -5.618 -9.809 12.927 1.00 76.31 390 TRP A C 1
ATOM 3026 O O . TRP A 1 390 ? -4.428 -9.743 12.605 1.00 76.31 390 TRP A O 1
ATOM 3036 N N . GLY A 1 391 ? -6.261 -10.973 13.039 1.00 82.06 391 GLY A N 1
ATOM 3037 C CA . GLY A 1 391 ? -5.614 -12.255 12.799 1.00 82.06 391 GLY A CA 1
ATOM 3038 C C . GLY A 1 391 ? -5.100 -12.372 11.364 1.00 82.06 391 GLY A C 1
ATOM 3039 O O . GLY A 1 391 ? -3.969 -12.815 11.149 1.00 82.06 391 GLY A O 1
ATOM 3040 N N . LYS A 1 392 ? -5.868 -11.890 10.376 1.00 83.50 392 LYS A N 1
ATOM 3041 C CA . LYS A 1 392 ? -5.440 -11.854 8.969 1.00 83.50 392 LYS A CA 1
ATOM 3042 C C . LYS A 1 392 ? -4.215 -10.979 8.752 1.00 83.50 392 LYS A C 1
ATOM 3044 O O . LYS A 1 392 ? -3.297 -11.435 8.071 1.00 83.50 392 LYS A O 1
ATOM 3049 N N . VAL A 1 393 ? -4.179 -9.756 9.286 1.00 83.75 393 VAL A N 1
ATOM 3050 C CA . VAL A 1 393 ? -3.025 -8.866 9.079 1.00 83.75 393 VAL A CA 1
ATOM 3051 C C . VAL A 1 393 ? -1.770 -9.438 9.724 1.00 83.75 393 VAL A C 1
ATOM 3053 O O . VAL A 1 393 ? -0.745 -9.511 9.047 1.00 83.75 393 VAL A O 1
ATOM 3056 N N . LEU A 1 394 ? -1.851 -9.925 10.965 1.00 87.69 394 LEU A N 1
ATOM 3057 C CA . LEU A 1 394 ? -0.692 -10.508 11.643 1.00 87.69 394 LEU A CA 1
ATOM 3058 C C . LEU A 1 394 ? -0.174 -11.749 10.895 1.00 87.69 394 LEU A C 1
ATOM 3060 O O . LEU A 1 394 ? 1.020 -11.872 10.639 1.00 87.69 394 LEU A O 1
ATOM 3064 N N . SER A 1 395 ? -1.085 -12.607 10.424 1.00 90.06 395 SER A N 1
ATOM 3065 C CA . SER A 1 395 ? -0.774 -13.745 9.547 1.00 90.06 395 SER A CA 1
ATOM 3066 C C . SER A 1 395 ? -0.135 -13.337 8.210 1.00 90.06 395 SER A C 1
ATOM 3068 O O . SER A 1 395 ? 0.733 -14.038 7.690 1.00 90.06 395 SER A O 1
ATOM 3070 N N . VAL A 1 396 ? -0.595 -12.246 7.587 1.00 89.75 396 VAL A N 1
ATOM 3071 C CA . VAL A 1 396 ? -0.022 -11.731 6.330 1.00 89.75 396 VAL A CA 1
ATOM 3072 C C . VAL A 1 396 ? 1.379 -11.184 6.569 1.00 89.75 396 VAL A C 1
ATOM 3074 O O . VAL A 1 396 ? 2.265 -11.449 5.758 1.00 89.75 396 VAL A O 1
ATOM 3077 N N . TRP A 1 397 ? 1.578 -10.456 7.666 1.00 92.88 397 TRP A N 1
ATOM 3078 C CA . TRP A 1 397 ? 2.876 -9.915 8.041 1.00 92.88 397 TRP A CA 1
ATOM 3079 C C . TRP A 1 397 ? 3.880 -11.026 8.358 1.00 92.88 397 TRP A C 1
ATOM 3081 O O . TRP A 1 397 ? 4.956 -11.029 7.773 1.00 92.88 397 TRP A O 1
ATOM 3091 N N . ALA A 1 398 ? 3.498 -12.036 9.143 1.00 92.62 398 ALA A N 1
ATOM 3092 C CA . ALA A 1 398 ? 4.337 -13.207 9.412 1.00 92.62 398 ALA A CA 1
ATOM 3093 C C . ALA A 1 398 ? 4.805 -13.907 8.122 1.00 92.62 398 ALA A C 1
ATOM 3095 O O . ALA A 1 398 ? 6.000 -14.079 7.896 1.00 92.62 398 ALA A O 1
ATOM 3096 N N . ARG A 1 399 ? 3.884 -14.179 7.185 1.00 91.31 399 ARG A N 1
ATOM 3097 C CA . ARG A 1 399 ? 4.244 -14.735 5.865 1.00 91.31 399 ARG A CA 1
ATOM 3098 C C . ARG A 1 399 ? 5.121 -13.801 5.033 1.00 91.31 399 ARG A C 1
ATOM 3100 O O . ARG A 1 399 ? 5.880 -14.258 4.181 1.00 91.31 399 ARG A O 1
ATOM 3107 N N . HIS A 1 400 ? 4.965 -12.488 5.191 1.00 88.12 400 HIS A N 1
ATOM 3108 C CA . HIS A 1 400 ? 5.813 -11.511 4.519 1.00 88.12 400 HIS A CA 1
ATOM 3109 C C . HIS A 1 400 ? 7.244 -11.568 5.063 1.00 88.12 400 HIS A C 1
ATOM 3111 O O . HIS A 1 400 ? 8.173 -11.598 4.259 1.00 88.12 400 HIS A O 1
ATOM 3117 N N . LEU A 1 401 ? 7.408 -11.653 6.386 1.00 91.44 401 LEU A N 1
ATOM 3118 C CA . LEU A 1 401 ? 8.701 -11.811 7.050 1.00 91.44 401 LEU A CA 1
ATOM 3119 C C . LEU A 1 401 ? 9.422 -13.082 6.578 1.00 91.44 401 LEU A C 1
ATOM 3121 O O . LEU A 1 401 ? 10.549 -12.994 6.090 1.00 91.44 401 LEU A O 1
ATOM 3125 N N . GLU A 1 402 ? 8.748 -14.234 6.594 1.00 88.12 402 GLU A N 1
ATOM 3126 C CA . GLU A 1 402 ? 9.287 -15.506 6.079 1.00 88.12 402 GLU A CA 1
ATOM 3127 C C . GLU A 1 402 ? 9.700 -15.402 4.606 1.00 88.12 402 GLU A C 1
ATOM 3129 O O . GLU A 1 402 ? 10.791 -15.803 4.200 1.00 88.12 402 GLU A O 1
ATOM 3134 N N . LYS A 1 403 ? 8.834 -14.818 3.774 1.00 82.94 403 LYS A N 1
ATOM 3135 C CA . LYS A 1 403 ? 9.070 -14.733 2.334 1.00 82.94 403 LYS A CA 1
ATOM 3136 C C . LYS A 1 403 ? 10.213 -13.784 1.974 1.00 82.94 403 LYS A C 1
ATOM 3138 O O . LYS A 1 403 ? 10.987 -14.100 1.076 1.00 82.94 403 LYS A O 1
ATOM 3143 N N . VAL A 1 404 ? 10.287 -12.608 2.598 1.00 81.62 404 VAL A N 1
ATOM 3144 C CA . VAL A 1 404 ? 11.315 -11.597 2.287 1.00 81.62 404 VAL A CA 1
ATOM 3145 C C . VAL A 1 404 ? 12.670 -11.997 2.861 1.00 81.62 40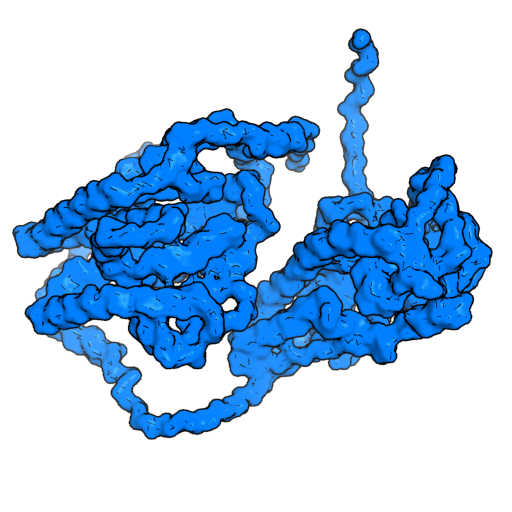4 VAL A C 1
ATOM 3147 O O . VAL A 1 404 ? 13.693 -11.751 2.227 1.00 81.62 404 VAL A O 1
ATOM 3150 N N . SER A 1 405 ? 12.674 -12.687 4.002 1.00 84.69 405 SER A N 1
ATOM 3151 C CA . SER A 1 405 ? 13.880 -13.287 4.577 1.00 84.69 405 SER A CA 1
ATOM 3152 C C . SER A 1 405 ? 14.362 -14.543 3.836 1.00 84.69 405 SER A C 1
ATOM 3154 O O . SER A 1 405 ? 15.399 -15.092 4.194 1.00 84.69 405 SER A O 1
ATOM 3156 N N . ASN A 1 406 ? 13.652 -15.004 2.795 1.00 79.69 406 ASN A N 1
ATOM 3157 C CA . ASN A 1 406 ? 13.916 -16.264 2.088 1.00 79.69 406 ASN A CA 1
ATOM 3158 C C . ASN A 1 406 ? 13.992 -17.479 3.036 1.00 79.69 406 ASN A C 1
ATOM 3160 O O . ASN A 1 406 ? 14.851 -18.340 2.869 1.00 79.69 406 ASN A O 1
ATOM 3164 N N . GLY A 1 407 ? 13.113 -17.530 4.042 1.00 84.69 407 GLY A N 1
ATOM 3165 C CA . GLY A 1 407 ? 13.076 -18.600 5.044 1.00 84.69 407 GLY A CA 1
ATOM 3166 C C . GLY A 1 407 ? 14.070 -18.440 6.199 1.00 84.69 407 GLY A C 1
ATOM 3167 O O . GLY A 1 407 ? 14.070 -19.263 7.103 1.00 84.69 407 GLY A O 1
ATOM 3168 N N . GLN A 1 408 ? 14.889 -17.380 6.220 1.00 87.31 408 GLN A N 1
ATOM 3169 C CA . GLN A 1 408 ? 15.826 -17.136 7.326 1.00 87.31 408 GLN A CA 1
ATOM 3170 C C . GLN A 1 408 ? 15.136 -16.708 8.630 1.00 87.31 408 GLN A C 1
ATOM 3172 O O . GLN A 1 408 ? 15.756 -16.789 9.687 1.00 87.31 408 GLN A O 1
ATOM 3177 N N . LEU A 1 409 ? 13.891 -16.232 8.561 1.00 92.44 409 LEU A N 1
ATOM 3178 C CA . LEU A 1 409 ? 13.080 -15.871 9.719 1.00 92.44 409 LEU A CA 1
ATOM 3179 C C . LEU A 1 409 ? 11.799 -16.707 9.725 1.00 92.44 409 LEU A C 1
ATOM 3181 O O . LEU A 1 409 ? 10.888 -16.428 8.946 1.00 92.44 409 LEU A O 1
ATOM 3185 N N . ASP A 1 410 ? 11.726 -17.703 10.603 1.00 93.50 410 ASP A N 1
ATOM 3186 C CA . ASP A 1 410 ? 10.503 -18.479 10.840 1.00 93.50 410 ASP A CA 1
ATOM 3187 C C . ASP A 1 410 ? 9.552 -17.659 11.720 1.00 93.50 410 ASP A C 1
ATOM 3189 O O . ASP A 1 410 ? 9.938 -17.215 12.800 1.00 93.50 410 ASP A O 1
ATOM 3193 N N . THR A 1 411 ? 8.329 -17.379 11.262 1.00 95.12 411 THR A N 1
ATOM 3194 C CA . THR A 1 411 ? 7.404 -16.515 12.009 1.00 95.12 411 THR A CA 1
ATOM 3195 C C . THR A 1 411 ? 6.055 -17.188 12.195 1.00 95.12 411 THR A C 1
ATOM 3197 O O . THR A 1 411 ? 5.197 -17.200 11.315 1.00 95.12 411 THR A O 1
ATOM 3200 N N . SER A 1 412 ? 5.805 -17.654 13.413 1.00 93.69 412 SER A N 1
ATOM 3201 C CA . SER A 1 412 ? 4.535 -18.281 13.773 1.00 93.69 412 SER A CA 1
ATOM 3202 C C . SER A 1 412 ? 3.569 -17.279 14.403 1.00 93.69 412 SER A C 1
ATOM 3204 O O . SER A 1 412 ? 3.973 -16.381 15.142 1.00 93.69 412 SER A O 1
ATOM 3206 N N . VAL A 1 413 ? 2.271 -17.449 14.127 1.00 93.50 413 VAL A N 1
ATOM 3207 C CA . VAL A 1 413 ? 1.204 -16.652 14.747 1.00 93.50 413 VAL A CA 1
ATOM 3208 C C . VAL A 1 413 ? 0.272 -17.545 15.561 1.00 93.50 413 VAL A C 1
ATOM 3210 O O . VAL A 1 413 ? -0.360 -18.456 15.016 1.00 93.50 413 VAL A O 1
ATOM 3213 N N . ILE A 1 414 ? 0.167 -17.262 16.858 1.00 91.62 414 ILE A N 1
ATOM 3214 C CA . ILE A 1 414 ? -0.769 -17.884 17.794 1.00 91.62 414 ILE A CA 1
ATOM 3215 C C . ILE A 1 414 ? -2.113 -17.143 17.717 1.00 91.62 414 ILE A C 1
ATOM 3217 O O . ILE A 1 414 ? -2.180 -15.947 17.995 1.00 91.62 414 ILE A O 1
ATOM 3221 N N . HIS A 1 415 ? -3.175 -17.870 17.353 1.00 84.50 415 HIS A N 1
ATOM 3222 C CA . HIS A 1 415 ? -4.550 -17.370 17.167 1.00 84.50 415 HIS A CA 1
ATOM 3223 C C . HIS A 1 415 ? -5.529 -17.983 18.183 1.00 84.50 415 HIS A C 1
ATOM 3225 O O . HIS A 1 415 ? -6.626 -18.412 17.825 1.00 84.50 415 HIS A O 1
ATOM 3231 N N . ASP A 1 416 ? -5.123 -18.103 19.444 1.00 78.56 416 ASP A N 1
ATOM 3232 C CA . ASP A 1 416 ? -5.863 -18.891 20.440 1.00 78.56 416 ASP A CA 1
ATOM 3233 C C . ASP A 1 416 ? -6.914 -18.087 21.229 1.00 78.56 416 ASP A C 1
ATOM 3235 O O . ASP A 1 416 ? -7.352 -18.516 22.296 1.00 78.56 416 ASP A O 1
ATOM 3239 N N . GLY A 1 417 ? -7.359 -16.927 20.737 1.00 70.06 417 GLY A N 1
ATOM 3240 C CA . GLY A 1 417 ? -8.439 -16.185 21.403 1.00 70.06 417 GLY A CA 1
ATOM 3241 C C . GLY A 1 417 ? -9.840 -16.679 21.048 1.00 70.06 417 GLY A C 1
ATOM 3242 O O . GLY A 1 417 ? -10.018 -17.582 20.236 1.00 70.06 417 GLY A O 1
ATOM 3243 N N . GLY A 1 418 ? -10.878 -16.130 21.679 1.00 67.19 418 GLY A N 1
ATOM 3244 C CA . GLY A 1 418 ? -12.246 -16.654 21.539 1.00 67.19 418 GLY A CA 1
ATOM 3245 C C . GLY A 1 418 ? -12.396 -18.031 22.182 1.00 67.19 418 GLY A C 1
ATOM 3246 O O . GLY A 1 418 ? -12.022 -18.179 23.335 1.00 67.19 418 GLY A O 1
ATOM 3247 N N . ASP A 1 419 ? -12.912 -19.038 21.463 1.00 60.66 419 ASP A N 1
ATOM 3248 C CA . ASP A 1 419 ? -13.257 -20.370 22.011 1.00 60.66 419 ASP A CA 1
ATOM 3249 C C . ASP A 1 419 ? -12.073 -21.123 22.676 1.00 60.66 419 ASP A C 1
ATOM 3251 O O . ASP A 1 419 ? -12.293 -22.100 23.390 1.00 60.66 419 ASP A O 1
ATOM 3255 N N . ARG A 1 420 ? -10.822 -20.685 22.460 1.00 65.06 420 ARG A N 1
ATOM 3256 C CA . ARG A 1 420 ? -9.597 -21.272 23.041 1.00 65.06 420 ARG A CA 1
ATOM 3257 C C . ARG A 1 420 ? -9.033 -20.519 24.256 1.00 65.06 420 ARG A C 1
ATOM 3259 O O . ARG A 1 420 ? -8.076 -20.997 24.859 1.00 65.06 420 ARG A O 1
ATOM 3266 N N . GLY A 1 421 ? -9.658 -19.409 24.656 1.00 71.25 421 GLY A N 1
ATOM 3267 C CA . GLY A 1 421 ? -9.450 -18.782 25.965 1.00 71.25 421 GLY A CA 1
ATOM 3268 C C . GLY A 1 421 ? -8.298 -17.781 26.087 1.00 71.25 421 GLY A C 1
ATOM 3269 O O . GLY A 1 421 ? -8.094 -17.274 27.184 1.00 71.25 421 GLY A O 1
ATOM 3270 N N . LEU A 1 422 ? -7.561 -17.458 25.018 1.00 80.44 422 LEU A N 1
ATOM 3271 C CA . LEU A 1 422 ? -6.554 -16.394 25.080 1.00 80.44 422 LEU A CA 1
ATOM 3272 C C . LEU A 1 422 ? -7.221 -15.012 25.180 1.00 80.44 422 LEU A C 1
ATOM 3274 O O . LEU A 1 422 ? -7.980 -14.623 24.287 1.00 80.44 422 LEU A O 1
ATOM 3278 N N . ASP A 1 423 ? -6.913 -14.276 26.247 1.00 82.81 423 ASP A N 1
ATOM 3279 C CA . ASP A 1 423 ? -7.362 -12.902 26.488 1.00 82.81 423 ASP A CA 1
ATOM 3280 C C . ASP A 1 423 ? -6.194 -11.895 26.453 1.00 82.81 423 ASP A C 1
ATOM 3282 O O . ASP A 1 423 ? -5.022 -12.273 26.398 1.00 82.81 423 ASP A O 1
ATOM 3286 N N . GLU A 1 424 ? -6.524 -10.600 26.427 1.00 86.19 424 GLU A N 1
ATOM 3287 C CA . GLU A 1 424 ? -5.551 -9.494 26.394 1.00 86.19 424 GLU A CA 1
ATOM 3288 C C . GLU A 1 424 ? -4.542 -9.571 27.542 1.00 86.19 424 GLU A C 1
ATOM 3290 O O . GLU A 1 424 ? -3.355 -9.290 27.357 1.00 86.19 424 GLU A O 1
ATOM 3295 N N . GLU A 1 425 ? -5.009 -9.951 28.737 1.00 85.62 425 GLU A N 1
ATOM 3296 C CA . GLU A 1 425 ? -4.153 -9.975 29.912 1.00 85.62 425 GLU A CA 1
ATOM 3297 C C . GLU A 1 425 ? -3.091 -11.068 29.801 1.00 85.62 425 GLU A C 1
ATOM 3299 O O . GLU A 1 425 ? -1.906 -10.826 30.056 1.00 85.62 425 GLU A O 1
ATOM 3304 N N . GLU A 1 426 ? -3.512 -12.253 29.363 1.00 87.50 426 GLU A N 1
ATOM 3305 C CA . GLU A 1 426 ? -2.644 -13.395 29.129 1.00 87.50 426 GLU A CA 1
ATOM 3306 C C . GLU A 1 426 ? -1.629 -13.115 28.016 1.00 87.50 426 GLU A C 1
ATOM 3308 O O . GLU A 1 426 ? -0.468 -13.511 28.155 1.00 87.50 426 GLU A O 1
ATOM 3313 N N . VAL A 1 427 ? -2.007 -12.389 26.953 1.00 90.56 427 VAL A N 1
ATOM 3314 C CA . VAL A 1 427 ? -1.057 -12.003 25.895 1.00 90.56 427 VAL A CA 1
ATOM 3315 C C . VAL A 1 427 ? 0.077 -11.155 26.446 1.00 90.56 427 VAL A C 1
ATOM 3317 O O . VAL A 1 427 ? 1.246 -11.515 26.267 1.00 90.56 427 VAL A O 1
ATOM 3320 N N . THR A 1 428 ? -0.234 -10.080 27.168 1.00 92.38 428 THR A N 1
ATOM 3321 C CA . THR A 1 428 ? 0.805 -9.229 27.761 1.00 92.38 428 THR A CA 1
ATOM 3322 C C . THR A 1 428 ? 1.644 -9.997 28.774 1.00 92.38 428 THR A C 1
ATOM 3324 O O . THR A 1 428 ? 2.871 -9.911 28.749 1.00 92.38 428 THR A O 1
ATOM 3327 N N . ARG A 1 429 ? 1.016 -10.813 29.628 1.00 92.06 429 ARG A N 1
ATOM 3328 C CA . ARG A 1 429 ? 1.727 -11.618 30.629 1.00 92.06 429 ARG A CA 1
ATOM 3329 C C . ARG A 1 429 ? 2.746 -12.561 29.985 1.00 92.06 429 ARG A C 1
ATOM 3331 O O . ARG A 1 429 ? 3.860 -12.701 30.485 1.00 92.06 429 ARG A O 1
ATOM 3338 N N . ARG A 1 430 ? 2.389 -13.195 28.865 1.00 93.94 430 ARG A N 1
ATOM 3339 C CA . ARG A 1 430 ? 3.267 -14.105 28.110 1.00 93.94 430 ARG A CA 1
ATOM 3340 C C . ARG A 1 430 ? 4.383 -13.378 27.367 1.00 93.94 430 ARG A C 1
ATOM 3342 O O . ARG A 1 430 ? 5.473 -13.941 27.263 1.00 93.94 430 ARG A O 1
ATOM 3349 N N . LEU A 1 431 ? 4.138 -12.154 26.896 1.00 95.19 431 LEU A N 1
ATOM 3350 C CA . LEU A 1 431 ? 5.170 -11.287 26.320 1.00 95.19 431 LEU A CA 1
ATOM 3351 C C . LEU A 1 431 ? 6.207 -10.892 27.375 1.00 95.19 431 LEU A C 1
ATOM 3353 O O . LEU A 1 431 ? 7.398 -11.111 27.171 1.00 95.19 431 LEU A O 1
ATOM 3357 N N . LEU A 1 432 ? 5.753 -10.396 28.530 1.00 93.94 432 LEU A N 1
ATOM 3358 C CA . LEU A 1 432 ? 6.626 -9.999 29.641 1.00 93.94 432 LEU A CA 1
ATOM 3359 C C . LEU A 1 432 ? 7.409 -11.186 30.224 1.00 93.94 432 LEU A C 1
ATOM 3361 O O . LEU A 1 432 ? 8.544 -11.028 30.659 1.00 93.94 432 LEU A O 1
ATOM 3365 N N . ALA A 1 433 ? 6.827 -12.388 30.202 1.00 94.69 433 ALA A N 1
ATOM 3366 C CA . ALA A 1 433 ? 7.488 -13.618 30.635 1.00 94.69 433 ALA A CA 1
ATOM 3367 C C . ALA A 1 433 ? 8.420 -14.242 29.574 1.00 94.69 433 ALA A C 1
ATOM 3369 O O . ALA A 1 433 ? 9.009 -15.290 29.834 1.00 94.69 433 ALA A O 1
ATOM 3370 N N . GLY A 1 434 ? 8.526 -13.660 28.373 1.00 93.69 434 GLY A N 1
ATOM 3371 C CA . GLY A 1 434 ? 9.390 -14.167 27.302 1.00 93.69 434 GLY A CA 1
ATOM 3372 C C . GLY A 1 434 ? 8.901 -15.449 26.614 1.00 93.69 434 GLY A C 1
ATOM 3373 O O . GLY A 1 434 ? 9.670 -16.108 25.920 1.00 93.69 434 GLY A O 1
ATOM 3374 N N . VAL A 1 435 ? 7.631 -15.830 26.792 1.00 94.56 435 VAL A N 1
ATOM 3375 C CA . VAL A 1 435 ? 7.038 -16.994 26.101 1.00 94.56 435 VAL A CA 1
ATOM 3376 C C . VAL A 1 435 ? 6.774 -16.664 24.629 1.00 94.56 435 VAL A C 1
ATOM 3378 O O . VAL A 1 435 ? 6.929 -17.529 23.763 1.00 94.56 435 VAL A O 1
ATOM 3381 N N . TRP A 1 436 ? 6.363 -15.421 24.363 1.00 95.44 436 TRP A N 1
ATOM 3382 C CA . TRP A 1 436 ? 6.115 -14.874 23.029 1.00 95.44 436 TRP A CA 1
ATOM 3383 C C . TRP A 1 436 ? 7.036 -13.692 22.752 1.00 95.44 436 TRP A C 1
ATOM 3385 O O . TRP A 1 436 ? 7.444 -12.979 23.671 1.00 95.44 436 TRP A O 1
ATOM 3395 N N . ASP A 1 437 ? 7.366 -13.500 21.480 1.00 96.94 437 ASP A N 1
ATOM 3396 C CA . ASP A 1 437 ? 8.349 -12.510 21.029 1.00 96.94 437 ASP A CA 1
ATOM 3397 C C . ASP A 1 437 ? 7.686 -11.220 20.558 1.00 96.94 437 ASP A C 1
ATOM 3399 O O . ASP A 1 437 ? 8.294 -10.156 20.602 1.00 96.94 437 ASP A O 1
ATOM 3403 N N . GLY A 1 438 ? 6.418 -11.293 20.160 1.00 95.38 438 GLY A N 1
ATOM 3404 C CA . GLY A 1 438 ? 5.617 -10.125 19.838 1.00 95.38 438 GLY A CA 1
ATOM 3405 C C . GLY A 1 438 ? 4.131 -10.430 19.831 1.00 95.38 438 GLY A C 1
ATOM 3406 O O . GLY A 1 438 ? 3.701 -11.573 19.987 1.00 95.38 438 GLY A O 1
ATOM 3407 N N . GLY A 1 439 ? 3.317 -9.400 19.672 1.00 92.62 439 GLY A N 1
ATOM 3408 C CA . GLY A 1 439 ? 1.879 -9.570 19.634 1.00 92.62 439 GLY A CA 1
ATOM 3409 C C . GLY A 1 439 ? 1.122 -8.280 19.414 1.00 92.62 439 GLY A C 1
ATOM 3410 O O . GLY A 1 439 ? 1.678 -7.184 19.466 1.00 92.62 439 GLY A O 1
ATOM 3411 N N . VAL A 1 440 ? -0.166 -8.439 19.146 1.00 91.12 440 VAL A N 1
ATOM 3412 C CA . VAL A 1 440 ? -1.116 -7.332 19.092 1.00 91.12 440 VAL A CA 1
ATOM 3413 C C . VAL A 1 440 ? -1.880 -7.305 20.402 1.00 91.12 440 VAL A C 1
ATOM 3415 O O . VAL A 1 440 ? -2.484 -8.314 20.765 1.00 91.12 440 VAL A O 1
ATOM 3418 N N . VAL A 1 441 ? -1.868 -6.151 21.063 1.00 90.75 441 VAL A N 1
ATOM 3419 C CA . VAL A 1 441 ? -2.500 -5.958 22.371 1.00 90.75 441 VAL A CA 1
ATOM 3420 C C . VAL A 1 441 ? -3.226 -4.616 22.400 1.00 90.75 441 VAL A C 1
ATOM 3422 O O . VAL A 1 441 ? -2.671 -3.601 21.965 1.00 90.75 441 VAL A O 1
ATOM 3425 N N . THR A 1 442 ? -4.460 -4.587 22.901 1.00 89.25 442 THR A N 1
ATOM 3426 C CA . THR A 1 442 ? -5.200 -3.330 23.106 1.00 89.25 442 THR A CA 1
ATOM 3427 C C . THR A 1 442 ? -4.736 -2.578 24.347 1.00 89.25 442 THR A C 1
ATOM 3429 O O . THR A 1 442 ? -3.980 -3.085 25.173 1.00 89.25 442 THR A O 1
ATOM 3432 N N . ALA A 1 443 ? -5.244 -1.359 24.527 1.00 87.00 443 ALA A N 1
ATOM 3433 C CA . ALA A 1 443 ? -5.123 -0.603 25.773 1.00 87.00 443 ALA A CA 1
ATOM 3434 C C . ALA A 1 443 ? -5.415 -1.440 27.037 1.00 87.00 443 ALA A C 1
ATOM 3436 O O . ALA A 1 443 ? -4.727 -1.276 28.044 1.00 87.00 443 ALA A O 1
ATOM 3437 N N . THR A 1 444 ? -6.390 -2.358 26.967 1.00 86.88 444 THR A N 1
ATOM 3438 C CA . THR A 1 444 ? -6.757 -3.247 28.077 1.00 86.88 444 THR A CA 1
ATOM 3439 C C . THR A 1 444 ? -5.590 -4.145 28.496 1.00 86.88 444 THR A C 1
ATOM 3441 O O . THR A 1 444 ? -5.262 -4.209 29.677 1.00 86.88 444 THR A O 1
ATOM 3444 N N . GLY A 1 445 ? -4.907 -4.786 27.544 1.00 89.62 445 GLY A N 1
ATOM 3445 C CA . GLY A 1 445 ? -3.750 -5.625 27.856 1.00 89.62 445 GLY A CA 1
ATOM 3446 C C . GLY A 1 445 ? -2.477 -4.821 28.124 1.00 89.62 445 GLY A C 1
ATOM 3447 O O . GLY A 1 445 ? -1.694 -5.196 28.999 1.00 89.62 445 GLY A O 1
ATOM 3448 N N . LEU A 1 446 ? -2.265 -3.710 27.409 1.00 91.12 446 LEU A N 1
ATOM 3449 C CA . LEU A 1 446 ? -1.064 -2.874 27.534 1.00 91.12 446 LEU A CA 1
ATOM 3450 C C . LEU A 1 446 ? -0.944 -2.218 28.910 1.00 91.12 446 LEU A C 1
ATOM 3452 O O . LEU A 1 446 ? 0.177 -1.983 29.350 1.00 91.12 446 LEU A O 1
ATOM 3456 N N . TYR A 1 447 ? -2.058 -1.974 29.609 1.00 88.69 447 TYR A N 1
ATOM 3457 C CA . TYR A 1 447 ? -2.072 -1.390 30.955 1.00 88.69 447 TYR A CA 1
ATOM 3458 C C . TYR A 1 447 ? -1.154 -2.123 31.951 1.00 88.69 447 TYR A C 1
ATOM 3460 O O . TYR A 1 447 ? -0.528 -1.479 32.791 1.00 88.69 447 TYR A O 1
ATOM 3468 N N . GLN A 1 448 ? -1.007 -3.449 31.825 1.00 88.50 448 GLN A N 1
ATOM 3469 C CA . GLN A 1 448 ? -0.115 -4.238 32.687 1.00 88.50 448 GLN A CA 1
ATOM 3470 C C . GLN A 1 448 ? 1.368 -3.868 32.541 1.00 88.50 448 GLN A C 1
ATOM 3472 O O . GLN A 1 448 ? 2.129 -4.011 33.494 1.00 88.50 448 GLN A O 1
ATOM 3477 N N . ALA A 1 449 ? 1.782 -3.422 31.353 1.00 91.94 449 ALA A N 1
ATOM 3478 C CA . ALA A 1 449 ? 3.153 -3.005 31.062 1.00 91.94 449 ALA A CA 1
ATOM 3479 C C . ALA A 1 449 ? 3.314 -1.477 31.121 1.00 91.94 449 ALA A C 1
ATOM 3481 O O . ALA A 1 449 ? 4.358 -0.968 31.519 1.00 91.94 449 ALA A O 1
ATOM 3482 N N . ALA A 1 450 ? 2.272 -0.746 30.731 1.00 92.56 450 ALA A N 1
ATOM 3483 C CA . ALA A 1 450 ? 2.237 0.702 30.667 1.00 92.56 450 ALA A CA 1
ATOM 3484 C C . ALA A 1 450 ? 0.888 1.220 31.185 1.00 92.56 450 ALA A C 1
ATOM 3486 O O . ALA A 1 450 ? -0.053 1.355 30.396 1.00 92.56 450 ALA A O 1
ATOM 3487 N N . PRO A 1 451 ? 0.776 1.562 32.483 1.00 89.38 451 PRO A N 1
ATOM 3488 C CA . PRO A 1 451 ? -0.436 2.139 33.060 1.00 89.38 451 PRO A CA 1
ATOM 3489 C C . PRO A 1 451 ? -1.027 3.316 32.268 1.00 89.38 451 PRO A C 1
ATOM 3491 O O . PRO A 1 451 ? -2.244 3.500 32.244 1.00 89.38 451 PRO A O 1
ATOM 3494 N N . ALA A 1 452 ? -0.190 4.088 31.561 1.00 88.31 452 ALA A N 1
ATOM 3495 C CA . ALA A 1 452 ? -0.642 5.177 30.697 1.00 88.31 452 ALA A CA 1
ATOM 3496 C C . ALA A 1 452 ? -1.559 4.728 29.542 1.00 88.31 452 ALA A C 1
ATOM 3498 O O . ALA A 1 452 ? -2.351 5.533 29.053 1.00 88.31 452 ALA A O 1
ATOM 3499 N N . ALA A 1 453 ? -1.510 3.457 29.127 1.00 89.56 453 ALA A N 1
ATOM 3500 C CA . ALA A 1 453 ? -2.331 2.918 28.041 1.00 89.56 453 ALA A CA 1
ATOM 3501 C C . ALA A 1 453 ? -3.837 3.015 28.322 1.00 89.56 453 ALA A C 1
ATOM 3503 O O . ALA A 1 453 ? -4.629 3.096 27.383 1.00 89.56 453 ALA A O 1
ATOM 3504 N N . GLN A 1 454 ? -4.237 3.107 29.597 1.00 84.94 454 GLN A N 1
ATOM 3505 C CA . GLN A 1 454 ? -5.632 3.274 30.007 1.00 84.94 454 GLN A CA 1
ATOM 3506 C C . GLN A 1 454 ? -6.304 4.492 29.358 1.00 84.94 454 GLN A C 1
ATOM 3508 O O . GLN A 1 454 ? -7.511 4.489 29.107 1.00 84.94 454 GLN A O 1
ATOM 3513 N N . VAL A 1 455 ? -5.515 5.521 29.044 1.00 86.06 455 VAL A N 1
ATOM 3514 C CA . VAL A 1 455 ? -5.997 6.769 28.456 1.00 86.06 455 VAL A CA 1
ATOM 3515 C C . VAL A 1 455 ? -6.575 6.587 27.042 1.00 86.06 455 VAL A C 1
ATOM 3517 O O . VAL A 1 455 ? -7.370 7.401 26.578 1.00 86.06 455 VAL A O 1
ATOM 3520 N N . LEU A 1 456 ? -6.221 5.492 26.361 1.00 84.88 456 LEU A N 1
ATOM 3521 C CA . LEU A 1 456 ? -6.638 5.195 24.987 1.00 84.88 456 LEU A CA 1
ATOM 3522 C C . LEU A 1 456 ? -8.063 4.636 24.875 1.00 84.88 456 LEU A C 1
ATOM 3524 O O . LEU A 1 456 ? -8.582 4.537 23.768 1.00 84.88 456 LEU A O 1
ATOM 3528 N N . GLN A 1 457 ? -8.684 4.254 25.994 1.00 82.50 457 GLN A N 1
ATOM 3529 C CA . GLN A 1 457 ? -9.993 3.586 26.027 1.00 82.50 457 GLN A CA 1
ATOM 3530 C C . GLN A 1 457 ? -11.018 4.305 26.916 1.00 82.50 457 GLN A C 1
ATOM 3532 O O . GLN A 1 457 ? -11.988 3.700 27.374 1.00 82.50 457 GLN A O 1
ATOM 3537 N N . LEU A 1 458 ? -10.803 5.592 27.199 1.00 86.44 458 LEU A N 1
ATOM 3538 C CA . LEU A 1 458 ? -11.691 6.346 28.080 1.00 86.44 458 LEU A CA 1
ATOM 3539 C C . LEU A 1 458 ? -13.063 6.583 27.443 1.00 86.44 458 LEU A C 1
ATOM 3541 O O . LEU A 1 458 ? -13.145 6.929 26.259 1.00 86.44 458 LEU A O 1
ATOM 3545 N N . PRO A 1 459 ? -14.141 6.463 28.235 1.00 87.75 459 PRO A N 1
ATOM 3546 C CA . PRO A 1 459 ? -15.482 6.606 27.713 1.00 87.75 459 PRO A CA 1
ATOM 3547 C C . PRO A 1 459 ? -15.761 8.054 27.290 1.00 87.75 459 PRO A C 1
ATOM 3549 O O . PRO A 1 459 ? -15.361 8.987 27.988 1.00 87.75 459 PRO A O 1
ATOM 3552 N N . GLY A 1 460 ? -16.438 8.250 26.157 1.00 82.44 460 GLY A N 1
ATOM 3553 C CA . GLY A 1 460 ? -16.916 9.549 25.666 1.00 82.44 460 GLY A CA 1
ATOM 3554 C C . GLY A 1 460 ? -15.837 10.552 25.249 1.00 82.44 460 GLY A C 1
ATOM 3555 O O . GLY A 1 460 ? -16.138 11.733 25.115 1.00 82.44 460 GLY A O 1
ATOM 3556 N N . LEU A 1 461 ? -14.580 10.125 25.095 1.00 75.94 461 LEU A N 1
ATOM 3557 C CA . LEU A 1 461 ? -13.468 11.033 24.784 1.00 75.94 461 LEU A CA 1
ATOM 3558 C C . LEU A 1 461 ? -13.345 11.346 23.285 1.00 75.94 461 LEU A C 1
ATOM 3560 O O . LEU A 1 461 ? -12.909 12.432 22.917 1.00 75.94 461 LEU A O 1
ATOM 3564 N N . PHE A 1 462 ? -13.740 10.406 22.422 1.00 72.38 462 PHE A N 1
ATOM 3565 C CA . PHE A 1 462 ? -13.572 10.515 20.973 1.00 72.38 462 PHE A CA 1
ATOM 3566 C C . PHE A 1 462 ? -14.886 10.270 20.236 1.00 72.38 462 PHE A C 1
ATOM 3568 O O . PHE A 1 462 ? -15.415 9.156 20.235 1.00 72.38 462 PHE A O 1
ATOM 3575 N N . GLY A 1 463 ? -15.387 11.316 19.575 1.00 62.03 463 GLY A N 1
ATOM 3576 C CA . GLY A 1 463 ? -16.555 11.241 18.696 1.00 62.03 463 GLY A CA 1
ATOM 3577 C C . GLY A 1 463 ? -16.212 10.717 17.300 1.00 62.03 463 GLY A C 1
ATOM 3578 O O . GLY A 1 463 ? -17.033 10.035 16.686 1.00 62.03 463 GLY A O 1
ATOM 3579 N N . ALA A 1 464 ? -14.988 10.957 16.818 1.00 63.78 464 ALA A N 1
ATOM 3580 C CA . ALA A 1 464 ? -14.515 10.547 15.498 1.00 63.78 464 ALA A CA 1
ATOM 3581 C C . ALA A 1 464 ? -13.055 10.062 15.524 1.00 63.78 464 ALA A C 1
ATOM 3583 O O . ALA A 1 464 ? -12.268 10.459 16.378 1.00 63.78 464 ALA A O 1
ATOM 3584 N N . TRP A 1 465 ? -12.675 9.238 14.540 1.00 67.19 465 TRP A N 1
ATOM 3585 C CA . TRP A 1 465 ? -11.307 8.717 14.392 1.00 67.19 465 TRP A CA 1
ATOM 3586 C C . TRP A 1 465 ? -10.244 9.803 14.202 1.00 67.19 465 TRP A C 1
ATOM 3588 O O . TRP A 1 465 ? -9.115 9.632 14.653 1.00 67.19 465 TRP A O 1
ATOM 3598 N N . ALA A 1 466 ? -10.607 10.932 13.585 1.00 62.91 466 ALA A N 1
ATOM 3599 C CA . ALA A 1 466 ? -9.690 12.049 13.355 1.00 62.91 466 ALA A CA 1
ATOM 3600 C C . ALA A 1 466 ? -9.114 12.624 14.665 1.00 62.91 466 ALA A C 1
ATOM 3602 O O . ALA A 1 466 ? -7.953 13.028 14.705 1.00 62.91 466 ALA A O 1
ATOM 3603 N N . ASP A 1 467 ? -9.892 12.588 15.749 1.00 69.12 467 ASP A N 1
ATOM 3604 C CA . ASP A 1 467 ? -9.477 13.105 17.057 1.00 69.12 467 ASP A CA 1
ATOM 3605 C C . ASP A 1 467 ? -8.545 12.127 17.794 1.00 69.12 467 ASP A C 1
ATOM 3607 O O . ASP A 1 467 ? -7.704 12.531 18.603 1.00 69.12 467 ASP A O 1
ATOM 3611 N N . VAL A 1 468 ? -8.652 10.835 17.468 1.00 73.44 468 VAL A N 1
ATOM 3612 C CA . VAL A 1 468 ? -7.896 9.739 18.090 1.00 73.44 468 VAL A CA 1
ATOM 3613 C C . VAL A 1 468 ? -6.428 9.797 17.694 1.00 73.44 468 VAL A C 1
ATOM 3615 O O . VAL A 1 468 ? -5.564 9.641 18.551 1.00 73.44 468 VAL A O 1
ATOM 3618 N N . GLU A 1 469 ? -6.119 10.041 16.417 1.00 76.19 469 GLU A N 1
ATOM 3619 C CA . GLU A 1 469 ? -4.731 10.070 15.938 1.00 76.19 469 GLU A CA 1
ATOM 3620 C C . GLU A 1 469 ? -3.945 11.224 16.573 1.00 76.19 469 GLU A C 1
ATOM 3622 O O . GLU A 1 469 ? -2.823 11.029 17.049 1.00 76.19 469 GLU A O 1
ATOM 3627 N N . GLY A 1 470 ? -4.559 12.410 16.649 1.00 77.12 470 GLY A N 1
ATOM 3628 C CA . GLY A 1 470 ? -3.961 13.579 17.288 1.00 77.12 470 GLY A CA 1
ATOM 3629 C C . GLY A 1 470 ? -3.741 13.380 18.788 1.00 77.12 470 GLY A C 1
ATOM 3630 O O . GLY A 1 470 ? -2.678 13.729 19.304 1.00 77.12 470 GLY A O 1
ATOM 3631 N N . ALA A 1 471 ? -4.716 12.800 19.491 1.00 77.50 471 ALA A N 1
ATOM 3632 C CA . ALA A 1 471 ? -4.612 12.528 20.923 1.00 77.50 471 ALA A CA 1
ATOM 3633 C C . ALA A 1 471 ? -3.595 11.419 21.237 1.00 77.50 471 ALA A C 1
ATOM 3635 O O . ALA A 1 471 ? -2.713 11.606 22.077 1.00 77.50 471 ALA A O 1
ATOM 3636 N N . LEU A 1 472 ? -3.625 10.316 20.484 1.00 81.88 472 LEU A N 1
ATOM 3637 C CA . LEU A 1 472 ? -2.615 9.263 20.558 1.00 81.88 472 LEU A CA 1
ATOM 3638 C C . LEU A 1 472 ? -1.217 9.835 20.288 1.00 81.88 472 LEU A C 1
ATOM 3640 O O . LEU A 1 472 ? -0.282 9.512 21.011 1.00 81.88 472 LEU A O 1
ATOM 3644 N N . GLY A 1 473 ? -1.064 10.723 19.301 1.00 84.44 473 GLY A N 1
ATOM 3645 C CA . GLY A 1 473 ? 0.197 11.412 19.015 1.00 84.44 473 GLY A CA 1
ATOM 3646 C C . GLY A 1 473 ? 0.781 12.156 20.222 1.00 84.44 473 GLY A C 1
ATOM 3647 O O . GLY A 1 473 ? 1.994 12.125 20.421 1.00 84.44 473 GLY A O 1
ATOM 3648 N N . ARG A 1 474 ? -0.070 12.766 21.059 1.00 86.44 474 ARG A N 1
ATOM 3649 C CA . ARG A 1 474 ? 0.344 13.465 22.289 1.00 86.44 474 ARG A CA 1
ATOM 3650 C C . ARG A 1 474 ? 0.670 12.513 23.442 1.00 86.44 474 ARG A C 1
ATOM 3652 O O . ARG A 1 474 ? 1.582 12.801 24.210 1.00 86.44 474 ARG A O 1
ATOM 3659 N N . ALA A 1 475 ? -0.032 11.384 23.551 1.00 86.81 475 ALA A N 1
ATOM 3660 C CA . ALA A 1 475 ? 0.204 10.382 24.595 1.00 86.81 475 ALA A CA 1
ATOM 3661 C C . ALA A 1 475 ? 1.388 9.438 24.296 1.00 86.81 475 ALA A C 1
ATOM 3663 O O . ALA A 1 475 ? 1.987 8.889 25.222 1.00 86.81 475 ALA A O 1
ATOM 3664 N N . ARG A 1 476 ? 1.755 9.260 23.016 1.00 88.75 476 ARG A N 1
ATOM 3665 C CA . ARG A 1 476 ? 2.809 8.335 22.550 1.00 88.75 476 ARG A CA 1
ATOM 3666 C C . ARG A 1 476 ? 4.133 8.423 23.311 1.00 88.75 476 ARG A C 1
ATOM 3668 O O . ARG A 1 476 ? 4.596 7.369 23.725 1.00 88.75 476 ARG A O 1
ATOM 3675 N N . PRO A 1 477 ? 4.734 9.604 23.556 1.00 90.12 477 PRO A N 1
ATOM 3676 C CA . PRO A 1 477 ? 6.020 9.669 24.251 1.00 90.12 477 PRO A CA 1
ATOM 3677 C C . PRO A 1 477 ? 5.998 9.008 25.634 1.00 90.12 477 PRO A C 1
ATOM 3679 O O . PRO A 1 477 ? 6.960 8.353 26.025 1.00 90.12 477 PRO A O 1
ATOM 3682 N N . GLU A 1 478 ? 4.890 9.152 26.365 1.00 90.62 478 GLU A N 1
ATOM 3683 C CA . GLU A 1 478 ? 4.733 8.534 27.680 1.00 90.62 478 GLU A CA 1
ATOM 3684 C C . GLU A 1 478 ? 4.459 7.029 27.579 1.00 90.62 478 GLU A C 1
ATOM 3686 O O . GLU A 1 478 ? 5.027 6.248 28.342 1.00 90.62 478 GLU A O 1
ATOM 3691 N N . LEU A 1 479 ? 3.637 6.618 26.609 1.00 91.88 479 LEU A N 1
ATOM 3692 C CA . LEU A 1 479 ? 3.347 5.209 26.332 1.00 91.88 479 LEU A CA 1
ATOM 3693 C C . LEU A 1 479 ? 4.613 4.445 25.935 1.00 91.88 479 LEU A C 1
ATOM 3695 O O . LEU A 1 479 ? 4.927 3.422 26.539 1.00 91.88 479 LEU A O 1
ATOM 3699 N N . ASP A 1 480 ? 5.365 4.969 24.969 1.00 91.38 480 ASP A N 1
ATOM 3700 C CA . ASP A 1 480 ? 6.587 4.354 24.456 1.00 91.38 480 ASP A CA 1
ATOM 3701 C C . ASP A 1 480 ? 7.652 4.264 25.558 1.00 91.38 480 ASP A C 1
ATOM 3703 O O . ASP A 1 480 ? 8.342 3.253 25.667 1.00 91.38 480 ASP A O 1
ATOM 3707 N N . ARG A 1 481 ? 7.747 5.276 26.435 1.00 94.25 481 ARG A N 1
ATOM 3708 C CA . ARG A 1 481 ? 8.648 5.261 27.596 1.00 94.25 481 ARG A CA 1
ATOM 3709 C C . ARG A 1 481 ? 8.317 4.131 28.570 1.00 94.25 481 ARG A C 1
ATOM 3711 O O . ARG A 1 481 ? 9.225 3.420 28.997 1.00 94.25 481 ARG A O 1
ATOM 3718 N N . GLN A 1 482 ? 7.045 3.977 28.942 1.00 95.31 482 GLN A N 1
ATOM 3719 C CA . GLN A 1 482 ? 6.626 2.926 29.874 1.00 95.31 482 GLN A CA 1
ATOM 3720 C C . GLN A 1 482 ? 6.772 1.531 29.254 1.00 95.31 482 GLN A C 1
ATOM 3722 O O . GLN A 1 482 ? 7.303 0.631 29.900 1.00 95.31 482 GLN A O 1
ATOM 3727 N N . LEU A 1 483 ? 6.383 1.364 27.986 1.00 95.44 483 LEU A N 1
ATOM 3728 C CA . LEU A 1 483 ? 6.525 0.092 27.273 1.00 95.44 483 LEU A CA 1
ATOM 3729 C C . LEU A 1 483 ? 7.997 -0.301 27.108 1.00 95.44 483 LEU A C 1
ATOM 3731 O O . LEU A 1 483 ? 8.353 -1.440 27.407 1.00 95.44 483 LEU A O 1
ATOM 3735 N N . ALA A 1 484 ? 8.872 0.641 26.744 1.00 95.00 484 ALA A N 1
ATOM 3736 C CA . ALA A 1 484 ? 10.307 0.386 26.653 1.00 95.00 484 ALA A CA 1
ATOM 3737 C C . ALA A 1 484 ? 10.909 -0.006 28.011 1.00 95.00 484 ALA A C 1
ATOM 3739 O O . ALA A 1 484 ? 11.719 -0.931 28.074 1.00 95.00 484 ALA A O 1
ATOM 3740 N N . ALA A 1 485 ? 10.484 0.641 29.105 1.00 96.38 485 ALA A N 1
ATOM 3741 C CA . ALA A 1 485 ? 10.900 0.277 30.462 1.00 96.38 485 ALA A CA 1
ATOM 3742 C C . ALA A 1 485 ? 10.432 -1.133 30.869 1.00 96.38 485 ALA A C 1
ATOM 3744 O O . ALA A 1 485 ? 11.127 -1.815 31.619 1.00 96.38 485 ALA A O 1
ATOM 3745 N N . ALA A 1 486 ? 9.296 -1.590 30.336 1.00 96.31 486 ALA A N 1
ATOM 3746 C CA . ALA A 1 486 ? 8.798 -2.955 30.488 1.00 96.31 486 ALA A CA 1
ATOM 3747 C C . ALA A 1 486 ? 9.439 -3.964 29.508 1.00 96.31 486 ALA A C 1
ATOM 3749 O O . ALA A 1 486 ? 9.041 -5.127 29.478 1.00 96.31 486 ALA A O 1
ATOM 3750 N N . GLY A 1 487 ? 10.422 -3.546 28.700 1.00 96.69 487 GLY A N 1
ATOM 3751 C CA . GLY A 1 487 ? 11.101 -4.412 27.733 1.00 96.69 487 GLY A CA 1
ATOM 3752 C C . GLY A 1 487 ? 10.308 -4.666 26.449 1.00 96.69 487 GLY A C 1
ATOM 3753 O O . GLY A 1 487 ? 10.569 -5.652 25.761 1.00 96.69 487 GLY A O 1
ATOM 3754 N N . LEU A 1 488 ? 9.349 -3.798 26.116 1.00 97.50 488 LEU A N 1
ATOM 3755 C CA . LEU A 1 488 ? 8.525 -3.887 24.913 1.00 97.50 488 LEU A CA 1
ATOM 3756 C C . LEU A 1 488 ? 8.799 -2.710 23.967 1.00 97.50 488 LEU A C 1
ATOM 3758 O O . LEU A 1 488 ? 8.688 -1.544 24.335 1.00 97.50 488 LEU A O 1
ATOM 3762 N N . THR A 1 489 ? 9.100 -3.021 22.712 1.00 96.25 489 THR A N 1
ATOM 3763 C CA . THR A 1 489 ? 9.218 -2.058 21.616 1.00 96.25 489 THR A CA 1
ATOM 3764 C C . THR A 1 489 ? 7.916 -2.017 20.824 1.00 96.25 489 THR A C 1
ATOM 3766 O O . THR A 1 489 ? 7.436 -3.045 20.342 1.00 96.25 489 THR A O 1
ATOM 3769 N N . VAL A 1 490 ? 7.355 -0.822 20.644 1.00 95.44 490 VAL A N 1
ATOM 3770 C CA . VAL A 1 490 ? 6.178 -0.612 19.795 1.00 95.44 490 VAL A CA 1
ATOM 3771 C C . VAL A 1 490 ? 6.609 -0.538 18.333 1.00 95.44 490 VAL A C 1
ATOM 3773 O O . VAL A 1 490 ? 7.356 0.354 17.941 1.00 95.44 490 VAL A O 1
ATOM 3776 N N . LEU A 1 491 ? 6.109 -1.457 17.508 1.00 93.56 491 LEU A N 1
ATOM 3777 C CA . LEU A 1 491 ? 6.293 -1.409 16.056 1.00 93.56 491 LEU A CA 1
ATOM 3778 C C . LEU A 1 491 ? 5.261 -0.506 15.378 1.00 93.56 491 LEU A C 1
ATOM 3780 O O . LEU A 1 491 ? 5.519 0.054 14.318 1.00 93.56 491 LEU A O 1
ATOM 3784 N N . GLY A 1 492 ? 4.079 -0.358 15.970 1.00 90.31 492 GLY A N 1
ATOM 3785 C CA . GLY A 1 492 ? 3.075 0.576 15.488 1.00 90.31 492 GLY A CA 1
ATOM 3786 C C . GLY A 1 492 ? 1.753 0.459 16.228 1.00 90.31 492 GLY A C 1
ATOM 3787 O O . GLY A 1 492 ? 1.511 -0.498 16.958 1.00 90.31 492 GLY A O 1
ATOM 3788 N N . TRP A 1 493 ? 0.891 1.444 15.998 1.00 88.12 493 TRP A N 1
ATOM 3789 C CA . TRP A 1 493 ? -0.448 1.529 16.572 1.00 88.12 493 TRP A CA 1
ATOM 3790 C C . TRP A 1 493 ? -1.501 1.308 15.485 1.00 88.12 493 TRP A C 1
ATOM 3792 O O . TRP A 1 493 ? -1.294 1.721 14.342 1.00 88.12 493 TRP A O 1
ATOM 3802 N N . GLY A 1 494 ? -2.621 0.685 15.843 1.00 84.12 494 GLY A N 1
ATOM 3803 C CA . GLY A 1 494 ? -3.725 0.402 14.932 1.00 84.12 494 GLY A CA 1
ATOM 3804 C C . GLY A 1 494 ? -5.101 0.568 15.580 1.00 84.12 494 GLY A C 1
ATOM 3805 O O . GLY A 1 494 ? -5.280 0.308 16.772 1.00 84.12 494 GLY A O 1
ATOM 3806 N N . ASN A 1 495 ? -6.081 0.980 14.777 1.00 83.06 495 ASN A N 1
ATOM 3807 C CA . ASN A 1 495 ? -7.473 1.153 15.199 1.00 83.06 495 ASN A CA 1
ATOM 3808 C C . ASN A 1 495 ? -8.215 -0.189 15.177 1.00 83.06 495 ASN A C 1
ATOM 3810 O O . ASN A 1 495 ? -8.203 -0.899 14.171 1.00 83.06 495 ASN A O 1
ATOM 3814 N N . VAL A 1 496 ? -8.878 -0.542 16.281 1.00 82.06 496 VAL A N 1
ATOM 3815 C CA . VAL A 1 496 ? -9.600 -1.821 16.449 1.00 82.06 496 VAL A CA 1
ATOM 3816 C C . VAL A 1 496 ? -11.084 -1.686 16.122 1.00 82.06 496 VAL A C 1
ATOM 3818 O O . VAL A 1 496 ? -11.699 -2.625 15.622 1.00 82.06 496 VAL A O 1
ATOM 3821 N N . GLY A 1 497 ? -11.657 -0.515 16.391 1.00 83.88 497 GLY A N 1
ATOM 3822 C CA . GLY A 1 497 ? -13.058 -0.198 16.129 1.00 83.88 497 GLY A CA 1
ATOM 3823 C C . GLY A 1 497 ? -13.688 0.589 17.273 1.00 83.88 497 GLY A C 1
ATOM 3824 O O . GLY A 1 497 ? -13.154 0.641 18.382 1.00 83.88 497 GLY A O 1
ATOM 3825 N N . SER A 1 498 ? -14.847 1.180 17.018 1.00 85.81 498 SER A N 1
ATOM 3826 C CA . SER A 1 498 ? -15.671 1.806 18.045 1.00 85.81 498 SER A CA 1
ATOM 3827 C C . SER A 1 498 ? -16.351 0.738 18.889 1.00 85.81 498 SER A C 1
ATOM 3829 O O . SER A 1 498 ? -16.874 -0.253 18.369 1.00 85.81 498 SER A O 1
ATOM 3831 N N . ARG A 1 499 ? -16.356 0.947 20.203 1.00 89.19 499 ARG A N 1
ATOM 3832 C CA . ARG A 1 499 ? -17.035 0.094 21.174 1.00 89.19 499 ARG A CA 1
ATOM 3833 C C . ARG A 1 499 ? -18.451 0.615 21.420 1.00 89.19 499 ARG A C 1
ATOM 3835 O O . ARG A 1 499 ? -18.646 1.808 21.652 1.00 89.19 499 ARG A O 1
ATOM 3842 N N . TYR A 1 500 ? -19.410 -0.299 21.401 1.00 91.50 500 TYR A N 1
ATOM 3843 C CA . TYR A 1 500 ? -20.826 -0.059 21.673 1.00 91.50 500 TYR A CA 1
ATOM 3844 C C . TYR A 1 500 ? -21.319 -1.008 22.766 1.00 91.50 500 TYR A C 1
ATOM 3846 O O . TYR A 1 500 ? -20.644 -1.990 23.092 1.00 91.50 500 TYR A O 1
ATOM 3854 N N . LEU A 1 501 ? -22.510 -0.731 23.296 1.00 93.31 501 LEU A N 1
ATOM 3855 C CA . LEU A 1 501 ? -23.273 -1.698 24.080 1.00 93.31 501 LEU A CA 1
ATOM 3856 C C . LEU A 1 501 ? -24.299 -2.386 23.190 1.00 93.31 501 LEU A C 1
ATOM 3858 O O . LEU A 1 501 ? -25.010 -1.750 22.412 1.00 93.31 501 LEU A O 1
ATOM 3862 N N . PHE A 1 502 ? -24.398 -3.692 23.362 1.00 94.62 502 PHE A N 1
ATOM 3863 C CA . PHE A 1 502 ? -25.422 -4.520 22.760 1.00 94.62 502 PHE A CA 1
ATOM 3864 C C . PHE A 1 502 ? -26.265 -5.142 23.852 1.00 94.62 502 PHE A C 1
ATOM 3866 O O . PHE A 1 502 ? -25.745 -5.484 24.919 1.00 94.62 502 PHE A O 1
ATOM 3873 N N . THR A 1 503 ? -27.548 -5.331 23.577 1.00 93.88 503 THR A N 1
ATOM 3874 C CA . THR A 1 503 ? -28.479 -5.874 24.559 1.00 93.88 503 THR A CA 1
ATOM 3875 C C . THR A 1 503 ? -29.248 -7.070 24.021 1.00 93.88 503 THR A C 1
ATOM 3877 O O . THR A 1 503 ? -29.334 -7.278 22.810 1.00 93.88 503 THR A O 1
ATOM 3880 N N . ARG A 1 504 ? -29.747 -7.895 24.948 1.00 92.31 504 ARG A N 1
ATOM 3881 C CA . ARG A 1 504 ? -30.699 -8.978 24.687 1.00 92.31 504 ARG A CA 1
ATOM 3882 C C . ARG A 1 504 ? -31.990 -8.702 25.440 1.00 92.31 504 ARG A C 1
ATOM 3884 O O . ARG A 1 504 ? -31.996 -8.790 26.669 1.00 92.31 504 ARG A O 1
ATOM 3891 N N . GLY A 1 505 ? -33.078 -8.450 24.720 1.00 87.62 505 GLY A N 1
ATOM 3892 C CA . GLY A 1 505 ? -34.425 -8.353 25.286 1.00 87.62 505 GLY A CA 1
ATOM 3893 C C . GLY A 1 505 ? -34.622 -7.197 26.270 1.00 87.62 505 GLY A C 1
ATOM 3894 O O . GLY A 1 505 ? -35.599 -7.202 27.016 1.00 87.62 505 GLY A O 1
ATOM 3895 N N . VAL A 1 506 ? -33.703 -6.224 26.298 1.00 88.38 506 VAL A N 1
ATOM 3896 C CA . VAL A 1 506 ? -33.758 -5.055 27.185 1.00 88.38 506 VAL A CA 1
ATOM 3897 C C . VAL A 1 506 ? -33.409 -3.790 26.414 1.00 88.38 506 VAL A C 1
ATOM 3899 O O . VAL A 1 506 ? -32.409 -3.755 25.700 1.00 88.38 506 VAL A O 1
ATOM 3902 N N . ALA A 1 507 ? -34.226 -2.751 26.577 1.00 87.31 507 ALA A N 1
ATOM 3903 C CA . ALA A 1 507 ? -34.003 -1.444 25.972 1.00 87.31 507 ALA A CA 1
ATOM 3904 C C . ALA A 1 507 ? -33.314 -0.525 26.984 1.00 87.31 507 ALA A C 1
ATOM 3906 O O . ALA A 1 507 ? -33.939 -0.096 27.951 1.00 87.31 507 ALA A O 1
ATOM 3907 N N . LEU A 1 508 ? -32.033 -0.230 26.760 1.00 88.38 508 LEU A N 1
ATOM 3908 C CA . LEU A 1 508 ? -31.292 0.737 27.570 1.00 88.38 508 LEU A CA 1
ATOM 3909 C C . LEU A 1 508 ? -31.590 2.152 27.056 1.00 88.38 508 LEU A C 1
ATOM 3911 O O . LEU A 1 508 ? -31.074 2.561 26.015 1.00 88.38 508 LEU A O 1
ATOM 3915 N N . ARG A 1 509 ? -32.445 2.880 27.777 1.00 86.19 509 ARG A N 1
ATOM 3916 C CA . ARG A 1 509 ? -32.826 4.280 27.529 1.00 86.19 509 ARG A CA 1
ATOM 3917 C C . ARG A 1 509 ? -31.977 5.263 28.343 1.00 86.19 509 ARG A C 1
ATOM 3919 O O . ARG A 1 509 ? -31.990 6.451 28.054 1.00 86.19 509 ARG A O 1
ATOM 3926 N N . SER A 1 510 ? -31.235 4.787 29.333 1.00 89.38 510 SER A N 1
ATOM 3927 C CA . SER A 1 510 ? -30.276 5.559 30.124 1.00 89.38 510 SER A CA 1
ATOM 3928 C C . SER A 1 510 ? -29.146 4.652 30.631 1.00 89.38 510 SER A C 1
ATOM 3930 O O . SER A 1 510 ? -29.317 3.428 30.658 1.00 89.38 510 SER A O 1
ATOM 3932 N N . PRO A 1 511 ? -28.004 5.206 31.082 1.00 92.06 511 PRO A N 1
ATOM 3933 C CA . PRO A 1 511 ? -26.991 4.418 31.783 1.00 92.06 511 PRO A CA 1
ATOM 3934 C C . PRO A 1 511 ? -27.559 3.669 33.001 1.00 92.06 511 PRO A C 1
ATOM 3936 O O . PRO A 1 511 ? -27.230 2.506 33.209 1.00 92.06 511 PRO A O 1
ATOM 3939 N N . ALA A 1 512 ? -28.461 4.296 33.767 1.00 92.81 512 ALA A N 1
ATOM 3940 C CA . ALA A 1 512 ? -29.033 3.728 34.992 1.00 92.81 512 ALA A CA 1
ATOM 3941 C C . ALA A 1 512 ? -29.831 2.431 34.757 1.00 92.81 512 ALA A C 1
ATOM 3943 O O . ALA A 1 512 ? -29.897 1.577 35.643 1.00 92.81 512 ALA A O 1
ATOM 3944 N N . ASP A 1 513 ? -30.376 2.235 33.551 1.00 92.44 513 ASP A N 1
ATOM 3945 C CA . ASP A 1 513 ? -31.107 1.013 33.193 1.00 92.44 513 ASP A CA 1
ATOM 3946 C C . ASP A 1 513 ? -30.223 -0.241 33.264 1.00 92.44 513 ASP A C 1
ATOM 3948 O O . ASP A 1 513 ? -30.737 -1.353 33.406 1.00 92.44 513 ASP A O 1
ATOM 3952 N N . MET A 1 514 ? -28.894 -0.079 33.197 1.00 94.38 514 MET A N 1
ATOM 3953 C CA . MET A 1 514 ? -27.929 -1.169 33.339 1.00 94.38 514 MET A CA 1
ATOM 3954 C C . MET A 1 514 ? -27.872 -1.738 34.761 1.00 94.38 514 MET A C 1
ATOM 3956 O O . MET A 1 514 ? -27.512 -2.906 34.917 1.00 94.38 514 MET A O 1
ATOM 3960 N N . GLY A 1 515 ? -28.243 -0.963 35.788 1.00 93.81 515 GLY A N 1
ATOM 3961 C CA . GLY A 1 515 ? -28.145 -1.371 37.194 1.00 93.81 515 GLY A CA 1
ATOM 3962 C C . GLY A 1 515 ? -28.950 -2.627 37.545 1.00 93.81 515 GLY A C 1
ATOM 3963 O O . GLY A 1 515 ? -28.578 -3.378 38.445 1.00 93.81 515 GLY A O 1
ATOM 3964 N N . ALA A 1 516 ? -30.017 -2.902 36.790 1.00 92.44 516 ALA A N 1
ATOM 3965 C CA . ALA A 1 516 ? -30.865 -4.084 36.949 1.00 92.44 516 ALA A CA 1
ATOM 3966 C C . ALA A 1 516 ? -30.482 -5.260 36.023 1.00 92.44 516 ALA A C 1
ATOM 3968 O O . ALA A 1 516 ? -31.207 -6.254 35.968 1.00 92.44 516 ALA A O 1
ATOM 3969 N N . GLN A 1 517 ? -29.385 -5.157 35.264 1.00 95.69 517 GLN A N 1
ATOM 3970 C CA . GLN A 1 517 ? -29.055 -6.093 34.185 1.00 95.69 517 GLN A CA 1
ATOM 3971 C C . GLN A 1 517 ? -27.868 -7.006 34.498 1.00 95.69 517 GLN A C 1
ATOM 3973 O O . GLN A 1 517 ? -26.969 -6.675 35.265 1.00 95.69 517 GLN A O 1
ATOM 3978 N N . GLN A 1 518 ? -27.828 -8.154 33.815 1.00 96.12 518 GLN A N 1
ATOM 3979 C CA . GLN A 1 518 ? -26.663 -9.043 33.787 1.00 96.12 518 GLN A CA 1
ATOM 3980 C C . GLN A 1 518 ? -25.637 -8.505 32.777 1.00 96.12 518 GLN A C 1
ATOM 3982 O O . GLN A 1 518 ? -25.678 -8.849 31.591 1.00 96.12 518 GLN A O 1
ATOM 3987 N N . VAL A 1 519 ? -24.763 -7.606 33.234 1.00 96.94 519 VAL A N 1
ATOM 3988 C CA . VAL A 1 519 ? -23.791 -6.885 32.394 1.00 96.94 519 VAL A CA 1
ATOM 3989 C C . VAL A 1 519 ? -22.455 -7.627 32.340 1.00 96.94 519 VAL A C 1
ATOM 3991 O O . VAL A 1 519 ? -21.886 -7.954 33.379 1.00 96.94 519 VAL A O 1
ATOM 3994 N N . TYR A 1 520 ? -21.925 -7.860 31.138 1.00 97.12 520 TYR A N 1
ATOM 3995 C CA . TYR A 1 520 ? -20.577 -8.400 30.949 1.00 97.12 520 TYR A CA 1
ATOM 3996 C C . TYR A 1 520 ? -19.502 -7.313 31.106 1.00 97.12 520 TYR A C 1
ATOM 3998 O O . TYR A 1 520 ? -19.580 -6.257 30.470 1.00 97.12 520 TYR A O 1
ATOM 4006 N N . LEU A 1 521 ? -18.475 -7.599 31.911 1.00 94.69 521 LEU A N 1
ATOM 4007 C CA . LEU A 1 521 ? -17.262 -6.791 32.048 1.00 94.69 521 LEU A CA 1
ATOM 4008 C C . LEU A 1 521 ? -16.042 -7.620 31.610 1.00 94.69 521 LEU A C 1
ATOM 4010 O O . LEU A 1 521 ? -15.683 -8.566 32.323 1.00 94.69 521 LEU A O 1
ATOM 4014 N N . PRO A 1 522 ? -15.403 -7.276 30.473 1.00 90.12 522 PRO A N 1
ATOM 4015 C CA . PRO A 1 522 ? -14.126 -7.857 30.072 1.00 90.12 522 PRO A CA 1
ATOM 4016 C C . PRO A 1 522 ? -13.069 -7.712 31.174 1.00 90.12 522 PRO A C 1
ATOM 4018 O O . PRO A 1 522 ? -13.009 -6.689 31.861 1.00 90.12 522 PRO A O 1
ATOM 4021 N N . LYS A 1 523 ? -12.231 -8.739 31.343 1.00 86.62 523 LYS A N 1
ATOM 4022 C CA . LYS A 1 523 ? -11.113 -8.706 32.298 1.00 86.62 523 LYS A CA 1
ATOM 4023 C C . LYS A 1 523 ? -10.180 -7.532 31.984 1.00 86.62 523 LYS A C 1
ATOM 4025 O O . LYS A 1 523 ? -9.951 -7.226 30.817 1.00 86.62 523 LYS A O 1
ATOM 4030 N N . GLY A 1 524 ? -9.689 -6.864 33.023 1.00 84.25 524 GLY A N 1
ATOM 4031 C CA . GLY A 1 524 ? -8.754 -5.745 32.892 1.00 84.25 524 GLY A CA 1
ATOM 4032 C C . GLY A 1 524 ? -9.349 -4.419 32.401 1.00 84.25 524 GLY A C 1
ATOM 4033 O O . GLY A 1 524 ? -8.642 -3.413 32.392 1.00 84.25 524 GLY A O 1
ATOM 4034 N N . ASP A 1 525 ? -10.633 -4.352 32.023 1.00 88.81 525 ASP A N 1
ATOM 4035 C CA . ASP A 1 525 ? -11.216 -3.115 31.488 1.00 88.81 525 ASP A CA 1
ATOM 4036 C C . ASP A 1 525 ? -11.656 -2.146 32.601 1.00 88.81 525 ASP A C 1
ATOM 4038 O O . ASP A 1 525 ? -12.815 -2.092 33.026 1.00 88.81 525 ASP A O 1
ATOM 4042 N N . LEU A 1 526 ? -10.703 -1.344 33.080 1.00 88.88 526 LEU A N 1
ATOM 4043 C CA . LEU A 1 526 ? -10.948 -0.347 34.125 1.00 88.88 526 LEU A CA 1
ATOM 4044 C C . LEU A 1 526 ? -11.895 0.776 33.670 1.00 88.88 526 LEU A C 1
ATOM 4046 O O . LEU A 1 526 ? -12.603 1.347 34.501 1.00 88.88 526 LEU A O 1
ATOM 4050 N N . ALA A 1 527 ? -11.942 1.083 32.369 1.00 90.19 527 ALA A N 1
ATOM 4051 C CA . ALA A 1 527 ? -12.778 2.155 31.834 1.00 90.19 527 ALA A CA 1
ATOM 4052 C C . ALA A 1 527 ? -14.258 1.767 31.875 1.00 90.19 527 ALA A C 1
ATOM 4054 O O . ALA A 1 527 ? -15.088 2.535 32.366 1.00 90.19 527 ALA A O 1
ATOM 4055 N N . LEU A 1 528 ? -14.577 0.552 31.424 1.00 92.50 528 LEU A N 1
ATOM 4056 C CA . LEU A 1 528 ? -15.924 0.004 31.537 1.00 92.50 528 LEU A CA 1
ATOM 4057 C C . LEU A 1 528 ? -16.318 -0.226 32.989 1.00 92.50 528 LEU A C 1
ATOM 4059 O O . LEU A 1 528 ? -17.448 0.084 33.349 1.00 92.50 528 LEU A O 1
ATOM 4063 N N . LYS A 1 529 ? -15.397 -0.695 33.840 1.00 93.56 529 LYS A N 1
ATOM 4064 C CA . LYS A 1 529 ? -15.667 -0.836 35.275 1.00 93.56 529 LYS A CA 1
ATOM 4065 C C . LYS A 1 529 ? -16.115 0.492 35.894 1.00 93.56 529 LYS A C 1
ATOM 4067 O O . LYS A 1 529 ? -17.150 0.531 36.552 1.00 93.56 529 LYS A O 1
ATOM 4072 N N . ALA A 1 530 ? -15.385 1.581 35.642 1.00 94.06 530 ALA A N 1
ATOM 4073 C CA . ALA A 1 530 ? -15.747 2.904 36.148 1.00 94.06 530 ALA A CA 1
ATOM 4074 C C . ALA A 1 530 ? -17.103 3.386 35.606 1.00 94.06 530 ALA A C 1
ATOM 4076 O O . ALA A 1 530 ? -17.913 3.912 36.368 1.00 94.06 530 ALA A O 1
ATOM 4077 N N . LEU A 1 531 ? -17.379 3.166 34.315 1.00 95.12 531 LEU A N 1
ATOM 4078 C CA . LEU A 1 531 ? -18.673 3.490 33.712 1.00 95.12 531 LEU A CA 1
ATOM 4079 C C . LEU A 1 531 ? -19.821 2.686 34.335 1.00 95.12 531 LEU A C 1
ATOM 4081 O O . LEU A 1 531 ? -20.876 3.244 34.614 1.00 95.12 531 LEU A O 1
ATOM 4085 N N . TYR A 1 532 ? -19.623 1.393 34.577 1.00 96.31 532 TYR A N 1
ATOM 4086 C CA . TYR A 1 532 ? -20.630 0.515 35.169 1.00 96.31 532 TYR A CA 1
ATOM 4087 C C . TYR A 1 532 ? -20.921 0.875 36.626 1.00 96.31 532 TYR A C 1
ATOM 4089 O O . TYR A 1 532 ? -22.077 0.845 37.039 1.00 96.31 532 TYR A O 1
ATOM 4097 N N . GLU A 1 533 ? -19.905 1.285 37.385 1.00 95.25 533 GLU A N 1
ATOM 4098 C CA . GLU A 1 533 ? -20.082 1.801 38.745 1.00 95.25 533 GLU A CA 1
ATOM 4099 C C . GLU A 1 533 ? -20.893 3.110 38.751 1.00 95.25 533 GLU A C 1
ATOM 4101 O O . GLU A 1 533 ? -21.791 3.265 39.576 1.00 95.25 533 GLU A O 1
ATOM 4106 N N . VAL A 1 534 ? -20.646 4.018 37.797 1.00 96.12 534 VAL A N 1
ATOM 4107 C CA . VAL A 1 534 ? -21.454 5.242 37.607 1.00 96.12 534 VAL A CA 1
ATOM 4108 C C . VAL A 1 534 ? -22.885 4.917 37.169 1.00 96.12 534 VAL A C 1
ATOM 4110 O O . VAL A 1 534 ? -23.832 5.547 37.633 1.00 96.12 534 VAL A O 1
ATOM 4113 N N . ALA A 1 535 ? -23.054 3.909 36.316 1.00 95.12 535 ALA A N 1
ATOM 4114 C CA . ALA A 1 535 ? -24.348 3.418 35.850 1.00 95.12 535 ALA A CA 1
ATOM 4115 C C . ALA A 1 535 ? -25.122 2.604 36.911 1.00 95.12 535 ALA A C 1
ATOM 4117 O O . ALA A 1 535 ? -26.231 2.146 36.643 1.00 95.12 535 ALA A O 1
ATOM 4118 N N . GLY A 1 536 ? -24.556 2.404 38.108 1.00 95.88 536 GLY A N 1
ATOM 4119 C CA . GLY A 1 536 ? -25.213 1.696 39.206 1.00 95.88 536 GLY A CA 1
ATOM 4120 C C . GLY A 1 536 ? -25.268 0.176 39.039 1.00 95.88 536 GLY A C 1
ATOM 4121 O O . GLY A 1 536 ? -26.134 -0.461 39.631 1.00 95.88 536 GLY A O 1
ATOM 4122 N N . VAL A 1 537 ? -24.371 -0.420 38.248 1.00 96.75 537 VAL A N 1
ATOM 4123 C CA . VAL A 1 537 ? -24.256 -1.879 38.092 1.00 96.75 537 VAL A CA 1
ATOM 4124 C C . VAL A 1 537 ? -23.603 -2.470 39.350 1.00 96.75 537 VAL A C 1
ATOM 4126 O O . VAL A 1 537 ? -22.413 -2.246 39.574 1.00 96.75 537 VAL A O 1
ATOM 4129 N N . PRO A 1 538 ? -24.331 -3.242 40.180 1.00 88.12 538 PRO A N 1
ATOM 4130 C CA . PRO A 1 538 ? -23.837 -3.651 41.496 1.00 88.12 538 PRO A CA 1
ATOM 4131 C C . PRO A 1 538 ? -22.745 -4.726 41.425 1.00 88.12 538 PRO A C 1
ATOM 4133 O O . PRO A 1 538 ? -21.829 -4.738 42.244 1.00 88.12 538 PRO A O 1
ATOM 4136 N N . ALA A 1 539 ? -22.847 -5.645 40.461 1.00 92.00 539 ALA A N 1
ATOM 4137 C CA . ALA A 1 539 ? -21.923 -6.762 40.297 1.00 92.00 539 ALA A CA 1
ATOM 4138 C C . ALA A 1 539 ? -21.868 -7.195 38.821 1.00 92.00 539 ALA A C 1
ATOM 4140 O O . ALA A 1 539 ? -22.622 -8.084 38.416 1.00 92.00 539 ALA A O 1
ATOM 4141 N N . PRO A 1 540 ? -21.018 -6.566 37.987 1.00 95.81 540 PRO A N 1
ATOM 4142 C CA . PRO A 1 540 ? -20.844 -7.013 36.613 1.00 95.81 540 PRO A CA 1
ATOM 4143 C C . PRO A 1 540 ? -20.224 -8.417 36.571 1.00 95.81 540 PRO A C 1
ATOM 4145 O O . PRO A 1 540 ? -19.411 -8.794 37.415 1.00 95.81 540 PRO A O 1
ATOM 4148 N N . LEU A 1 541 ? -20.599 -9.197 35.562 1.00 96.19 541 LEU A N 1
ATOM 4149 C CA . LEU A 1 541 ? -20.102 -10.551 35.364 1.00 96.19 541 LEU A CA 1
ATOM 4150 C C . LEU A 1 541 ? -18.776 -10.513 34.600 1.00 96.19 541 LEU A C 1
ATOM 4152 O O . LEU A 1 541 ? -18.737 -10.105 33.439 1.00 96.19 541 LEU A O 1
ATOM 4156 N N . THR A 1 542 ? -17.709 -11.003 35.225 1.00 93.38 542 THR A N 1
ATOM 4157 C CA . THR A 1 542 ? -16.383 -11.136 34.605 1.00 93.38 542 THR A CA 1
ATOM 4158 C C . THR A 1 542 ? -16.020 -12.608 34.443 1.00 93.38 542 THR A C 1
ATOM 4160 O O . THR A 1 542 ? -16.043 -13.379 35.400 1.00 93.38 542 THR A O 1
ATOM 4163 N N . PHE A 1 543 ? -15.707 -13.007 33.213 1.00 89.81 543 PHE A N 1
ATOM 4164 C CA . PHE A 1 543 ? -15.307 -14.361 32.825 1.00 89.81 543 PHE A CA 1
ATOM 4165 C C . PHE A 1 543 ? -14.640 -14.317 31.438 1.00 89.81 543 PHE A C 1
ATOM 4167 O O . PHE A 1 543 ? -14.638 -13.272 30.777 1.00 89.81 543 PHE A O 1
ATOM 4174 N N . ASP A 1 544 ? -14.083 -15.446 30.994 1.00 84.62 544 ASP A N 1
ATOM 4175 C CA . ASP A 1 544 ? -13.409 -15.552 29.695 1.00 84.62 544 ASP A CA 1
ATOM 4176 C C . ASP A 1 544 ? -14.344 -15.227 28.530 1.00 84.62 544 ASP A C 1
ATOM 4178 O O . ASP A 1 544 ? -15.444 -15.773 28.424 1.00 84.62 544 ASP A O 1
ATOM 4182 N N . GLU A 1 545 ? -13.877 -14.395 27.598 1.00 85.25 545 GLU A N 1
ATOM 4183 C CA . GLU A 1 545 ? -14.664 -13.966 26.434 1.00 85.25 545 GLU A CA 1
ATOM 4184 C C . GLU A 1 545 ? -15.206 -15.159 25.617 1.00 85.25 545 GLU A C 1
ATOM 4186 O O . GLU A 1 545 ? -16.309 -15.104 25.068 1.00 85.25 545 GLU A O 1
ATOM 4191 N N . ALA A 1 546 ? -14.474 -16.280 25.615 1.00 84.31 546 ALA A N 1
ATOM 4192 C CA . ALA A 1 546 ? -14.876 -17.572 25.054 1.00 84.31 546 ALA A CA 1
ATOM 4193 C C . ALA A 1 546 ? -16.302 -17.997 25.454 1.00 84.31 546 ALA A C 1
ATOM 4195 O O . ALA A 1 546 ? -17.063 -18.544 24.654 1.00 84.31 546 ALA A O 1
ATOM 4196 N N . ALA A 1 547 ? -16.689 -17.731 26.704 1.00 89.44 547 ALA A N 1
ATOM 4197 C CA . ALA A 1 547 ? -17.967 -18.164 27.249 1.00 89.44 547 ALA A CA 1
ATOM 4198 C C . ALA A 1 547 ? -19.132 -17.225 26.890 1.00 89.44 547 ALA A C 1
ATOM 4200 O O . ALA A 1 547 ? -20.287 -17.624 27.064 1.00 89.44 547 ALA A O 1
ATOM 4201 N N . VAL A 1 548 ? -18.878 -16.021 26.354 1.00 91.62 548 VAL A N 1
ATOM 4202 C CA . VAL A 1 548 ? -19.914 -15.001 26.082 1.00 91.62 548 VAL A CA 1
ATOM 4203 C C . VAL A 1 548 ? -21.015 -15.553 25.181 1.00 91.62 548 VAL A C 1
ATOM 4205 O O . VAL A 1 548 ? -22.190 -15.483 25.534 1.00 91.62 548 VAL A O 1
ATOM 4208 N N . ARG A 1 549 ? -20.663 -16.182 24.051 1.00 90.88 549 ARG A N 1
ATOM 4209 C CA . ARG A 1 549 ? -21.651 -16.725 23.096 1.00 90.88 549 ARG A CA 1
ATOM 4210 C C . ARG A 1 549 ? -22.555 -17.782 23.738 1.00 90.88 549 ARG A C 1
ATOM 4212 O O . ARG A 1 549 ? -23.771 -17.782 23.534 1.00 90.88 549 ARG A O 1
ATOM 4219 N N . HIS A 1 550 ? -21.962 -18.694 24.502 1.00 90.44 550 HIS A N 1
ATOM 4220 C CA . HIS A 1 550 ? -22.691 -19.767 25.172 1.00 90.44 550 HIS A CA 1
ATOM 4221 C C . HIS A 1 550 ? -23.606 -19.214 26.276 1.00 90.44 550 HIS A C 1
ATOM 4223 O O . HIS A 1 550 ? -24.777 -19.584 26.341 1.00 90.44 550 HIS A O 1
ATOM 4229 N N . ARG A 1 551 ? -23.122 -18.259 27.077 1.00 94.12 551 ARG A N 1
ATOM 4230 C CA . ARG A 1 551 ? -23.919 -17.583 28.110 1.00 94.12 551 ARG A CA 1
ATOM 4231 C C . ARG A 1 551 ? -25.046 -16.723 27.533 1.00 94.12 551 ARG A C 1
ATOM 4233 O O . ARG A 1 551 ? -26.150 -16.729 28.070 1.00 94.12 551 ARG A O 1
ATOM 4240 N N . LEU A 1 552 ? -24.820 -16.056 26.397 1.00 93.81 552 LEU A N 1
ATOM 4241 C CA . LEU A 1 552 ? -25.877 -15.363 25.649 1.00 93.81 552 LEU A CA 1
ATOM 4242 C C . LEU A 1 552 ? -26.992 -16.327 25.229 1.00 93.81 552 LEU A C 1
ATOM 4244 O O . LEU A 1 552 ? -28.165 -15.999 25.389 1.00 93.81 552 LEU A O 1
ATOM 4248 N N . THR A 1 553 ? -26.622 -17.518 24.745 1.00 90.12 553 THR A N 1
ATOM 4249 C CA . THR A 1 553 ? -27.563 -18.571 24.318 1.00 90.12 553 THR A CA 1
ATOM 4250 C C . THR A 1 553 ? -28.380 -19.124 25.490 1.00 90.12 553 THR A C 1
ATOM 4252 O O . THR A 1 553 ? -29.549 -19.454 25.322 1.00 90.12 553 THR A O 1
ATOM 4255 N N . LYS A 1 554 ? -27.787 -19.187 26.688 1.00 92.88 554 LYS A N 1
ATOM 4256 C CA . LYS A 1 554 ? -28.438 -19.634 27.931 1.00 92.88 554 LYS A CA 1
ATOM 4257 C C . LYS A 1 554 ? -29.249 -18.560 28.655 1.00 92.88 554 LYS A C 1
ATOM 4259 O O . LYS A 1 554 ? -29.709 -18.792 29.765 1.00 92.88 554 LYS A O 1
ATOM 4264 N N . ALA A 1 555 ? -29.423 -17.395 28.045 1.00 91.81 555 ALA A N 1
ATOM 4265 C CA . ALA A 1 555 ? -30.084 -16.263 28.673 1.00 91.81 555 ALA A CA 1
ATOM 4266 C C . ALA A 1 555 ? -29.365 -15.698 29.929 1.00 91.81 555 ALA A C 1
ATOM 4268 O O . ALA A 1 555 ? -29.979 -15.008 30.736 1.00 91.81 555 ALA A O 1
ATOM 4269 N N . GLU A 1 556 ? -28.053 -15.902 30.085 1.00 94.69 556 GLU A N 1
ATOM 4270 C CA . GLU A 1 556 ? -27.300 -15.487 31.288 1.00 94.69 556 GLU A CA 1
ATOM 4271 C C . GLU A 1 556 ? -26.716 -14.059 31.206 1.00 94.69 556 GLU A C 1
ATOM 4273 O O . GLU A 1 556 ? -26.236 -13.541 32.208 1.00 94.69 556 GLU A O 1
ATOM 4278 N N . LEU A 1 557 ? -26.739 -13.411 30.030 1.00 95.31 557 LEU A N 1
ATOM 4279 C CA . LEU A 1 557 ? -26.157 -12.069 29.802 1.00 95.31 557 LEU A CA 1
ATOM 4280 C C . LEU A 1 557 ? -27.110 -11.123 29.076 1.00 95.31 557 LEU A C 1
ATOM 4282 O O . LEU A 1 557 ? -27.488 -11.417 27.947 1.00 95.31 557 LEU A O 1
ATOM 4286 N N . SER A 1 558 ? -27.436 -9.977 29.658 1.00 94.31 558 SER A N 1
ATOM 4287 C CA . SER A 1 558 ? -28.366 -9.014 29.051 1.00 94.31 558 SER A CA 1
ATOM 4288 C C . SER A 1 558 ? -27.667 -7.858 28.342 1.00 94.31 558 SER A C 1
ATOM 4290 O O . SER A 1 558 ? -28.247 -7.306 27.413 1.00 94.31 558 SER A O 1
ATOM 4292 N N . VAL A 1 559 ? -26.446 -7.492 28.753 1.00 9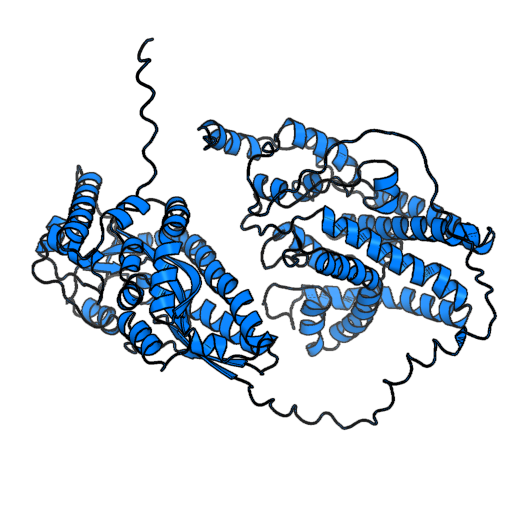5.81 559 VAL A N 1
ATOM 4293 C CA . VAL A 1 559 ? -25.698 -6.356 28.188 1.00 95.81 559 VAL A CA 1
ATOM 4294 C C . VAL A 1 559 ? -24.252 -6.764 27.927 1.00 95.81 559 VAL A C 1
ATOM 4296 O O . VAL A 1 559 ? -23.576 -7.258 28.831 1.00 95.81 559 VAL A O 1
ATOM 4299 N N . VAL A 1 560 ? -23.772 -6.562 26.700 1.00 96.12 560 VAL A N 1
ATOM 4300 C CA . VAL A 1 560 ? -22.416 -6.931 26.274 1.00 96.12 560 VAL A CA 1
ATOM 4301 C C . VAL A 1 560 ? -21.742 -5.746 25.570 1.00 96.12 560 VAL A C 1
ATOM 4303 O O . VAL A 1 560 ? -22.265 -5.271 24.559 1.00 96.12 560 VAL A O 1
ATOM 4306 N N . PRO A 1 561 ? -20.584 -5.267 26.060 1.00 93.88 561 PRO A N 1
ATOM 4307 C CA . PRO A 1 561 ? -19.750 -4.316 25.338 1.00 93.88 561 PRO A CA 1
ATOM 4308 C C . PRO A 1 561 ? -18.976 -5.039 24.228 1.00 93.88 561 PRO A C 1
ATOM 4310 O O . PRO A 1 561 ? -18.371 -6.082 24.468 1.00 93.88 561 PRO A O 1
ATOM 4313 N N . ALA A 1 562 ? -18.968 -4.490 23.016 1.00 91.56 562 ALA A N 1
ATOM 4314 C CA . ALA A 1 562 ? -18.198 -5.051 21.905 1.00 91.56 562 ALA A CA 1
ATOM 4315 C C . ALA A 1 562 ? -17.924 -3.998 20.828 1.00 91.56 562 ALA A C 1
ATOM 4317 O O . ALA A 1 562 ? -18.631 -2.991 20.738 1.00 91.56 562 ALA A O 1
ATOM 4318 N N . THR A 1 563 ? -16.935 -4.234 19.964 1.00 89.75 563 THR A N 1
ATOM 4319 C CA . THR A 1 563 ? -16.937 -3.557 18.655 1.00 89.75 563 THR A CA 1
ATOM 4320 C C . THR A 1 563 ? -17.967 -4.201 17.729 1.00 89.75 563 THR A C 1
ATOM 4322 O O . THR A 1 563 ? -18.324 -5.369 17.897 1.00 89.75 563 THR A O 1
ATOM 4325 N N . LEU A 1 564 ? -18.417 -3.464 16.708 1.00 88.12 564 LEU A N 1
ATOM 4326 C CA . LEU A 1 564 ? -19.342 -3.988 15.691 1.00 88.12 564 LEU A CA 1
ATOM 4327 C C . LEU A 1 564 ? -18.793 -5.272 15.042 1.00 88.12 564 LEU A C 1
ATOM 4329 O O . LEU A 1 564 ? -19.498 -6.271 14.917 1.00 88.12 564 LEU A O 1
ATOM 4333 N N . MET A 1 565 ? -17.502 -5.267 14.694 1.00 83.38 565 MET A N 1
ATOM 4334 C CA . MET A 1 565 ? -16.828 -6.404 14.062 1.00 83.38 565 MET A CA 1
ATOM 4335 C C . MET A 1 565 ? -16.636 -7.587 15.017 1.00 83.38 565 MET A C 1
ATOM 4337 O O . MET A 1 565 ? -16.725 -8.738 14.587 1.00 83.38 565 MET A O 1
ATOM 4341 N N . GLN A 1 566 ? -16.386 -7.336 16.305 1.00 85.62 566 GLN A N 1
ATOM 4342 C CA . GLN A 1 566 ? -16.284 -8.397 17.306 1.00 85.62 566 GLN A CA 1
ATOM 4343 C C . GLN A 1 566 ? -17.639 -9.088 17.486 1.00 85.62 566 GLN A C 1
ATOM 4345 O O . GLN A 1 566 ? -17.716 -10.311 17.387 1.00 85.62 566 GLN A O 1
ATOM 4350 N N . ALA A 1 567 ? -18.715 -8.317 17.663 1.00 89.19 567 ALA A N 1
ATOM 4351 C CA . ALA A 1 567 ? -20.055 -8.872 17.831 1.00 89.19 567 ALA A CA 1
ATOM 4352 C C . ALA A 1 567 ? -20.501 -9.694 16.605 1.00 89.19 567 ALA A C 1
ATOM 4354 O O . ALA A 1 567 ? -21.091 -10.768 16.759 1.00 89.19 567 ALA A O 1
ATOM 4355 N N . GLU A 1 568 ? -20.180 -9.222 15.395 1.00 84.75 568 GLU A N 1
ATOM 4356 C CA . GLU A 1 568 ? -20.463 -9.924 14.138 1.00 84.75 568 GLU A CA 1
ATOM 4357 C C . GLU A 1 568 ? -19.630 -11.209 13.994 1.00 84.75 568 GLU A C 1
ATOM 4359 O O . GLU A 1 568 ? -20.193 -12.297 13.867 1.00 84.75 568 GLU A O 1
ATOM 4364 N N . SER A 1 569 ? -18.297 -11.113 14.064 1.00 80.19 569 SER A N 1
ATOM 4365 C CA . SER A 1 569 ? -17.392 -12.252 13.822 1.00 80.19 569 SER A CA 1
ATOM 4366 C C . SER A 1 569 ? -17.532 -13.369 14.854 1.00 80.19 569 SER A C 1
ATOM 4368 O O . SER A 1 569 ? -17.395 -14.544 14.521 1.00 80.19 569 SER A O 1
ATOM 4370 N N . ARG A 1 570 ? -17.855 -13.028 16.107 1.00 83.56 570 ARG A N 1
ATOM 4371 C CA . ARG A 1 570 ? -18.072 -14.010 17.178 1.00 83.56 570 ARG A CA 1
ATOM 4372 C C . ARG A 1 570 ? -19.485 -14.590 17.182 1.00 83.56 570 ARG A C 1
ATOM 4374 O O . ARG A 1 570 ? -19.796 -15.449 18.011 1.00 83.56 570 ARG A O 1
ATOM 4381 N N . GLY A 1 571 ? -20.336 -14.147 16.255 1.00 86.81 571 GLY A N 1
ATOM 4382 C CA . GLY A 1 571 ? -21.720 -14.583 16.154 1.00 86.81 571 GLY A CA 1
ATOM 4383 C C . GLY A 1 571 ? -22.479 -14.295 17.443 1.00 86.81 571 GLY A C 1
ATOM 4384 O O . GLY A 1 571 ? -23.079 -15.201 18.006 1.00 86.81 571 GLY A O 1
ATOM 4385 N N . TRP A 1 572 ? -22.406 -13.075 17.969 1.00 91.31 572 TRP A N 1
ATOM 4386 C CA . TRP A 1 572 ? -23.188 -12.676 19.146 1.00 91.31 572 TRP A CA 1
ATOM 4387 C C . TRP A 1 572 ? -24.516 -12.015 18.766 1.00 91.31 572 TRP A C 1
ATOM 4389 O O . TRP A 1 572 ? -25.434 -11.983 19.580 1.00 91.31 572 TRP A O 1
ATOM 4399 N N . LEU A 1 573 ? -24.629 -11.537 17.527 1.00 91.19 573 LEU A N 1
ATOM 4400 C CA . LEU A 1 573 ? -25.793 -10.822 17.009 1.00 91.19 573 LEU A CA 1
ATOM 4401 C C . LEU A 1 573 ? -26.966 -11.749 16.653 1.00 91.19 573 LEU A C 1
ATOM 4403 O O . LEU A 1 573 ? -26.785 -12.937 16.341 1.00 91.19 573 LEU A O 1
ATOM 4407 N N . GLY A 1 574 ? -28.157 -11.153 16.647 1.00 83.44 574 GLY A N 1
ATOM 4408 C CA . GLY A 1 574 ? -29.423 -11.749 16.241 1.00 83.44 574 GLY A CA 1
ATOM 4409 C C . GLY A 1 574 ? -30.107 -12.529 17.362 1.00 83.44 574 GLY A C 1
ATOM 4410 O O . GLY A 1 574 ? -29.455 -13.185 18.182 1.00 83.44 574 GLY A O 1
ATOM 4411 N N . ALA A 1 575 ? -31.442 -12.496 17.370 1.00 76.06 575 ALA A N 1
ATOM 4412 C CA . ALA A 1 575 ? -32.253 -13.275 18.300 1.00 76.06 575 ALA A CA 1
ATOM 4413 C C . ALA A 1 575 ? -31.922 -14.783 18.192 1.00 76.06 575 ALA A C 1
ATOM 4415 O O . ALA A 1 575 ? -31.743 -15.291 17.082 1.00 76.06 575 ALA A O 1
ATOM 4416 N N . PRO A 1 576 ? -31.819 -15.518 19.318 1.00 84.81 576 PRO A N 1
ATOM 4417 C CA . PRO A 1 576 ? -32.157 -15.119 20.691 1.00 84.81 576 PRO A CA 1
ATOM 4418 C C . PRO A 1 576 ? -30.989 -14.506 21.500 1.00 84.81 576 PRO A C 1
ATOM 4420 O O . PRO A 1 576 ? -31.047 -14.488 22.727 1.00 84.81 576 PRO A O 1
ATOM 4423 N N . ARG A 1 577 ? -29.897 -14.066 20.857 1.00 92.06 577 ARG A N 1
ATOM 4424 C CA . ARG A 1 577 ? -28.713 -13.487 21.521 1.00 92.06 577 ARG A CA 1
ATOM 4425 C C . ARG A 1 577 ? -28.834 -11.962 21.591 1.00 92.06 577 ARG A C 1
ATOM 4427 O O . ARG A 1 577 ? -29.771 -11.488 22.206 1.00 92.06 577 ARG A O 1
ATOM 4434 N N . LEU A 1 578 ? -27.911 -11.188 21.021 1.00 92.44 578 LEU A N 1
ATOM 4435 C CA . LEU A 1 578 ? -27.981 -9.726 21.059 1.00 92.44 578 LEU A CA 1
ATOM 4436 C C . LEU A 1 578 ? -28.929 -9.221 19.968 1.00 92.44 578 LEU A C 1
ATOM 4438 O O . LEU A 1 578 ? -28.642 -9.373 18.779 1.00 92.44 578 LEU A O 1
ATOM 4442 N N . ASP A 1 579 ? -30.058 -8.651 20.372 1.00 89.75 579 ASP A N 1
ATOM 4443 C CA . ASP A 1 579 ? -31.143 -8.210 19.494 1.00 89.75 579 ASP A CA 1
ATOM 4444 C C . ASP A 1 579 ? -31.241 -6.686 19.367 1.00 89.75 579 ASP A C 1
ATOM 4446 O O . ASP A 1 579 ? -32.031 -6.196 18.563 1.00 89.75 579 ASP A O 1
ATOM 4450 N N . GLN A 1 580 ? -30.418 -5.931 20.094 1.00 89.88 580 GLN A N 1
ATOM 4451 C CA . GLN A 1 580 ? -30.435 -4.470 20.100 1.00 89.88 580 GLN A CA 1
ATOM 4452 C C . GLN A 1 580 ? -29.017 -3.883 20.180 1.00 89.88 580 GLN A C 1
ATOM 4454 O O . GLN A 1 580 ? -28.123 -4.435 20.827 1.00 89.88 580 GLN A O 1
ATOM 4459 N N . LEU A 1 581 ? -28.820 -2.745 19.507 1.00 91.06 581 LEU A N 1
ATOM 4460 C CA . LEU A 1 581 ? -27.609 -1.923 19.553 1.00 91.06 581 LEU A CA 1
ATOM 4461 C C . LEU A 1 581 ? -27.946 -0.602 20.251 1.00 91.06 581 LEU A C 1
ATOM 4463 O O . LEU A 1 581 ? -28.787 0.158 19.769 1.00 91.06 581 LEU A O 1
ATOM 4467 N N . VAL A 1 582 ? -27.254 -0.292 21.346 1.00 88.44 582 VAL A N 1
ATOM 4468 C CA . VAL A 1 582 ? -27.340 1.028 21.978 1.00 88.44 582 VAL A CA 1
ATOM 4469 C C . VAL A 1 582 ? -26.526 1.998 21.133 1.00 88.44 582 VAL A C 1
ATOM 4471 O O . VAL A 1 582 ? -25.308 1.857 21.016 1.00 88.44 582 VAL A O 1
ATOM 4474 N N . ALA A 1 583 ? -27.195 2.984 20.533 1.00 80.19 583 ALA A N 1
ATOM 4475 C CA . ALA A 1 583 ? -26.608 3.929 19.581 1.00 80.19 583 ALA A CA 1
ATOM 4476 C C . ALA A 1 583 ? -25.707 4.997 20.240 1.00 80.19 583 ALA A C 1
ATOM 4478 O O . ALA A 1 583 ? -25.703 6.156 19.833 1.00 80.19 583 ALA A O 1
ATOM 4479 N N . VAL A 1 584 ? -24.928 4.603 21.250 1.00 82.88 584 VAL A N 1
ATOM 4480 C CA . VAL A 1 584 ? -23.899 5.422 21.890 1.00 82.88 584 VAL A CA 1
ATOM 4481 C C . VAL A 1 584 ? -22.556 4.754 21.685 1.00 82.88 584 VAL A C 1
ATOM 4483 O O . VAL A 1 584 ? -22.337 3.601 22.061 1.00 82.88 584 VAL A O 1
ATOM 4486 N N . ARG A 1 585 ? -21.637 5.510 21.094 1.00 86.00 585 ARG A N 1
ATOM 4487 C CA . ARG A 1 585 ? -20.237 5.123 21.015 1.00 86.00 585 ARG A CA 1
ATOM 4488 C C . ARG A 1 585 ? -19.618 5.318 22.394 1.00 86.00 585 ARG A C 1
ATOM 4490 O O . ARG A 1 585 ? -19.453 6.449 22.832 1.00 86.00 585 ARG A O 1
ATOM 4497 N N . LEU A 1 586 ? -19.265 4.221 23.061 1.00 87.25 586 LEU A N 1
ATOM 4498 C CA . LEU A 1 586 ? -18.574 4.289 24.350 1.00 87.25 586 LEU A CA 1
ATOM 4499 C C . LEU A 1 586 ? -17.192 4.913 24.177 1.00 87.25 586 LEU A C 1
ATOM 4501 O O . LEU A 1 586 ? -16.765 5.706 24.996 1.00 87.25 586 LEU A O 1
ATOM 4505 N N . GLY A 1 587 ? -16.502 4.571 23.096 1.00 81.44 587 GLY A N 1
ATOM 4506 C CA . GLY A 1 587 ? -15.179 5.080 22.769 1.00 81.44 587 GLY A CA 1
ATOM 4507 C C . GLY A 1 587 ? -14.584 4.287 21.617 1.00 81.44 587 GLY A C 1
ATOM 4508 O O . GLY A 1 587 ? -15.214 3.363 21.092 1.00 81.44 587 GLY A O 1
ATOM 4509 N N . VAL A 1 588 ? -13.367 4.636 21.227 1.00 81.25 588 VAL A N 1
ATOM 4510 C CA . VAL A 1 588 ? -12.594 3.857 20.259 1.00 81.25 588 VAL A CA 1
ATOM 4511 C C . VAL A 1 588 ? -11.654 2.900 20.977 1.00 81.25 588 VAL A C 1
ATOM 4513 O O . VAL A 1 588 ? -11.177 3.184 22.072 1.00 81.25 588 VAL A O 1
ATOM 4516 N N . GLN A 1 589 ? -11.382 1.759 20.357 1.00 83.25 589 GLN A N 1
ATOM 4517 C CA . GLN A 1 589 ? -10.337 0.850 20.804 1.00 83.25 589 GLN A CA 1
ATOM 4518 C C . GLN A 1 589 ? -9.104 0.999 19.917 1.00 83.25 589 GLN A C 1
ATOM 4520 O O . GLN A 1 589 ? -9.195 0.941 18.687 1.00 83.25 589 GLN A O 1
ATOM 4525 N N . VAL A 1 590 ? -7.953 1.160 20.564 1.00 86.06 590 VAL A N 1
ATOM 4526 C CA . VAL A 1 590 ? -6.631 1.247 19.940 1.00 86.06 590 VAL A CA 1
ATOM 4527 C C . VAL A 1 590 ? -5.791 0.069 20.432 1.00 86.06 590 VAL A C 1
ATOM 4529 O O . VAL A 1 590 ? -5.838 -0.283 21.614 1.00 86.06 590 VAL A O 1
ATOM 4532 N N . ALA A 1 591 ? -5.020 -0.527 19.527 1.00 88.00 591 ALA A N 1
ATOM 4533 C CA . ALA A 1 591 ? -4.053 -1.571 19.836 1.00 88.00 591 ALA A CA 1
ATOM 4534 C C . ALA A 1 591 ? -2.651 -1.202 19.359 1.00 88.00 591 ALA A C 1
ATOM 4536 O O . ALA A 1 591 ? -2.483 -0.418 18.423 1.00 88.00 591 ALA A O 1
ATOM 4537 N N . ALA A 1 592 ? -1.647 -1.793 19.997 1.00 91.62 592 ALA A N 1
ATOM 4538 C CA . ALA A 1 592 ? -0.262 -1.736 19.563 1.00 91.62 592 ALA A CA 1
ATOM 4539 C C . ALA A 1 592 ? 0.185 -3.106 19.057 1.00 91.62 592 ALA A C 1
ATOM 4541 O O . ALA A 1 592 ? -0.111 -4.136 19.665 1.00 91.62 592 ALA A O 1
ATOM 4542 N N . LEU A 1 593 ? 0.948 -3.102 17.966 1.00 93.75 593 LEU A N 1
ATOM 4543 C CA . LEU A 1 593 ? 1.836 -4.201 17.624 1.00 93.75 593 LEU A CA 1
ATOM 4544 C C . LEU A 1 593 ? 3.136 -3.993 18.402 1.00 93.75 593 LEU A C 1
ATOM 4546 O O . LEU A 1 593 ? 3.870 -3.038 18.138 1.00 93.75 593 LEU A O 1
ATOM 4550 N N . VAL A 1 594 ? 3.407 -4.875 19.357 1.00 95.69 594 VAL A N 1
ATOM 4551 C CA . VAL A 1 594 ? 4.584 -4.819 20.228 1.00 95.69 594 VAL A CA 1
ATOM 4552 C C . VAL A 1 594 ? 5.483 -6.028 20.009 1.00 95.69 594 VAL A C 1
ATOM 4554 O O . VAL A 1 594 ? 5.013 -7.109 19.658 1.00 95.69 594 VAL A O 1
ATOM 4557 N N . MET A 1 595 ? 6.780 -5.848 20.237 1.00 97.06 595 MET A N 1
ATOM 4558 C CA . MET A 1 595 ? 7.773 -6.920 20.304 1.00 97.06 595 MET A CA 1
ATOM 4559 C C . MET A 1 595 ? 8.589 -6.798 21.580 1.00 97.06 595 MET A C 1
ATOM 4561 O O . MET A 1 595 ? 8.848 -5.690 22.044 1.00 97.06 595 MET A O 1
ATOM 4565 N N . ARG A 1 596 ? 9.047 -7.926 22.115 1.00 97.94 596 ARG A N 1
ATOM 4566 C CA . ARG A 1 596 ? 10.047 -7.944 23.180 1.00 97.94 596 ARG A CA 1
ATOM 4567 C C . ARG A 1 596 ? 11.347 -7.348 22.637 1.00 97.94 596 ARG A C 1
ATOM 4569 O O . ARG A 1 596 ? 11.814 -7.739 21.564 1.00 97.94 596 ARG A O 1
ATOM 4576 N N . THR A 1 597 ? 11.896 -6.362 23.337 1.00 97.25 597 THR A N 1
ATOM 4577 C CA . THR A 1 597 ? 13.067 -5.605 22.871 1.00 97.25 597 THR A CA 1
ATOM 4578 C C . THR A 1 597 ? 14.291 -6.510 22.723 1.00 97.25 597 THR A C 1
ATOM 4580 O O . THR A 1 597 ? 14.983 -6.441 21.715 1.00 97.25 597 THR A O 1
ATOM 4583 N N . ASP A 1 598 ? 14.506 -7.430 23.663 1.00 97.19 598 ASP A N 1
ATOM 4584 C CA . ASP A 1 598 ? 15.574 -8.437 23.605 1.00 97.19 598 ASP A CA 1
ATOM 4585 C C . ASP A 1 598 ? 15.411 -9.418 22.426 1.00 97.19 598 ASP A C 1
ATOM 4587 O O . ASP A 1 598 ? 16.396 -9.748 21.774 1.00 97.19 598 ASP A O 1
ATOM 4591 N N . ALA A 1 599 ? 14.185 -9.852 22.106 1.00 97.00 599 ALA A N 1
ATOM 4592 C CA . ALA A 1 599 ? 13.901 -10.716 20.960 1.00 97.00 599 ALA A CA 1
ATOM 4593 C C . ALA A 1 599 ? 14.210 -10.000 19.645 1.00 97.00 599 ALA A C 1
ATOM 4595 O O . ALA A 1 599 ? 14.790 -10.589 18.737 1.00 97.00 599 ALA A O 1
ATOM 4596 N N . LEU A 1 600 ? 13.846 -8.718 19.556 1.00 95.94 600 LEU A N 1
ATOM 4597 C CA . LEU A 1 600 ? 14.149 -7.875 18.407 1.00 95.94 600 LEU A CA 1
ATOM 4598 C C . LEU A 1 600 ? 15.661 -7.630 18.266 1.00 95.94 600 LEU A C 1
ATOM 4600 O O . LEU A 1 600 ? 16.183 -7.677 17.154 1.00 95.94 600 LEU A O 1
ATOM 4604 N N . ASP A 1 601 ? 16.364 -7.389 19.371 1.00 95.75 601 ASP A N 1
ATOM 4605 C CA . ASP A 1 601 ? 17.807 -7.126 19.381 1.00 95.75 601 ASP A CA 1
ATOM 4606 C C . ASP A 1 601 ? 18.656 -8.392 19.179 1.00 95.75 601 ASP A C 1
ATOM 4608 O O . ASP A 1 601 ? 19.785 -8.298 18.700 1.00 95.75 601 ASP A O 1
ATOM 4612 N N . ALA A 1 602 ? 18.109 -9.575 19.471 1.00 95.75 602 ALA A N 1
ATOM 4613 C CA . ALA A 1 602 ? 18.736 -10.862 19.174 1.00 95.75 602 ALA A CA 1
ATOM 4614 C C . ALA A 1 602 ? 18.707 -11.223 17.676 1.00 95.75 602 ALA A C 1
ATOM 4616 O O . ALA A 1 602 ? 19.432 -12.126 17.249 1.00 95.75 602 ALA A O 1
ATOM 4617 N N . LEU A 1 603 ? 17.885 -10.544 16.866 1.00 95.31 603 LEU A N 1
ATOM 4618 C CA . LEU A 1 603 ? 17.830 -10.791 15.427 1.00 95.31 603 LEU A CA 1
ATOM 4619 C C . LEU A 1 603 ? 19.110 -10.300 14.728 1.00 95.31 603 LEU A C 1
ATOM 4621 O O . LEU A 1 603 ? 19.603 -9.208 15.025 1.00 95.31 603 LEU A O 1
ATOM 4625 N N . PRO A 1 604 ? 19.601 -11.031 13.707 1.00 92.69 604 PRO A N 1
ATOM 4626 C CA . PRO A 1 604 ? 20.559 -10.491 12.749 1.00 92.69 604 PRO A CA 1
ATOM 4627 C C . PRO A 1 604 ? 20.105 -9.128 12.213 1.00 92.69 604 PRO A C 1
ATOM 4629 O O . PRO A 1 604 ? 18.913 -8.928 11.966 1.00 92.69 604 PRO A O 1
ATOM 4632 N N . SER A 1 605 ? 21.042 -8.201 11.994 1.00 87.19 605 SER A N 1
ATOM 4633 C CA . SER A 1 605 ? 20.731 -6.797 11.680 1.00 87.19 605 SER A CA 1
ATOM 4634 C C . SER A 1 605 ? 19.758 -6.630 10.510 1.00 87.19 605 SER A C 1
ATOM 4636 O O . SER A 1 605 ? 18.826 -5.837 10.608 1.00 87.19 605 SER A O 1
ATOM 4638 N N . HIS A 1 606 ? 19.899 -7.424 9.446 1.00 79.25 606 HIS A N 1
ATOM 4639 C CA . HIS A 1 606 ? 19.003 -7.373 8.286 1.00 79.25 606 HIS A CA 1
ATOM 4640 C C . HIS A 1 606 ? 17.588 -7.892 8.582 1.00 79.25 606 HIS A C 1
ATOM 4642 O O . HIS A 1 606 ? 16.624 -7.400 7.999 1.00 79.25 606 HIS A O 1
ATOM 4648 N N . LEU A 1 607 ? 17.436 -8.864 9.490 1.00 89.25 607 LEU A N 1
ATOM 4649 C CA . LEU A 1 607 ? 16.124 -9.361 9.929 1.00 89.25 607 LEU A CA 1
ATOM 4650 C C . LEU A 1 607 ? 15.475 -8.391 10.921 1.00 89.25 607 LEU A C 1
ATOM 4652 O O . LEU A 1 607 ? 14.273 -8.146 10.843 1.00 89.25 607 LEU A O 1
ATOM 4656 N N . ARG A 1 608 ? 16.275 -7.783 11.804 1.00 94.19 608 ARG A N 1
ATOM 4657 C CA . ARG A 1 608 ? 15.834 -6.713 12.704 1.00 94.19 608 ARG A CA 1
ATOM 4658 C C . ARG A 1 608 ? 15.310 -5.511 11.921 1.00 94.19 608 ARG A C 1
ATOM 4660 O O . ARG A 1 608 ? 14.223 -5.019 12.210 1.00 94.19 608 ARG A O 1
ATOM 4667 N N . GLU A 1 609 ? 16.056 -5.066 10.911 1.00 88.75 609 GLU A N 1
ATOM 4668 C CA . GLU A 1 609 ? 15.638 -3.996 10.000 1.00 88.75 609 GLU A CA 1
ATOM 4669 C C . GLU A 1 609 ? 14.353 -4.369 9.257 1.00 88.75 609 GLU A C 1
ATOM 4671 O O . GLU A 1 609 ? 13.418 -3.575 9.244 1.00 88.75 609 GLU A O 1
ATOM 4676 N N . LEU A 1 610 ? 14.245 -5.596 8.732 1.00 88.12 610 LEU A N 1
ATOM 4677 C CA . LEU A 1 610 ? 13.022 -6.074 8.083 1.00 88.12 610 LEU A CA 1
ATOM 4678 C C . LEU A 1 610 ? 11.796 -5.971 9.007 1.00 88.12 610 LEU A C 1
ATOM 4680 O O . LEU A 1 610 ? 10.744 -5.484 8.583 1.00 88.12 610 LEU A O 1
ATOM 4684 N N . VAL A 1 611 ? 11.915 -6.402 10.265 1.00 92.62 611 VAL A N 1
ATOM 4685 C CA . VAL A 1 611 ? 10.828 -6.322 11.254 1.00 92.62 611 VAL A CA 1
ATOM 4686 C C . VAL A 1 611 ? 10.478 -4.866 11.577 1.00 92.62 611 VAL A C 1
ATOM 4688 O O . VAL A 1 611 ? 9.300 -4.506 11.553 1.00 92.62 611 VAL A O 1
ATOM 4691 N N . LEU A 1 612 ? 11.479 -4.013 11.814 1.00 91.38 612 LEU A N 1
ATOM 4692 C CA . LEU A 1 612 ? 11.292 -2.590 12.125 1.00 91.38 612 LEU A CA 1
ATOM 4693 C C . LEU A 1 612 ? 10.707 -1.784 10.958 1.00 91.38 612 LEU A C 1
ATOM 4695 O O . LEU A 1 612 ? 9.930 -0.860 11.182 1.00 91.38 612 LEU A O 1
ATOM 4699 N N . GLU A 1 613 ? 11.047 -2.121 9.715 1.00 87.19 613 GLU A N 1
ATOM 4700 C CA . GLU A 1 613 ? 10.523 -1.437 8.529 1.00 87.19 613 GLU A CA 1
ATOM 4701 C C . GLU A 1 613 ? 9.097 -1.880 8.179 1.00 87.19 613 GLU A C 1
ATOM 4703 O O . GLU A 1 613 ? 8.285 -1.073 7.719 1.00 87.19 613 GLU A O 1
ATOM 4708 N N . THR A 1 614 ? 8.774 -3.161 8.382 1.00 89.12 614 THR A N 1
ATOM 4709 C CA . THR A 1 614 ? 7.489 -3.734 7.946 1.00 89.12 614 THR A CA 1
ATOM 4710 C C . THR A 1 614 ? 6.427 -3.769 9.044 1.00 89.12 614 THR A C 1
ATOM 4712 O O . THR A 1 614 ? 5.238 -3.715 8.729 1.00 89.12 614 THR A O 1
ATOM 4715 N N . GLY A 1 615 ? 6.821 -3.787 10.319 1.00 88.50 615 GLY A N 1
ATOM 4716 C CA . GLY A 1 615 ? 5.917 -3.733 11.471 1.00 88.50 615 GLY A CA 1
ATOM 4717 C C . GLY A 1 615 ? 4.986 -2.512 11.486 1.00 88.50 615 GLY A C 1
ATOM 4718 O O . GLY A 1 615 ? 3.769 -2.697 11.584 1.00 88.50 615 GLY A O 1
ATOM 4719 N N . PRO A 1 616 ? 5.490 -1.275 11.289 1.00 88.62 616 PRO A N 1
ATOM 4720 C CA . PRO A 1 616 ? 4.639 -0.089 11.189 1.00 88.62 616 PRO A CA 1
ATOM 4721 C C . PRO A 1 616 ? 3.627 -0.172 10.040 1.00 88.62 616 PRO A C 1
ATOM 4723 O O . PRO A 1 616 ? 2.503 0.312 10.159 1.00 88.62 616 PRO A O 1
ATOM 4726 N N . LEU A 1 617 ? 4.001 -0.810 8.923 1.00 84.19 617 LEU A N 1
ATOM 4727 C CA . LEU A 1 617 ? 3.108 -1.009 7.778 1.00 84.19 617 LEU A CA 1
ATOM 4728 C C . LEU A 1 617 ? 2.003 -2.019 8.099 1.00 84.19 617 LEU A C 1
ATOM 4730 O O . LEU A 1 617 ? 0.857 -1.805 7.706 1.00 84.19 617 LEU A O 1
ATOM 4734 N N . ALA A 1 618 ? 2.330 -3.091 8.826 1.00 84.12 618 ALA A N 1
ATOM 4735 C CA . ALA A 1 618 ? 1.341 -4.042 9.317 1.00 84.12 618 ALA A CA 1
ATOM 4736 C C . ALA A 1 618 ? 0.347 -3.350 10.263 1.00 84.12 618 ALA A C 1
ATOM 4738 O O . ALA A 1 618 ? -0.858 -3.442 10.042 1.00 84.12 618 ALA A O 1
ATOM 4739 N N . ALA A 1 619 ? 0.842 -2.579 11.239 1.00 83.25 619 ALA A N 1
ATOM 4740 C CA . ALA A 1 619 ? 0.012 -1.811 12.169 1.00 83.25 619 ALA A CA 1
ATOM 4741 C C . ALA A 1 619 ? -0.871 -0.761 11.464 1.00 83.25 619 ALA A C 1
ATOM 4743 O O . ALA A 1 619 ? -2.055 -0.648 11.762 1.00 83.25 619 ALA A O 1
ATOM 4744 N N . SER A 1 620 ? -0.343 -0.033 10.475 1.00 78.25 620 SER A N 1
ATOM 4745 C CA . SER A 1 620 ? -1.118 0.965 9.723 1.00 78.25 620 SER A CA 1
ATOM 4746 C C . SER A 1 620 ? -2.172 0.338 8.804 1.00 78.25 620 SER A C 1
ATOM 4748 O O . SER A 1 620 ? -3.281 0.865 8.701 1.00 78.25 620 SER A O 1
ATOM 4750 N N . GLY A 1 621 ? -1.867 -0.806 8.178 1.00 69.38 621 GLY A N 1
ATOM 4751 C CA . GLY A 1 621 ? -2.829 -1.537 7.348 1.00 69.38 621 GLY A CA 1
ATOM 4752 C C . GLY A 1 621 ? -4.088 -1.957 8.115 1.00 69.38 621 GLY A C 1
ATOM 4753 O O . GLY A 1 621 ? -5.158 -2.082 7.521 1.00 69.38 621 GLY A O 1
ATOM 4754 N N . LEU A 1 622 ? -3.977 -2.118 9.436 1.00 69.88 622 LEU A N 1
ATOM 4755 C CA . LEU A 1 622 ? -5.100 -2.411 10.327 1.00 69.88 622 LEU A CA 1
ATOM 4756 C C . LEU A 1 622 ? -6.038 -1.220 10.470 1.00 69.88 622 LEU A C 1
ATOM 4758 O O . LEU A 1 622 ? -7.240 -1.386 10.290 1.00 69.88 622 LEU A O 1
ATOM 4762 N N . THR A 1 623 ? -5.497 -0.025 10.720 1.00 76.19 623 THR A N 1
ATOM 4763 C CA . THR A 1 623 ? -6.300 1.196 10.865 1.00 76.19 623 THR A CA 1
ATOM 4764 C C . THR A 1 623 ? -7.178 1.440 9.648 1.00 76.19 623 THR A C 1
ATOM 4766 O O . THR A 1 623 ? -8.395 1.556 9.781 1.00 76.19 623 THR A O 1
ATOM 4769 N N . THR A 1 624 ? -6.581 1.423 8.452 1.00 70.00 624 THR A N 1
ATOM 4770 C CA . THR A 1 624 ? -7.327 1.615 7.203 1.00 70.00 624 THR A CA 1
ATOM 4771 C C . THR A 1 624 ? -8.424 0.569 7.052 1.00 70.00 624 THR A C 1
ATOM 4773 O O . THR A 1 624 ? -9.553 0.894 6.691 1.00 70.00 624 THR A O 1
ATOM 4776 N N . ARG A 1 625 ? -8.122 -0.695 7.373 1.00 72.94 625 ARG A N 1
ATOM 4777 C CA . ARG A 1 625 ? -9.089 -1.776 7.207 1.00 72.94 625 ARG A CA 1
ATOM 4778 C C . ARG A 1 625 ? -10.257 -1.669 8.181 1.00 72.94 625 ARG A C 1
ATOM 4780 O O . ARG A 1 625 ? -11.389 -1.929 7.783 1.00 72.94 625 ARG A O 1
ATOM 4787 N N . THR A 1 626 ? -9.997 -1.302 9.429 1.00 77.44 626 THR A N 1
ATOM 4788 C CA . THR A 1 626 ? -11.035 -1.097 10.443 1.00 77.44 626 THR A CA 1
ATOM 4789 C C . THR A 1 626 ? -11.955 0.054 10.053 1.00 77.44 626 THR A C 1
ATOM 4791 O O . THR A 1 626 ? -13.170 -0.124 10.055 1.00 77.44 626 THR A O 1
ATOM 4794 N N . GLU A 1 627 ? -11.402 1.198 9.647 1.00 73.44 627 GLU A N 1
ATOM 4795 C CA . GLU A 1 627 ? -12.191 2.376 9.261 1.00 73.44 627 GLU A CA 1
ATOM 4796 C C . GLU A 1 627 ? -13.065 2.115 8.025 1.00 73.44 627 GLU A C 1
ATOM 4798 O O . GLU A 1 627 ? -14.242 2.473 8.011 1.00 73.44 627 GLU A O 1
ATOM 4803 N N . GLU A 1 628 ? -12.532 1.421 7.012 1.00 73.06 628 GLU A N 1
ATOM 4804 C CA . GLU A 1 628 ? -13.308 0.990 5.841 1.00 73.06 628 GLU A CA 1
ATOM 4805 C C . GLU A 1 628 ? -14.467 0.057 6.215 1.00 73.06 628 GLU A C 1
ATOM 4807 O O . GLU A 1 628 ? -15.565 0.143 5.658 1.00 73.06 628 GLU A O 1
ATOM 4812 N N . LEU A 1 629 ? -14.208 -0.890 7.119 1.00 78.81 629 LEU A N 1
ATOM 4813 C CA . LEU A 1 629 ? -15.169 -1.929 7.467 1.00 78.81 629 LEU A CA 1
ATOM 4814 C C . LEU A 1 629 ? -16.239 -1.440 8.438 1.00 78.81 629 LEU A C 1
ATOM 4816 O O . LEU A 1 629 ? -17.336 -1.998 8.429 1.00 78.81 629 LEU A O 1
ATOM 4820 N N . GLU A 1 630 ? -15.956 -0.426 9.252 1.00 81.75 630 GLU A N 1
ATOM 4821 C CA . GLU A 1 630 ? -16.826 -0.023 10.353 1.00 81.75 630 GLU A CA 1
ATOM 4822 C C . GLU A 1 630 ? -18.176 0.525 9.882 1.00 81.75 630 GLU A C 1
ATOM 4824 O O . GLU A 1 630 ? -19.211 0.097 10.389 1.00 81.75 630 GLU A O 1
ATOM 4829 N N . ALA A 1 631 ? -18.201 1.399 8.870 1.00 77.94 631 ALA A N 1
ATOM 4830 C CA . ALA A 1 631 ? -19.457 1.932 8.333 1.00 77.94 631 ALA A CA 1
ATOM 4831 C C . ALA A 1 631 ? -20.339 0.817 7.742 1.00 77.94 631 ALA A C 1
ATOM 4833 O O . ALA A 1 631 ? -21.550 0.768 7.965 1.00 77.94 631 ALA A O 1
ATOM 4834 N N . ALA A 1 632 ? -19.718 -0.126 7.030 1.00 82.44 632 ALA A N 1
ATOM 4835 C CA . ALA A 1 632 ? -20.416 -1.280 6.480 1.00 82.44 632 ALA A CA 1
ATOM 4836 C C . ALA A 1 632 ? -20.884 -2.248 7.582 1.00 82.44 632 ALA A C 1
ATOM 4838 O O . ALA A 1 632 ? -21.962 -2.828 7.466 1.00 82.44 632 ALA A O 1
ATOM 4839 N N . ALA A 1 633 ? -20.087 -2.436 8.638 1.00 84.38 633 ALA A N 1
ATOM 4840 C CA . ALA A 1 633 ? -20.443 -3.258 9.789 1.00 84.38 633 ALA A CA 1
ATOM 4841 C C . ALA A 1 633 ? -21.615 -2.649 10.559 1.00 84.38 633 ALA A C 1
ATOM 4843 O O . ALA A 1 633 ? -22.546 -3.372 10.891 1.00 84.38 633 ALA A O 1
ATOM 4844 N N . LEU A 1 634 ? -21.627 -1.329 10.762 1.00 85.00 634 LEU A N 1
ATOM 4845 C CA . LEU A 1 634 ? -22.735 -0.636 11.413 1.00 85.00 634 LEU A CA 1
ATOM 4846 C C . LEU A 1 634 ? -24.043 -0.856 10.650 1.00 85.00 634 LEU A C 1
ATOM 4848 O O . LEU A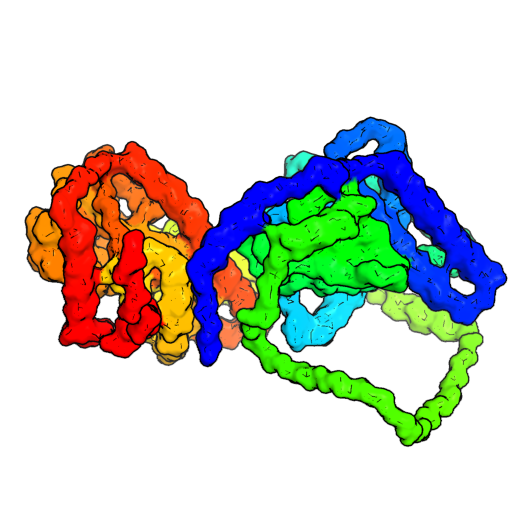 1 634 ? -25.033 -1.262 11.250 1.00 85.00 634 LEU A O 1
ATOM 4852 N N . ALA A 1 635 ? -24.023 -0.683 9.325 1.00 84.19 635 ALA A N 1
ATOM 4853 C CA . ALA A 1 635 ? -25.195 -0.915 8.485 1.00 84.19 635 ALA A CA 1
ATOM 4854 C C . ALA A 1 635 ? -25.707 -2.366 8.569 1.00 84.19 635 ALA A C 1
ATOM 4856 O O . ALA A 1 635 ? -26.914 -2.587 8.623 1.00 84.19 635 ALA A O 1
ATOM 4857 N N . ARG A 1 636 ? -24.810 -3.365 8.614 1.00 86.81 636 ARG A N 1
ATOM 4858 C CA . ARG A 1 636 ? -25.197 -4.779 8.781 1.00 86.81 636 ARG A CA 1
ATOM 4859 C C . ARG A 1 636 ? -25.741 -5.070 10.175 1.00 86.81 636 ARG A C 1
ATOM 4861 O O . ARG A 1 636 ? -26.766 -5.728 10.299 1.00 86.81 636 ARG A O 1
ATOM 4868 N N . VAL A 1 637 ? -25.090 -4.562 11.219 1.00 86.31 637 VAL A N 1
ATOM 4869 C CA . VAL A 1 637 ? -25.541 -4.714 12.608 1.00 86.31 637 VAL A CA 1
ATOM 4870 C C . VAL A 1 637 ? -26.942 -4.133 12.773 1.00 86.31 637 VAL A C 1
ATOM 4872 O O . VAL A 1 637 ? -27.809 -4.818 13.299 1.00 86.31 637 VAL A O 1
ATOM 4875 N N . GLN A 1 638 ? -27.197 -2.935 12.241 1.00 84.12 638 GLN A N 1
ATOM 4876 C CA . GLN A 1 638 ? -28.514 -2.291 12.286 1.00 84.12 638 GLN A CA 1
ATOM 4877 C C . GLN A 1 638 ? -29.617 -3.088 11.571 1.00 84.12 638 GLN A C 1
ATOM 4879 O O . GLN A 1 638 ? -30.782 -2.937 11.916 1.00 84.12 638 GLN A O 1
ATOM 4884 N N . GLN A 1 639 ? -29.282 -3.951 10.605 1.00 83.81 639 GLN A N 1
ATOM 4885 C CA . GLN A 1 639 ? -30.249 -4.875 9.992 1.00 83.81 639 GLN A CA 1
ATOM 4886 C C . GLN A 1 639 ? -30.543 -6.099 10.871 1.00 83.81 639 GLN A C 1
ATOM 4888 O O . GLN A 1 639 ? -31.588 -6.726 10.721 1.00 83.81 639 GLN A O 1
ATOM 4893 N N . LEU A 1 640 ? -29.616 -6.462 11.761 1.00 81.06 640 LEU A N 1
ATOM 4894 C CA . LEU A 1 640 ? -29.712 -7.623 12.650 1.00 81.06 640 LEU A CA 1
ATOM 4895 C C . LEU A 1 640 ? -30.247 -7.270 14.044 1.00 81.06 640 LEU A C 1
ATOM 4897 O O . LEU A 1 640 ? -30.609 -8.173 14.798 1.00 81.06 640 LEU A O 1
ATOM 4901 N N . THR A 1 641 ? -30.281 -5.982 14.387 1.00 81.12 641 THR A N 1
ATOM 4902 C CA . THR A 1 641 ? -30.735 -5.464 15.681 1.00 81.12 641 THR A CA 1
ATOM 4903 C C . THR A 1 641 ? -31.945 -4.552 15.519 1.00 81.12 641 THR A C 1
ATOM 4905 O O . THR A 1 641 ? -31.999 -3.752 14.588 1.00 81.12 641 THR A O 1
ATOM 4908 N N . ALA A 1 642 ? -32.887 -4.607 16.455 1.00 76.00 642 ALA A N 1
ATOM 4909 C CA . ALA A 1 642 ? -34.008 -3.682 16.502 1.00 76.00 642 ALA A CA 1
ATOM 4910 C C . ALA A 1 642 ? -33.542 -2.261 16.893 1.00 76.00 642 ALA A C 1
ATOM 4912 O O . ALA A 1 642 ? -32.651 -2.119 17.737 1.00 76.00 642 ALA A O 1
ATOM 4913 N N . PRO A 1 643 ? -34.137 -1.203 16.310 1.00 68.19 643 PRO A N 1
ATOM 4914 C CA . PRO A 1 643 ? -33.870 0.167 16.728 1.00 68.19 643 PRO A CA 1
ATOM 4915 C C . PRO A 1 643 ? -34.391 0.410 18.151 1.00 68.19 643 PRO A C 1
ATOM 4917 O O . PRO A 1 643 ? -35.473 -0.054 18.512 1.00 68.19 643 PRO A O 1
ATOM 4920 N N . ILE A 1 644 ? -33.632 1.168 18.944 1.00 70.19 644 ILE A N 1
ATOM 4921 C CA . ILE A 1 644 ? -34.062 1.650 20.262 1.00 70.19 644 ILE A CA 1
ATOM 4922 C C . ILE A 1 644 ? -34.614 3.067 20.101 1.00 70.19 644 ILE A C 1
ATOM 4924 O O . ILE A 1 644 ? -33.993 3.920 19.469 1.00 70.19 644 ILE A O 1
ATOM 4928 N N . GLU A 1 645 ? -35.778 3.321 20.690 1.00 66.94 645 GLU A N 1
ATOM 4929 C CA . GLU A 1 645 ? -36.322 4.669 20.824 1.00 66.94 645 GLU A CA 1
ATOM 4930 C C . GLU A 1 645 ? -35.493 5.455 21.850 1.00 66.94 645 GLU A C 1
ATOM 4932 O O . GLU A 1 645 ? -35.424 5.083 23.026 1.00 66.94 645 GLU A O 1
ATOM 4937 N N . LEU A 1 646 ? -34.842 6.528 21.401 1.00 75.69 646 LEU A N 1
ATOM 4938 C CA . LEU A 1 646 ? -34.025 7.373 22.267 1.00 75.69 646 LEU A CA 1
ATOM 4939 C C . LEU A 1 646 ? -34.937 8.213 23.167 1.00 75.69 646 LEU A C 1
ATOM 4941 O O . LEU A 1 646 ? -35.792 8.947 22.673 1.00 75.69 646 LEU A O 1
ATOM 4945 N N . ALA A 1 647 ? -34.753 8.106 24.483 1.00 73.12 647 ALA A N 1
ATOM 4946 C CA . ALA A 1 647 ? -35.455 8.950 25.443 1.00 73.12 647 ALA A CA 1
ATOM 4947 C C . ALA A 1 647 ? -35.013 10.421 25.334 1.00 73.12 647 ALA A C 1
ATOM 4949 O O . ALA A 1 647 ? -33.926 10.738 24.840 1.00 73.12 647 ALA A O 1
ATOM 4950 N N . GLU A 1 648 ? -35.842 11.334 25.835 1.00 74.31 648 GLU A N 1
ATOM 4951 C CA . GLU A 1 648 ? -35.462 12.740 25.961 1.00 74.31 648 GLU A CA 1
ATOM 4952 C C . GLU A 1 648 ? -34.218 12.875 26.860 1.00 74.31 648 GLU A C 1
ATOM 4954 O O . GLU A 1 648 ? -34.130 12.256 27.921 1.00 74.31 648 GLU A O 1
ATOM 4959 N N . GLY A 1 649 ? -33.216 13.634 26.408 1.00 80.69 649 GLY A N 1
ATOM 4960 C CA . GLY A 1 649 ? -31.946 13.794 27.126 1.00 80.69 649 GLY A CA 1
ATOM 4961 C C . GLY A 1 649 ? -30.998 12.587 27.073 1.00 80.69 649 GLY A C 1
ATOM 4962 O O . GLY A 1 649 ? -29.981 12.609 27.761 1.00 80.69 649 GLY A O 1
ATOM 4963 N N . PHE A 1 650 ? -31.281 11.563 26.254 1.00 84.50 650 PHE A N 1
ATOM 4964 C CA . PHE A 1 650 ? -30.461 10.348 26.133 1.00 84.50 650 PHE A CA 1
ATOM 4965 C C . PHE A 1 650 ? -28.962 10.645 25.981 1.00 84.50 650 PHE A C 1
ATOM 4967 O O . PHE A 1 650 ? -28.154 10.155 26.763 1.00 84.50 650 PHE A O 1
ATOM 4974 N N . VAL A 1 651 ? -28.588 11.487 25.011 1.00 83.19 651 VAL A N 1
ATOM 4975 C CA . VAL A 1 651 ? -27.179 11.831 24.744 1.00 83.19 651 VAL A CA 1
ATOM 4976 C C . VAL A 1 651 ? -26.532 12.491 25.963 1.00 83.19 651 VAL A C 1
ATOM 4978 O O . VAL A 1 651 ? -25.471 12.057 26.398 1.00 83.19 651 VAL A O 1
ATOM 4981 N N . THR A 1 652 ? -27.209 13.470 26.568 1.00 88.31 652 THR A N 1
ATOM 4982 C CA . THR A 1 652 ? -26.709 14.201 27.740 1.00 88.31 652 THR A CA 1
ATOM 4983 C C . THR A 1 652 ? -26.461 13.279 28.931 1.00 88.31 652 THR A C 1
ATOM 4985 O O . THR A 1 652 ? -25.410 13.364 29.555 1.00 88.31 652 THR A O 1
ATOM 4988 N N . GLN A 1 653 ? -27.372 12.343 29.213 1.00 90.38 653 GLN A N 1
ATOM 4989 C CA . GLN A 1 653 ? -27.202 11.393 30.320 1.00 90.38 653 GLN A CA 1
ATOM 4990 C C . GLN A 1 653 ? -25.991 10.472 30.120 1.00 90.38 653 GLN A C 1
ATOM 4992 O O . GLN A 1 653 ? -25.291 10.147 31.081 1.00 90.38 653 GLN A O 1
ATOM 4997 N N . TRP A 1 654 ? -25.729 10.047 28.881 1.00 91.50 654 TRP A N 1
ATOM 4998 C CA . TRP A 1 654 ? -24.541 9.258 28.557 1.00 91.50 654 TRP A CA 1
ATOM 4999 C C . TRP A 1 654 ? -23.257 10.087 28.644 1.00 91.50 654 TRP A C 1
ATOM 5001 O O . TRP A 1 654 ? -22.282 9.609 29.222 1.00 91.50 654 TRP A O 1
ATOM 5011 N N . ASP A 1 655 ? -23.260 11.327 28.156 1.00 90.06 655 ASP A N 1
ATOM 5012 C CA . ASP A 1 655 ? -22.111 12.234 28.260 1.00 90.06 655 ASP A CA 1
ATOM 5013 C C . ASP A 1 655 ? -21.752 12.547 29.722 1.00 90.06 655 ASP A C 1
ATOM 5015 O O . ASP A 1 655 ? -20.572 12.514 30.094 1.00 90.06 655 ASP A O 1
ATOM 5019 N N . ASP A 1 656 ? -22.758 12.766 30.572 1.00 93.00 656 ASP A N 1
ATOM 5020 C CA . ASP A 1 656 ? -22.583 12.964 32.013 1.00 93.00 656 ASP A CA 1
ATOM 5021 C C . ASP A 1 656 ? -22.005 11.710 32.681 1.00 93.00 656 ASP A C 1
ATOM 5023 O O . ASP A 1 656 ? -21.052 11.799 33.461 1.00 93.00 656 ASP A O 1
ATOM 5027 N N . ALA A 1 657 ? -22.511 10.523 32.327 1.00 94.62 657 ALA A N 1
ATOM 5028 C CA . ALA A 1 657 ? -21.974 9.262 32.830 1.00 94.62 657 ALA A CA 1
ATOM 5029 C C . ALA A 1 657 ? -20.523 9.030 32.377 1.00 94.62 657 ALA A C 1
ATOM 5031 O O . ALA A 1 657 ? -19.686 8.585 33.166 1.00 94.62 657 ALA A O 1
ATOM 5032 N N . PHE A 1 658 ? -20.187 9.376 31.132 1.00 94.00 658 PHE A N 1
ATOM 5033 C CA . PHE A 1 658 ? -18.821 9.305 30.619 1.00 94.00 658 PHE A CA 1
ATOM 5034 C C . PHE A 1 658 ? -17.886 10.253 31.362 1.00 94.00 658 PHE A C 1
ATOM 5036 O O . PHE A 1 658 ? -16.780 9.858 31.738 1.00 94.00 658 PHE A O 1
ATOM 5043 N N . LYS A 1 659 ? -18.327 11.487 31.616 1.00 92.88 659 LYS A N 1
ATOM 5044 C CA . LYS A 1 659 ? -17.567 12.461 32.399 1.00 92.88 659 LYS A CA 1
ATOM 5045 C C . LYS A 1 659 ? -17.317 11.960 33.821 1.00 92.88 659 LYS A C 1
ATOM 5047 O O . LYS A 1 659 ? -16.159 11.902 34.233 1.00 92.88 659 LYS A O 1
ATOM 5052 N N . ALA A 1 660 ? -18.360 11.515 34.518 1.00 95.38 660 ALA A N 1
ATOM 5053 C CA . ALA A 1 660 ? -18.246 10.973 35.869 1.00 95.38 660 ALA A CA 1
ATOM 5054 C C . ALA A 1 660 ? -17.332 9.734 35.924 1.00 95.38 660 ALA A C 1
ATOM 5056 O O . ALA A 1 660 ? -16.533 9.587 36.850 1.00 95.38 660 ALA A O 1
ATOM 5057 N N . ALA A 1 661 ? -17.377 8.863 34.909 1.00 94.56 661 ALA A N 1
ATOM 5058 C CA . ALA A 1 661 ? -16.491 7.704 34.821 1.00 94.56 661 ALA A CA 1
ATOM 5059 C C . ALA A 1 661 ? -15.015 8.119 34.683 1.00 94.56 661 ALA A C 1
ATOM 5061 O O . ALA A 1 661 ? -14.149 7.553 35.354 1.00 94.56 661 ALA A O 1
ATOM 5062 N N . ARG A 1 662 ? -14.712 9.138 33.865 1.00 92.25 662 ARG A N 1
ATOM 5063 C CA . ARG A 1 662 ? -13.348 9.686 33.739 1.00 92.25 662 ARG A CA 1
ATOM 5064 C C . ARG A 1 662 ? -12.867 10.328 35.044 1.00 92.25 662 ARG A C 1
ATOM 5066 O O . ARG A 1 662 ? -11.752 10.047 35.473 1.00 92.25 662 ARG A O 1
ATOM 5073 N N . GLU A 1 663 ? -13.705 11.123 35.706 1.00 93.00 663 GLU A N 1
ATOM 5074 C CA . GLU A 1 663 ? -13.394 11.738 37.009 1.00 93.00 663 GLU A CA 1
ATOM 5075 C C . GLU A 1 663 ? -13.134 10.687 38.098 1.00 93.00 663 GLU A C 1
ATOM 5077 O O . GLU A 1 663 ? -12.243 10.837 38.940 1.00 93.00 663 GLU A O 1
ATOM 5082 N N . ARG A 1 664 ? -13.868 9.574 38.057 1.00 93.25 664 ARG A N 1
ATOM 5083 C CA . ARG A 1 664 ? -13.667 8.439 38.957 1.00 93.25 664 ARG A CA 1
ATOM 5084 C C . ARG A 1 664 ? -12.339 7.722 38.718 1.00 93.25 664 ARG A C 1
ATOM 5086 O O . ARG A 1 664 ? -11.667 7.367 39.682 1.00 93.25 664 ARG A O 1
ATOM 5093 N N . LEU A 1 665 ? -11.934 7.537 37.461 1.00 90.81 665 LEU A N 1
ATOM 5094 C CA . LEU A 1 665 ? -10.625 6.961 37.131 1.00 90.81 665 LEU A CA 1
ATOM 5095 C C . LEU A 1 665 ? -9.474 7.832 37.646 1.00 90.81 665 LEU A C 1
ATOM 5097 O O . LEU A 1 665 ? -8.475 7.295 38.124 1.00 90.81 665 LEU A O 1
ATOM 5101 N N . VAL A 1 666 ? -9.632 9.159 37.592 1.00 90.75 666 VAL A N 1
ATOM 5102 C CA . VAL A 1 666 ? -8.644 10.092 38.145 1.00 90.75 666 VAL A CA 1
ATOM 5103 C C . VAL A 1 666 ? -8.629 10.057 39.668 1.00 90.75 666 VAL A C 1
ATOM 5105 O O . VAL A 1 666 ? -7.581 9.831 40.270 1.00 90.75 666 VAL A O 1
ATOM 5108 N N . SER A 1 667 ? -9.784 10.244 40.309 1.00 90.50 667 SER A N 1
ATOM 5109 C CA . SER A 1 667 ? -9.868 10.304 41.775 1.00 90.50 667 SER A CA 1
ATOM 5110 C C . SER A 1 667 ? -9.517 8.973 42.449 1.00 90.50 667 SER A C 1
ATOM 5112 O O . SER A 1 667 ? -8.954 8.970 43.541 1.00 90.50 667 SER A O 1
ATOM 5114 N N . GLY A 1 668 ? -9.773 7.846 41.781 1.00 86.25 668 GLY A N 1
ATOM 5115 C CA . GLY A 1 668 ? -9.361 6.511 42.216 1.00 86.25 668 GLY A CA 1
ATOM 5116 C C . GLY A 1 668 ? -7.882 6.185 41.977 1.00 86.25 668 GLY A C 1
ATOM 5117 O O . GLY A 1 668 ? -7.459 5.078 42.299 1.00 86.25 668 GLY A O 1
ATOM 5118 N N . GLY A 1 669 ? -7.096 7.098 41.392 1.00 84.81 669 GLY A N 1
ATOM 5119 C CA . GLY A 1 669 ? -5.664 6.911 41.130 1.00 84.81 669 GLY A CA 1
ATOM 5120 C C . GLY A 1 669 ? -5.334 5.958 39.975 1.00 84.81 669 GLY A C 1
ATOM 5121 O O . GLY A 1 669 ? -4.162 5.695 39.718 1.00 84.81 669 GLY A O 1
ATOM 5122 N N . ALA A 1 670 ? -6.341 5.460 39.254 1.00 83.06 670 ALA A N 1
ATOM 5123 C CA . ALA A 1 670 ? -6.149 4.584 38.100 1.00 83.06 670 ALA A CA 1
ATOM 5124 C C . ALA A 1 670 ? -5.639 5.344 36.861 1.00 83.06 670 ALA A C 1
ATOM 5126 O O . ALA A 1 670 ? -5.132 4.726 35.926 1.00 83.06 670 ALA A O 1
ATOM 5127 N N . MET A 1 671 ? -5.773 6.676 36.846 1.00 86.31 671 MET A N 1
ATOM 5128 C CA . MET A 1 671 ? -5.330 7.540 35.757 1.00 86.31 671 MET A CA 1
ATOM 5129 C C . MET A 1 671 ? -4.837 8.904 36.275 1.00 86.31 671 MET A C 1
ATOM 5131 O O . MET A 1 671 ? -5.593 9.625 36.918 1.00 86.31 671 MET A O 1
ATOM 5135 N N . PRO A 1 672 ? -3.604 9.329 35.961 1.00 87.12 672 PRO A N 1
ATOM 5136 C CA . PRO A 1 672 ? -3.153 10.691 36.232 1.00 87.12 672 PRO A CA 1
ATOM 5137 C C . PRO A 1 672 ? -3.984 11.742 35.480 1.00 87.12 672 PRO A C 1
ATOM 5139 O O . PRO A 1 672 ? -4.218 11.596 34.280 1.00 87.12 672 PRO A O 1
ATOM 5142 N N . GLN A 1 673 ? -4.332 12.851 36.144 1.00 87.62 673 GLN A N 1
ATOM 5143 C CA . GLN A 1 673 ? -5.028 13.985 35.510 1.00 87.62 673 GLN A CA 1
ATOM 5144 C C . GLN A 1 673 ? -4.268 14.507 34.280 1.00 87.62 673 GLN A C 1
ATOM 5146 O O . GLN A 1 673 ? -4.867 14.728 33.236 1.00 87.62 673 GLN A O 1
ATOM 5151 N N . ALA A 1 674 ? -2.937 14.591 34.359 1.00 86.12 674 ALA A N 1
ATOM 5152 C CA . ALA A 1 674 ? -2.105 15.044 33.244 1.00 86.12 674 ALA A CA 1
ATOM 5153 C C . ALA A 1 674 ? -2.260 14.180 31.977 1.00 86.12 674 ALA A C 1
ATOM 5155 O O . ALA A 1 674 ? -2.180 14.702 30.870 1.00 86.12 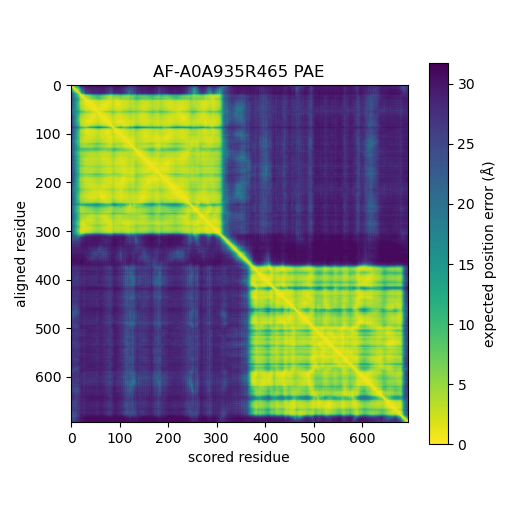674 ALA A O 1
ATOM 5156 N N . LEU A 1 675 ? -2.505 12.868 32.114 1.00 83.69 675 LEU A N 1
ATOM 5157 C CA . LEU A 1 675 ? -2.769 12.009 30.956 1.00 83.69 675 LEU A CA 1
ATOM 5158 C C . LEU A 1 675 ? -4.143 12.290 30.349 1.00 83.69 675 LEU A C 1
ATOM 5160 O O . LEU A 1 675 ? -4.269 12.315 29.129 1.00 83.69 675 LEU A O 1
ATOM 5164 N N . LEU A 1 676 ? -5.155 12.539 31.181 1.00 86.06 676 LEU A N 1
ATOM 5165 C CA . LEU A 1 676 ? -6.477 12.941 30.705 1.00 86.06 676 LEU A CA 1
ATOM 5166 C C . LEU A 1 676 ? -6.414 14.282 29.957 1.00 86.06 676 LEU A C 1
ATOM 5168 O O . LEU A 1 676 ? -6.984 14.402 28.873 1.00 86.06 676 LEU A O 1
ATOM 5172 N N . ASP A 1 677 ? -5.668 15.252 30.488 1.00 84.81 677 ASP A N 1
ATOM 5173 C CA . ASP A 1 677 ? -5.495 16.577 29.883 1.00 84.81 677 ASP A CA 1
ATOM 5174 C C . ASP A 1 677 ? -4.802 16.497 28.513 1.00 84.81 677 ASP A C 1
ATOM 5176 O O . ASP A 1 677 ? -5.165 17.225 27.591 1.00 84.81 677 ASP A O 1
ATOM 5180 N N . LEU A 1 678 ? -3.855 15.564 28.336 1.00 79.81 678 LEU A N 1
ATOM 5181 C CA . LEU A 1 678 ? -3.226 15.305 27.033 1.00 79.81 678 LEU A CA 1
ATOM 5182 C C . LEU A 1 678 ? -4.229 14.819 25.984 1.00 79.81 678 LEU A C 1
ATOM 5184 O O . LEU A 1 678 ? -4.016 15.032 24.789 1.00 79.81 678 LEU A O 1
ATOM 5188 N N . MET A 1 679 ? -5.317 14.178 26.401 1.00 77.62 679 MET A N 1
ATOM 5189 C CA . MET A 1 679 ? -6.317 13.640 25.485 1.00 77.62 679 MET A CA 1
ATOM 5190 C C . MET A 1 679 ? -7.470 14.602 25.204 1.00 77.62 679 MET A C 1
ATOM 5192 O O . MET A 1 679 ? -8.160 14.422 24.202 1.00 77.62 679 MET A O 1
ATOM 5196 N N . ALA A 1 680 ? -7.655 15.638 26.024 1.00 68.81 680 ALA A N 1
ATOM 5197 C CA . ALA A 1 680 ? -8.637 16.677 25.752 1.00 68.81 680 ALA A CA 1
ATOM 5198 C C . ALA A 1 680 ? -8.295 17.417 24.438 1.00 68.81 680 ALA A C 1
ATOM 5200 O O . ALA A 1 680 ? -7.115 17.672 24.158 1.00 68.81 680 ALA A O 1
ATOM 5201 N N . PRO A 1 681 ? -9.289 17.760 23.597 1.00 58.16 681 PRO A N 1
ATOM 5202 C CA . PRO A 1 681 ? -9.061 18.686 22.494 1.00 58.16 681 PRO A CA 1
ATOM 5203 C C . PRO A 1 681 ? -8.587 20.040 23.062 1.00 58.16 681 PRO A C 1
ATOM 5205 O O . PRO A 1 681 ? -9.023 20.424 24.150 1.00 58.16 681 PRO A O 1
ATOM 5208 N N . PRO A 1 682 ? -7.682 20.767 22.379 1.00 50.47 682 PRO A N 1
ATOM 5209 C CA . PRO A 1 682 ? -7.225 22.069 22.858 1.00 50.47 682 PRO A CA 1
ATOM 5210 C C . PRO A 1 682 ? -8.423 23.006 23.063 1.00 50.47 682 PRO A C 1
ATOM 5212 O O . PRO A 1 682 ? -9.331 23.042 22.232 1.00 50.47 682 PRO A O 1
ATOM 5215 N N . ALA A 1 683 ? -8.436 23.750 24.174 1.00 37.19 683 ALA A N 1
ATOM 5216 C CA . ALA A 1 683 ? -9.481 24.731 24.447 1.00 37.19 683 ALA A CA 1
ATOM 5217 C C . ALA A 1 683 ? -9.576 25.722 23.277 1.00 37.19 683 ALA A C 1
ATOM 5219 O O . ALA A 1 683 ? -8.559 26.283 22.859 1.00 37.19 683 ALA A O 1
ATOM 5220 N N . ALA A 1 684 ? -10.785 25.933 22.750 1.00 28.20 684 ALA A N 1
ATOM 5221 C CA . ALA A 1 684 ? -11.020 26.982 21.767 1.00 28.20 684 ALA A CA 1
ATOM 5222 C C . ALA A 1 684 ? -10.540 28.325 22.351 1.00 28.20 684 ALA A C 1
ATOM 5224 O O . ALA A 1 684 ? -10.793 28.588 23.533 1.00 28.20 684 ALA A O 1
ATOM 5225 N N . PRO A 1 685 ? -9.842 29.173 21.574 1.00 28.30 685 PRO A N 1
ATOM 5226 C CA . PRO A 1 685 ? -9.418 30.472 22.064 1.00 28.30 685 PRO A CA 1
ATOM 5227 C C . PRO A 1 685 ? -10.646 31.264 22.525 1.00 28.30 685 PRO A C 1
ATOM 5229 O O . PRO A 1 685 ? -11.597 31.490 21.777 1.00 28.30 685 PRO A O 1
ATOM 5232 N N . SER A 1 686 ? -10.629 31.670 23.792 1.00 33.16 686 SER A N 1
ATOM 5233 C CA . SER A 1 686 ? -11.605 32.574 24.387 1.00 33.16 686 SER A CA 1
ATOM 5234 C C . SER A 1 686 ? -11.467 33.948 23.734 1.00 33.16 686 SER A C 1
ATOM 5236 O O . SER A 1 686 ? -10.689 34.786 24.187 1.00 33.16 686 SER A O 1
ATOM 5238 N N . GLY A 1 687 ? -12.179 34.167 22.635 1.00 33.81 687 GLY A N 1
ATOM 5239 C CA . GLY A 1 687 ? -12.079 35.420 21.905 1.00 33.81 687 GLY A CA 1
ATOM 5240 C C . GLY A 1 687 ? -13.008 35.483 20.713 1.00 33.81 687 GLY A C 1
ATOM 5241 O O . GLY A 1 687 ? -12.525 35.473 19.600 1.00 33.81 687 GLY A O 1
ATOM 5242 N N . PHE A 1 688 ? -14.317 35.556 20.955 1.00 27.44 688 PHE A N 1
ATOM 5243 C CA . PHE A 1 688 ? -15.261 36.334 20.142 1.00 27.44 688 PHE A CA 1
ATOM 5244 C C . PHE A 1 688 ? -16.564 36.503 20.941 1.00 27.44 688 PHE A C 1
ATOM 5246 O O . PHE A 1 688 ? -17.567 35.830 20.721 1.00 27.44 688 PHE A O 1
ATOM 5253 N N . SER A 1 689 ? -16.543 37.412 21.921 1.00 36.47 689 SER A N 1
ATOM 5254 C CA . SER A 1 689 ? -17.763 38.123 22.301 1.00 36.47 689 SER A CA 1
ATOM 5255 C C . SER A 1 689 ? -17.914 39.294 21.337 1.00 36.47 689 SER A C 1
ATOM 5257 O O . SER A 1 689 ? -17.070 40.190 21.335 1.00 36.47 689 SER A O 1
ATOM 5259 N N . GLY A 1 690 ? -18.971 39.306 20.533 1.00 30.83 690 GLY A N 1
ATOM 5260 C CA . GLY A 1 690 ? -19.338 40.491 19.763 1.00 30.83 690 GLY A CA 1
ATOM 5261 C C . GLY A 1 690 ? -19.866 40.168 18.379 1.00 30.83 690 GLY A C 1
ATOM 5262 O O . GLY A 1 690 ? -19.086 40.063 17.443 1.00 30.83 690 GLY A O 1
ATOM 5263 N N . ALA A 1 691 ? -21.189 40.033 18.291 1.00 28.48 691 ALA A N 1
ATOM 5264 C CA . ALA A 1 691 ? -22.059 40.634 17.273 1.00 28.48 691 ALA A CA 1
ATOM 5265 C C . ALA A 1 691 ? -23.340 39.796 17.135 1.00 28.48 691 ALA A C 1
ATOM 5267 O O . ALA A 1 691 ? -23.543 39.076 16.164 1.00 28.48 691 ALA A O 1
ATOM 5268 N N . GLN A 1 692 ? -24.230 39.909 18.124 1.00 33.22 692 GLN A N 1
ATOM 5269 C CA . GLN A 1 692 ? -25.650 39.953 17.793 1.00 33.22 692 GLN A CA 1
ATOM 5270 C C . GLN A 1 692 ? -25.969 41.399 17.416 1.00 33.22 692 GLN A C 1
ATOM 5272 O O . GLN A 1 692 ? -25.688 42.312 18.193 1.00 33.22 692 GLN A O 1
ATOM 5277 N N . GLY A 1 693 ? -26.535 41.601 16.232 1.00 33.06 693 GLY A N 1
ATOM 5278 C CA . GLY A 1 693 ? -27.068 42.887 15.804 1.00 33.06 693 GLY A CA 1
ATOM 5279 C C . GLY A 1 693 ? -27.451 42.872 14.330 1.00 33.06 693 GLY A C 1
ATOM 5280 O O . GLY A 1 693 ? -26.565 42.955 13.483 1.00 33.06 693 GLY A O 1
ATOM 5281 N N . GLY A 1 694 ? -28.757 42.799 14.055 1.00 31.94 694 GLY A N 1
ATOM 5282 C CA . GLY A 1 694 ? -29.351 43.007 12.731 1.00 31.94 694 GLY A CA 1
ATOM 5283 C C . GLY A 1 694 ? -30.419 41.993 12.387 1.00 31.94 694 GLY A C 1
ATOM 5284 O O . GLY A 1 694 ? -30.082 41.085 11.601 1.00 31.94 694 GLY A O 1
#

Mean predicted aligned error: 18.47 Å

Radius of gyration: 31.5 Å; Cα contacts (8 Å, |Δi|>4): 1042; chains: 1; bounding box: 82×74×83 Å

Sequence (694 aa):
MTEDVEPEALHAEEALGSARAPRALLAPANVDQNLRDAAQVWAVMVGCWLGIMLGPAALYPLWVLILGGRLNALGVILHELCHMPPQRGGRALLLEVLAGWPIMSTVDAMRYHHLRHHRDSGMPTDPYLKPPLAGRPLLRLFYWQRTGLLIFVWTLRMIVGNLAAVIPALRTFYARGLLQDRSGAPLRDSPEVIRCAQAERRLILPLVLLGILGGWSPAALVYGVIIPAWVAGLLCGWRLLEEHSDARATDRRARTILRTTRDHNLDPLGRLFFAPLNVGYHVAHHLHPQAAKERLPELAAWTRRTTPRPTRGFVAGGEATKRPATGYDEASPLELGPMPVSFTRRNLLTWLGAGALTAALPGRAFAKSDEIEPLAALKLATMNQRDDAWGKVLSVWARHLEKVSNGQLDTSVIHDGGDRGLDEEEVTRRLLAGVWDGGVVTATGLYQAAPAAQVLQLPGLFGAWADVEGALGRARPELDRQLAAAGLTVLGWGNVGSRYLFTRGVALRSPADMGAQQVYLPKGDLALKALYEVAGVPAPLTFDEAAVRHRLTKAELSVVPATLMQAESRGWLGAPRLDQLVAVRLGVQVAALVMRTDALDALPSHLRELVLETGPLAASGLTTRTEELEAAALARVQQLTAPIELAEGFVTQWDDAFKAARERLVSGGAMPQALLDLMAPPAAPSGFSGAQGG

Nearest PDB structures (foldseek):
  2pfy-assembly4_D  TM=8.762E-01  e=4.251E-13  Bordetella pertussis Tohama I
  4p8b-assembly1_A  TM=8.897E-01  e=1.079E-12  Cupriavidus necator H16
  6h75-assembly1_A  TM=8.631E-01  e=2.293E-12  Haemophilus influenzae Rd KW20
  8tqn-assembly1_A  TM=8.150E-01  e=5.325E-12  Oleidesulfovibrio alaskensis G20
  4p47-assembly1_A  TM=7.898E-01  e=5.566E-12  Brucella anthropi ATCC 49188

Secondary structure (DSSP, 8-state):
------THHHHHHHHHHH-PPPTTTTPPP-HHHHHHHHHHHHHHHHHHHHHHHHS-GGGHHHHHHHHHHHHHHHHHHHHHHHHS----SHHHHHHHHHHTGGGT--HHHHHHHHHHHHHHTTSTT-TTPPPP-TT-HHHHHHHHHHHTTHHHHHHHHHHHHHHHHH-GGGHHHIIIIIS---S-S--TT-HHHHHHHHHGGGGHHHHHHHHHHHHH-HHHHIIIIIHHHHHHHHHHHHHHHHSB-S---S---HHHHHHHB-----SHHHHHHTSGGGTT-HHHHHH-TTS-TTTHHHHHHHHHHHSPPPPS----SS---PPPP-----------PPP-----GGGSHHHHTTSSSSS------------PPPSEEEEEE-SS-TTSHHHHHHHHHHHHHHHHTTTSEEEEEE--BGGG-B-HHHHHHHHHTTS-SEEEEEHHHHTTT-GGGGGGG-TTS-SSHHHHHHHHHHHHHHHHHHHHHTTEEEEEEEEEEEEEEEESS---SSGGGGGGS-BB--TT-HHHHHHHHHTT-SS-B---GGGHHHHHHTT--SEEEEEHHHHHHTT-BSTTSB-EEEEEEEEEEEEEEEEEHHHHHTS-HHHHHHHHHHHHHHHHHHHHHHHHHHHHHHHHHHHHSBPPPPPTTHHHHHHHHHHHHHHHHHHTTSS-HHHHHHHSPPPPPS--------

Foldseek 3Di:
DDDDPDPVVVVVLCLLPPDDDPVVLLAFDDLVVLVVQLVVLVVLLVVLLCCCVPHDVVCLVVSLLLLLQSLLVLVVSLLSLLLDDDDDDDSSVVSCVSRVLLLLHGSLLCNLLPVQCLAQPLAQFRLLQDAACVPPVVVLVVQLLVLLCVSVLSVVLLVLLLVCLVVLVSLVVSCCVRSSGRPPDDGSPPPSSNVRSVRSVVNPVSVVVLVVCCVVPVPCSVSSRSSSSSSSSSLQSVLSPQQAHNHHDPDLRLLRLLVGGAQDQPDPVSCSRRNPLQCSLVSLCSVNVRGHSVSSVVSSVVCVVSPPRPPPDDDDPDDDPDDDDDDDDDDDDDDDDDDDDDDDPPCPVVVVVVVPPPPDDPDDDPDDPDQDAALEEFEEEDLAACPALLVVLLVVLQVVLCVVCVNNYRYDYHHQHALNQDDLQNNLVCQLVVVGFWYKHWLLNLCVQALLSLLLQFFPLDPDPVLSVQLCVLSVVSSQVSCVVSQKHFLAKAWPAFKWKFFAPDFPQFLLSCLPFQAADEPSNLNVVLLNVLSNNPDHDYDGNNCLQVCQVVVNGTMYIDGLSGCVVSVQFAPPGGAAIDPGGRHIMMITTMGRNVSLVPDDPVSSVSCSVCSHVSRYVRRSVRVVCRVVSVVVRPVRHDYHDHDVCSVVNSSVSSVSSVVCCCVVVSDPPVSNVSSHDPDDPPDDDDDDDD

Solvent-accessible surface area (backbone atoms only — not comparable to full-atom values): 37848 Å² total; per-residue (Å²): 137,85,80,82,84,58,78,62,61,63,58,44,54,57,48,64,72,62,72,74,76,58,70,82,47,52,42,60,67,51,72,70,59,49,44,52,51,45,52,54,43,48,54,52,43,52,52,32,52,50,42,60,74,75,42,63,75,88,50,38,69,60,37,36,51,49,38,6,13,39,54,40,34,24,49,50,52,36,51,54,57,44,61,46,74,91,76,86,58,69,68,58,51,50,42,39,54,69,21,16,43,84,52,42,46,50,54,57,50,48,33,58,31,47,55,40,24,72,70,29,51,43,23,92,51,11,47,79,57,66,75,76,42,84,96,33,67,68,61,42,50,48,57,30,57,55,26,24,46,44,42,59,52,29,47,51,35,33,58,51,17,44,47,22,49,78,37,53,86,41,25,43,52,40,35,41,74,62,43,39,52,51,80,83,67,87,40,55,82,32,68,67,53,46,50,30,16,55,54,28,59,72,49,51,57,56,51,51,53,52,50,51,39,40,74,75,34,52,62,54,37,43,71,68,40,52,50,22,44,30,45,14,18,34,32,45,26,49,37,62,59,64,32,40,49,65,51,76,34,93,60,82,47,70,72,47,45,64,67,30,30,31,65,46,47,84,50,76,68,28,27,51,40,48,17,32,77,48,54,22,37,34,38,36,38,72,78,39,60,57,30,19,51,88,31,23,67,62,39,38,54,48,44,56,72,66,42,74,73,82,71,96,81,75,83,68,92,65,89,79,78,80,78,80,91,73,81,94,82,85,89,83,87,83,88,77,77,86,80,85,83,80,89,63,90,77,66,63,63,69,65,58,62,75,77,68,84,85,82,84,76,82,86,70,74,90,63,76,79,76,79,63,74,52,79,42,76,43,40,30,36,30,48,34,39,61,86,41,76,66,21,37,45,54,50,50,45,29,54,45,48,21,58,74,50,68,39,34,32,41,50,49,72,46,45,44,13,43,89,66,60,42,42,47,60,56,52,43,53,33,38,71,67,64,77,28,36,27,32,55,36,36,28,54,14,39,29,84,55,18,59,67,30,50,68,57,45,38,46,64,71,46,94,50,70,77,58,46,58,59,24,48,64,62,45,39,69,60,37,55,51,33,25,46,75,55,44,30,40,77,44,26,58,25,44,69,39,53,27,28,43,30,15,31,96,57,84,71,52,48,56,57,58,45,34,85,46,44,31,52,38,64,78,72,40,62,49,59,50,35,36,36,55,66,19,51,35,84,74,62,48,68,65,62,72,39,49,49,52,59,36,25,70,70,71,66,45,32,34,42,71,38,29,60,63,54,34,56,76,65,59,38,59,28,78,84,26,28,30,28,54,46,95,49,67,42,16,44,40,42,28,35,35,34,29,26,41,68,58,50,68,69,39,57,69,73,57,33,48,51,49,64,66,45,34,34,54,48,19,44,56,38,28,59,50,33,62,65,44,45,65,56,38,50,59,52,48,58,74,50,20,52,86,71,78,78,43,91,61,32,67,59,54,46,51,51,40,21,49,53,18,54,53,47,34,34,76,68,66,71,35,60,63,71,58,55,59,48,51,50,77,81,80,76,78,92,78,83,90,84,82,89,85,134

pLDDT: mean 81.11, std 20.86, range [22.12, 98.19]